Protein AF-A0A7Y0GDA9-F1 (afdb_monomer_lite)

Foldseek 3Di:
DDPFDDPDDPDQDP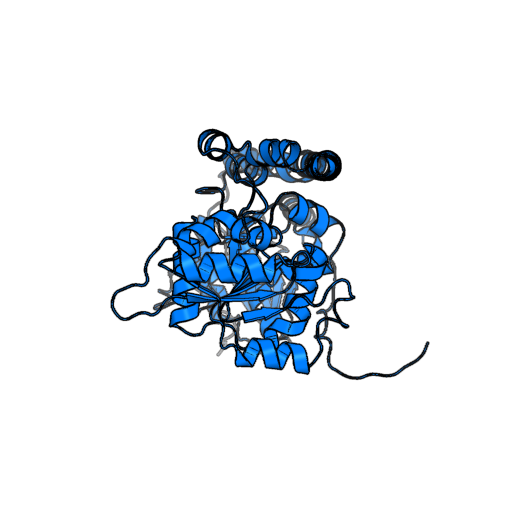PPPDDPLDQLQWFFFLQAIARLDDLVVVLVVLVVLLVVLAAFEEEADELLLSLVVVVDVLSSVLRLLGSHYHYAAPVSVVLCVLLVRPRPDHHAPLSSVVCQQADADDVPDDAAEEEEEADDPPLLVLLQVLSCPPTRRHHYLYYDHLDDDALVSCQDPVNLVVQQVSVGQEYEYQDPSSRSSVNCVVCVVSHSHSYYYHNNCNSCVSSVVDDFDPPVCVVVRNRLVVCCVRPVVCVVVCVVSVVSVVVLCVFASVVSSVCVVVVVVVPPFPPDWGWDWGDDPAEIEIETATEADPVCLSVLLVVLVVPLPPPHEYEYECQRYDYYGRSNVRSVSSSVSSCVVVVHHYAYPQYDPNVCSNCVNRNNNVSNPDDDPPRPPDDDDDDDD

pLDDT: mean 84.98, std 17.47, range [22.28, 98.12]

Secondary structure (DSSP, 8-state):
---S-----SPPP--TT--TT--TTEEEETTEEEE---HHHHHHHHHHHHHTT--EEEE---HHHHHHHTT-HHHHHHHHT-SEEB--SHHHHHHHHHTT--------HHHHHHHHHHSPPPTTPPPEEEEEEE-STTHHHHHHHHHHHH-SSEEEEEEE---S--TTTT--HHHHHHHHHTT-SEEEEES-HHHHHHHHHHHGGG---SEEEE-TTHHHHHTT-SPPPPHHHHHHT-HHHHHHHH-TTHHHHHHHHHHHHHHHIIIIIHHHHHHHHHHHHT-TTGGG-EEEEEE-SS-EEEEEEEEE-GGGHHHHHHHHHTTTT-SSPEEEEEEEEEEE-HHHHHHHHHHHHHHHHTT--EEEPPPPHHHHHHHHHTT-GGGSS----------------

Radius of gyration: 22.26 Å; chains: 1; bounding box: 69×54×62 Å

Structure (mmCIF, N/CA/C/O backbone):
data_AF-A0A7Y0GDA9-F1
#
_entry.id   AF-A0A7Y0GDA9-F1
#
loop_
_atom_site.group_PDB
_atom_site.id
_atom_site.type_symbol
_atom_site.label_atom_id
_atom_site.label_alt_id
_atom_site.label_comp_id
_atom_site.label_asym_id
_atom_site.label_entity_id
_atom_site.label_seq_id
_atom_site.pdbx_PDB_ins_code
_atom_site.Cartn_x
_atom_site.Cartn_y
_atom_site.Cartn_z
_atom_site.occupancy
_atom_site.B_iso_or_equiv
_atom_site.auth_seq_id
_atom_site.auth_comp_id
_atom_site.auth_asym_id
_atom_site.auth_atom_id
_atom_site.pdbx_PDB_model_num
ATOM 1 N N . MET A 1 1 ? -44.507 -10.492 16.787 1.00 29.36 1 MET A N 1
ATOM 2 C CA . MET A 1 1 ? -43.309 -11.125 17.383 1.00 29.36 1 MET A CA 1
ATOM 3 C C . MET A 1 1 ? -42.083 -10.442 16.791 1.00 29.36 1 MET A C 1
ATOM 5 O O . MET A 1 1 ? -41.878 -10.517 15.589 1.00 29.36 1 MET A O 1
ATOM 9 N N . ASN A 1 2 ? -41.378 -9.657 17.608 1.00 24.03 2 ASN A N 1
ATOM 10 C CA . ASN A 1 2 ? -40.306 -8.745 17.199 1.00 24.03 2 ASN A CA 1
ATOM 11 C C . ASN A 1 2 ? -39.012 -9.499 16.853 1.00 24.03 2 ASN A C 1
ATOM 13 O O . ASN A 1 2 ? -38.414 -10.119 17.726 1.00 24.03 2 ASN A O 1
ATOM 17 N N . LEU A 1 3 ? -38.550 -9.376 15.607 1.00 26.86 3 LEU A N 1
ATOM 18 C CA . LEU A 1 3 ? -37.231 -9.836 15.139 1.00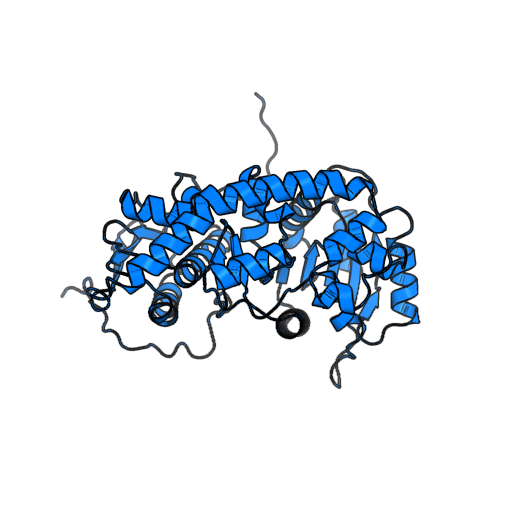 26.86 3 LEU A CA 1
ATOM 19 C C . LEU A 1 3 ? -36.137 -8.747 15.237 1.00 26.86 3 LEU A C 1
ATOM 21 O O . LEU A 1 3 ? -34.997 -8.988 14.856 1.00 26.86 3 LEU A O 1
ATOM 25 N N . ASN A 1 4 ? -36.450 -7.564 15.781 1.00 31.83 4 ASN A N 1
ATOM 26 C CA . ASN A 1 4 ? -35.630 -6.351 15.627 1.00 31.83 4 ASN A CA 1
ATOM 27 C C . ASN A 1 4 ? -34.628 -6.028 16.748 1.00 31.83 4 ASN A C 1
ATOM 29 O O . ASN A 1 4 ? -34.022 -4.961 16.721 1.00 31.83 4 ASN A O 1
ATOM 33 N N . GLN A 1 5 ? -34.405 -6.908 17.723 1.00 31.09 5 GLN A N 1
ATOM 34 C CA . GLN A 1 5 ? -33.408 -6.672 18.775 1.00 31.09 5 GLN A CA 1
ATOM 35 C C . GLN A 1 5 ? -32.764 -7.994 19.199 1.00 31.09 5 GLN A C 1
ATOM 37 O O . GLN A 1 5 ? -33.208 -8.641 20.142 1.00 31.09 5 GLN A O 1
ATOM 42 N N . ARG A 1 6 ? -31.706 -8.420 18.503 1.00 34.00 6 ARG A N 1
ATOM 43 C CA . ARG A 1 6 ? -30.779 -9.420 19.048 1.00 34.00 6 ARG A CA 1
ATOM 44 C C . ARG A 1 6 ? -29.527 -8.699 19.531 1.00 34.00 6 ARG A C 1
ATOM 46 O O . ARG A 1 6 ? -28.679 -8.324 18.728 1.00 34.00 6 ARG A O 1
ATOM 53 N N . ALA A 1 7 ? -29.408 -8.533 20.848 1.00 34.16 7 ALA A N 1
ATOM 54 C CA . ALA A 1 7 ? -28.100 -8.424 21.482 1.00 34.16 7 ALA A CA 1
ATOM 55 C C . ALA A 1 7 ? -27.374 -9.748 21.199 1.00 34.16 7 ALA A C 1
ATOM 57 O O . ALA A 1 7 ? -27.777 -10.801 21.690 1.00 34.16 7 ALA A O 1
ATOM 58 N N . CYS A 1 8 ? -26.405 -9.725 20.289 1.00 39.53 8 CYS A N 1
ATOM 59 C CA . CYS A 1 8 ? -25.769 -10.943 19.807 1.00 39.53 8 CYS A CA 1
ATOM 60 C C . CYS A 1 8 ? -24.579 -11.268 20.716 1.00 39.53 8 CYS A C 1
ATOM 62 O O . CYS A 1 8 ? -23.633 -10.486 20.771 1.00 39.53 8 CYS A O 1
ATOM 64 N N . ALA A 1 9 ? -24.655 -12.397 21.427 1.00 37.69 9 ALA A N 1
ATOM 65 C CA . ALA A 1 9 ? -23.643 -12.867 22.374 1.00 37.69 9 ALA A CA 1
ATOM 66 C C . ALA A 1 9 ? -22.210 -12.855 21.799 1.00 37.69 9 ALA A C 1
ATOM 68 O O . ALA A 1 9 ? -22.013 -13.023 20.590 1.00 37.69 9 ALA A O 1
ATOM 69 N N . ASP A 1 10 ? -21.227 -12.701 22.694 1.00 39.47 10 ASP A N 1
ATOM 70 C CA . ASP A 1 10 ? -19.766 -12.651 22.472 1.00 39.47 10 ASP A CA 1
ATOM 71 C C . ASP A 1 10 ? -19.147 -13.947 21.902 1.00 39.47 10 ASP A C 1
ATOM 73 O O . ASP A 1 10 ? -17.946 -14.185 22.022 1.00 39.47 10 ASP A O 1
ATOM 77 N N . THR A 1 11 ? -19.939 -14.825 21.288 1.00 38.16 11 THR A N 1
ATOM 78 C CA . THR A 1 11 ? -19.431 -16.081 20.739 1.00 38.16 11 THR A CA 1
ATOM 79 C C . THR A 1 11 ? -18.583 -15.790 19.496 1.00 38.16 11 THR A C 1
ATOM 81 O O . THR A 1 11 ? -19.090 -15.157 18.560 1.00 38.16 11 THR A O 1
ATOM 84 N N . PRO A 1 12 ? -17.313 -16.236 19.447 1.00 37.34 12 PRO A N 1
ATOM 85 C CA . PRO A 1 12 ? -16.519 -16.178 18.230 1.00 37.34 12 PRO A CA 1
ATOM 86 C C . PRO A 1 12 ? -17.234 -17.006 17.162 1.00 37.34 12 PRO A C 1
ATOM 88 O O . PRO A 1 12 ? -17.449 -18.203 17.339 1.00 37.34 12 PRO A O 1
ATOM 91 N N . ILE A 1 13 ? -17.651 -16.358 16.078 1.00 44.72 13 ILE A N 1
ATOM 92 C CA . ILE A 1 13 ? -18.061 -17.075 14.875 1.00 44.72 13 ILE A CA 1
ATOM 93 C C . ILE A 1 13 ? -16.761 -17.485 14.194 1.00 44.72 13 ILE A C 1
ATOM 95 O O . ILE A 1 13 ? -15.966 -16.616 13.832 1.00 44.72 13 ILE A O 1
ATOM 99 N N . ASP A 1 14 ? -16.542 -18.791 14.061 1.00 40.69 14 ASP A N 1
ATOM 100 C CA . ASP A 1 14 ? -15.481 -19.328 13.217 1.00 40.69 14 ASP A CA 1
ATOM 101 C C . ASP A 1 14 ? -15.834 -19.004 11.760 1.00 40.69 14 ASP A C 1
ATOM 103 O O . ASP A 1 14 ? -16.688 -19.640 11.139 1.00 40.69 14 ASP A O 1
ATOM 107 N N . LEU A 1 15 ? -15.255 -17.917 11.249 1.00 45.19 15 LEU A N 1
ATOM 108 C CA . LEU A 1 15 ? -15.332 -17.545 9.842 1.00 45.19 15 LEU A CA 1
ATOM 109 C C . LEU A 1 15 ? -14.423 -18.496 9.053 1.00 45.19 15 LEU A C 1
ATOM 111 O O . LEU A 1 15 ? -13.325 -18.117 8.638 1.00 45.19 15 LEU A O 1
ATOM 115 N N . GLY A 1 16 ? -14.871 -19.741 8.872 1.00 34.25 16 GLY A N 1
ATOM 116 C CA . GLY A 1 16 ? -14.208 -20.701 7.996 1.00 34.25 16 GLY A CA 1
ATOM 117 C C . GLY A 1 16 ? -13.900 -20.063 6.637 1.00 34.25 16 GLY A C 1
ATOM 118 O O . GLY A 1 16 ? -14.739 -19.356 6.084 1.00 34.25 16 GLY A O 1
ATOM 119 N N . ALA A 1 17 ? -12.676 -20.265 6.142 1.00 36.44 17 ALA A N 1
ATOM 120 C CA . ALA A 1 17 ? -12.195 -19.822 4.828 1.00 36.44 17 ALA A CA 1
ATOM 121 C C . ALA A 1 17 ? -12.659 -18.406 4.399 1.00 36.44 17 ALA A C 1
ATOM 123 O O . ALA A 1 17 ? -13.189 -18.206 3.312 1.00 36.44 17 ALA A O 1
ATOM 124 N N . SER A 1 18 ? -12.421 -17.432 5.287 1.00 49.28 18 SER A N 1
ATOM 125 C CA . SER A 1 18 ? -11.975 -16.056 5.006 1.00 49.28 18 SER A CA 1
ATOM 126 C C . SER A 1 18 ? -12.653 -15.296 3.858 1.00 49.28 18 SER A C 1
ATOM 128 O O . SER A 1 18 ? -12.317 -15.474 2.687 1.00 49.28 18 SER A O 1
ATOM 130 N N . SER A 1 19 ? -13.495 -14.314 4.202 1.00 60.75 19 SER A N 1
ATOM 131 C CA . SER A 1 19 ? -13.890 -13.251 3.273 1.00 60.75 19 SER A CA 1
ATOM 132 C C . SER A 1 19 ? -12.632 -12.621 2.640 1.00 60.75 19 SER A C 1
ATOM 134 O O . SER A 1 19 ? -11.794 -12.105 3.381 1.00 60.75 19 SER A O 1
ATOM 136 N N . PRO A 1 20 ? -12.470 -12.640 1.303 1.00 63.12 20 PRO A N 1
ATOM 137 C CA . PRO A 1 20 ? -11.189 -12.370 0.630 1.00 63.12 20 PRO A CA 1
ATOM 138 C C . PRO A 1 20 ? -10.649 -10.944 0.820 1.00 63.12 20 PRO A C 1
ATOM 140 O O . PRO A 1 20 ? -9.465 -10.697 0.606 1.00 63.12 20 PRO A O 1
ATOM 143 N N . TRP A 1 21 ? -11.495 -10.012 1.262 1.00 75.44 21 TRP A N 1
ATOM 144 C CA . TRP A 1 21 ? -11.121 -8.634 1.583 1.00 75.44 21 TRP A CA 1
ATOM 145 C C . TRP A 1 21 ? -10.501 -8.479 2.984 1.00 75.44 21 TRP A C 1
ATOM 147 O O . TRP A 1 21 ? -9.985 -7.409 3.319 1.00 75.44 21 TRP A O 1
ATOM 157 N N . LEU A 1 22 ? -10.547 -9.522 3.827 1.00 83.12 22 LEU A N 1
ATOM 158 C CA . LEU A 1 22 ? -10.011 -9.472 5.183 1.00 83.12 22 LEU A CA 1
ATOM 159 C C . LEU A 1 22 ? -8.481 -9.635 5.210 1.00 83.12 22 LEU A C 1
ATOM 161 O O . LEU A 1 22 ? -7.924 -10.593 4.682 1.00 83.12 22 LEU A O 1
ATOM 165 N N . ARG A 1 23 ? -7.798 -8.707 5.888 1.00 86.94 23 ARG A N 1
ATOM 166 C CA . ARG A 1 23 ? -6.345 -8.634 6.062 1.00 86.94 23 ARG A CA 1
ATOM 167 C C . ARG A 1 23 ? -6.008 -8.731 7.545 1.00 86.94 23 ARG A C 1
ATOM 169 O O . ARG A 1 23 ? -6.420 -7.900 8.353 1.00 86.94 23 ARG A O 1
ATOM 176 N N . GLU A 1 24 ? -5.248 -9.755 7.924 1.00 87.19 24 GLU A N 1
ATOM 177 C CA . GLU A 1 24 ? -4.934 -10.019 9.336 1.00 87.19 24 GLU A CA 1
ATOM 178 C C . GLU A 1 24 ? -4.007 -8.966 9.951 1.00 87.19 24 GLU A C 1
ATOM 180 O O . GLU A 1 24 ? -4.204 -8.550 11.091 1.00 87.19 24 GLU A O 1
ATOM 185 N N . LYS A 1 25 ? -3.010 -8.500 9.194 1.00 92.88 25 LYS A N 1
ATOM 186 C CA . LYS A 1 25 ? -1.904 -7.676 9.707 1.00 92.88 25 LYS A CA 1
ATOM 187 C C . LYS A 1 25 ? -2.053 -6.181 9.420 1.00 92.88 25 LYS A C 1
ATOM 189 O O . LYS A 1 25 ? -1.099 -5.426 9.618 1.00 92.88 25 LYS A O 1
ATOM 194 N N . LEU A 1 26 ? -3.242 -5.746 9.007 1.00 94.56 26 LEU A N 1
ATOM 195 C CA . LEU A 1 26 ? -3.495 -4.350 8.680 1.00 94.56 26 LEU A CA 1
ATOM 196 C C . LEU A 1 26 ? -3.601 -3.485 9.940 1.00 94.56 26 LEU A C 1
ATOM 198 O O . LEU A 1 26 ? -4.423 -3.751 10.822 1.00 94.56 26 LEU A O 1
ATOM 202 N N . HIS A 1 27 ? -2.785 -2.436 9.992 1.00 96.06 27 HIS A N 1
ATOM 203 C CA . HIS A 1 27 ? -2.772 -1.418 11.039 1.00 96.06 27 HIS A CA 1
ATOM 204 C C . HIS A 1 27 ? -2.753 -0.028 10.414 1.00 96.06 27 HIS A C 1
ATOM 206 O O . HIS A 1 27 ? -2.193 0.166 9.342 1.00 96.06 27 HIS A O 1
ATOM 212 N N . THR A 1 28 ? -3.312 0.959 11.103 1.00 95.00 28 THR A N 1
ATOM 213 C CA . THR A 1 28 ? -3.348 2.340 10.614 1.00 95.00 28 THR A CA 1
ATOM 214 C C . THR A 1 28 ? -2.491 3.253 11.477 1.00 95.00 28 THR A C 1
ATOM 216 O O . THR A 1 28 ? -2.668 3.307 12.693 1.00 95.00 28 THR A O 1
ATOM 219 N N . PHE A 1 29 ? -1.579 3.999 10.854 1.00 93.56 29 PHE A N 1
ATOM 220 C CA . PHE A 1 29 ? -0.840 5.077 11.513 1.00 93.56 29 PHE A CA 1
ATOM 221 C C . PHE A 1 29 ? -0.386 6.126 10.494 1.00 93.56 29 PHE A C 1
ATOM 223 O O . PHE A 1 29 ? -0.232 5.827 9.311 1.00 93.56 29 PHE A O 1
ATOM 230 N N . LEU A 1 30 ? -0.192 7.370 10.949 1.00 93.50 30 LEU A N 1
ATOM 231 C CA . LEU A 1 30 ? 0.161 8.516 10.093 1.00 93.50 30 LEU A CA 1
ATOM 232 C C . LEU A 1 30 ? -0.793 8.718 8.903 1.00 93.50 30 LEU A C 1
ATOM 234 O O . LEU A 1 30 ? -0.392 9.151 7.823 1.00 93.50 30 LEU A O 1
ATOM 238 N N . GLY A 1 31 ? -2.065 8.384 9.105 1.00 92.38 31 GLY A N 1
ATOM 239 C CA . GLY A 1 31 ? -3.126 8.571 8.133 1.00 92.38 31 GLY A CA 1
ATOM 240 C C . GLY A 1 31 ? -3.162 7.557 7.002 1.00 92.38 31 GLY A C 1
ATOM 241 O O . GLY A 1 31 ? -3.897 7.801 6.048 1.00 92.38 31 GLY A O 1
ATOM 242 N N . LEU A 1 32 ? -2.414 6.452 7.074 1.00 94.50 32 LEU A N 1
ATOM 243 C CA . LEU A 1 32 ? -2.410 5.413 6.044 1.00 94.50 32 LEU A CA 1
ATOM 244 C C . LEU A 1 32 ? -2.577 4.007 6.643 1.00 94.50 32 LEU A C 1
ATOM 246 O O . LEU A 1 32 ? -2.072 3.747 7.743 1.00 94.50 32 LEU A O 1
ATOM 250 N N . PRO A 1 33 ? -3.266 3.099 5.929 1.00 94.94 33 PRO A N 1
ATOM 251 C CA . PRO A 1 33 ? -3.305 1.687 6.276 1.00 94.94 33 PRO A CA 1
ATOM 252 C C . PRO A 1 33 ? -1.999 1.003 5.838 1.00 94.94 33 PRO A C 1
ATOM 254 O O . PRO A 1 33 ? -1.523 1.231 4.731 1.00 94.94 33 PRO A O 1
ATOM 257 N N . PHE A 1 34 ? -1.426 0.164 6.698 1.00 97.06 34 PHE A N 1
ATOM 258 C CA . PHE A 1 34 ? -0.198 -0.591 6.453 1.00 97.06 34 PHE A CA 1
ATOM 259 C C . PHE A 1 34 ? -0.364 -2.059 6.847 1.00 97.06 34 PHE A C 1
ATOM 261 O O . PHE A 1 34 ? -0.707 -2.383 7.987 1.00 97.06 34 PHE A O 1
ATOM 268 N N . ASP A 1 35 ? -0.068 -2.949 5.911 1.00 97.06 35 ASP A N 1
ATOM 269 C CA . ASP A 1 35 ? 0.151 -4.369 6.132 1.00 97.06 35 ASP A CA 1
ATOM 270 C C . ASP A 1 35 ? 1.526 -4.550 6.791 1.00 97.06 35 ASP A C 1
ATOM 272 O O . ASP A 1 35 ? 2.578 -4.336 6.182 1.00 97.06 35 ASP A O 1
ATOM 276 N N . LEU A 1 36 ? 1.531 -4.909 8.079 1.00 97.00 36 LEU A N 1
ATOM 277 C CA . LEU A 1 36 ? 2.759 -5.100 8.857 1.00 97.00 36 LEU A CA 1
ATOM 278 C C . LEU A 1 36 ? 3.345 -6.494 8.599 1.00 97.00 36 LEU A C 1
ATOM 280 O O . LEU A 1 36 ? 3.225 -7.401 9.423 1.00 97.00 36 LEU A O 1
ATOM 284 N N . VAL A 1 37 ? 3.944 -6.657 7.422 1.00 97.25 37 VAL A N 1
ATOM 285 C CA . VAL A 1 37 ? 4.400 -7.939 6.864 1.00 97.25 37 VAL A CA 1
ATOM 286 C C . VAL A 1 37 ? 5.888 -7.930 6.520 1.00 97.25 37 VAL A C 1
ATOM 288 O O . VAL A 1 3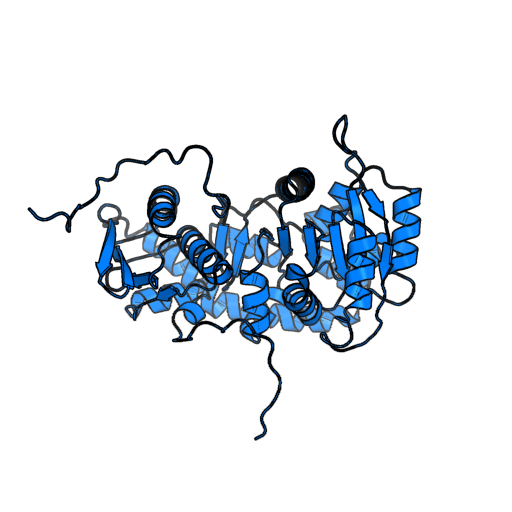7 ? 6.526 -6.877 6.514 1.00 97.25 37 VAL A O 1
ATOM 291 N N . THR A 1 38 ? 6.444 -9.109 6.249 1.00 97.50 38 THR A N 1
ATOM 292 C CA . THR A 1 38 ? 7.817 -9.270 5.743 1.00 97.50 38 THR A CA 1
ATOM 293 C C . THR A 1 38 ? 7.893 -9.183 4.213 1.00 97.50 38 THR A C 1
ATOM 295 O O . THR A 1 38 ? 6.880 -9.226 3.504 1.00 97.50 38 THR A O 1
ATOM 298 N N . VAL A 1 39 ? 9.112 -9.078 3.681 1.00 96.00 39 VAL A N 1
ATOM 299 C CA . VAL A 1 39 ? 9.428 -9.210 2.256 1.00 96.00 39 VAL A CA 1
ATOM 300 C C . VAL A 1 39 ? 8.963 -10.575 1.757 1.00 96.00 39 VAL A C 1
ATOM 302 O O . VAL A 1 39 ? 8.272 -10.628 0.745 1.00 96.00 39 VAL A O 1
ATOM 305 N N . ASP A 1 40 ? 9.234 -11.651 2.498 1.00 96.06 40 ASP A N 1
ATOM 306 C CA . ASP A 1 40 ? 8.813 -13.011 2.132 1.00 96.06 40 ASP A CA 1
ATOM 307 C C . ASP A 1 40 ? 7.289 -13.164 2.098 1.00 96.06 40 ASP A C 1
ATOM 309 O O . ASP A 1 40 ? 6.732 -13.801 1.206 1.00 96.06 40 ASP A O 1
ATOM 313 N N . GLU A 1 41 ? 6.580 -12.570 3.061 1.00 96.88 41 GLU A N 1
ATOM 314 C CA . GLU A 1 41 ? 5.113 -12.521 3.060 1.00 96.88 41 GLU A CA 1
ATOM 315 C C . GLU A 1 41 ? 4.571 -11.747 1.861 1.00 96.88 41 GLU A C 1
ATOM 317 O O . GLU A 1 41 ? 3.593 -12.167 1.249 1.00 96.88 41 GLU A O 1
ATOM 322 N N . THR A 1 42 ? 5.234 -10.655 1.487 1.00 97.56 42 THR A N 1
ATOM 323 C CA . THR A 1 42 ? 4.856 -9.859 0.317 1.00 97.56 42 THR A CA 1
ATOM 324 C C . THR A 1 42 ? 5.127 -10.613 -0.986 1.00 97.56 42 THR A C 1
ATOM 326 O O . THR A 1 42 ? 4.277 -10.616 -1.871 1.00 97.56 42 THR A O 1
ATOM 329 N N . CYS A 1 43 ? 6.258 -11.316 -1.100 1.00 96.75 43 CYS A N 1
ATOM 330 C CA . CYS A 1 43 ? 6.575 -12.147 -2.265 1.00 96.75 43 CYS A CA 1
ATOM 331 C C . CYS A 1 43 ? 5.586 -13.310 -2.415 1.00 96.75 43 CYS A C 1
ATOM 333 O O . CYS A 1 43 ? 5.108 -13.575 -3.520 1.00 96.75 43 CYS A O 1
ATOM 335 N N . ARG A 1 44 ? 5.212 -13.960 -1.304 1.00 95.19 44 ARG A N 1
ATOM 336 C CA . ARG A 1 44 ? 4.140 -14.967 -1.289 1.00 95.19 44 ARG A CA 1
ATOM 337 C C . ARG A 1 44 ? 2.809 -14.375 -1.733 1.00 95.19 44 ARG A C 1
ATOM 339 O O . ARG A 1 44 ? 2.190 -14.906 -2.639 1.00 95.19 44 ARG A O 1
ATOM 346 N N . LYS A 1 45 ? 2.420 -13.211 -1.206 1.00 95.56 45 LYS A N 1
ATOM 347 C CA . LYS A 1 45 ? 1.179 -12.544 -1.623 1.00 95.56 45 LYS A CA 1
ATOM 348 C C . LYS A 1 45 ? 1.152 -12.229 -3.124 1.00 95.56 45 LYS A C 1
ATOM 350 O O . LYS A 1 45 ? 0.116 -12.410 -3.756 1.00 95.56 45 LYS A O 1
ATOM 355 N N . VAL A 1 46 ? 2.276 -11.780 -3.689 1.00 96.12 46 VAL A N 1
ATOM 356 C CA . VAL A 1 46 ? 2.425 -11.519 -5.131 1.00 96.12 46 VAL A CA 1
ATOM 357 C C . VAL A 1 46 ? 2.300 -12.810 -5.943 1.00 96.12 46 VAL A C 1
ATOM 359 O O . VAL A 1 46 ? 1.517 -12.861 -6.886 1.00 96.12 46 VAL A O 1
ATOM 362 N N . THR A 1 47 ? 3.029 -13.861 -5.570 1.00 94.94 47 THR A N 1
ATOM 363 C CA . THR A 1 47 ? 2.995 -15.151 -6.283 1.00 94.94 47 THR A CA 1
ATOM 364 C C . THR A 1 47 ? 1.633 -15.840 -6.181 1.00 94.94 47 THR A C 1
ATOM 366 O O . THR A 1 47 ? 1.131 -16.330 -7.191 1.00 94.94 47 THR A O 1
ATOM 369 N N . ASP A 1 48 ? 0.980 -15.787 -5.018 1.00 93.62 48 ASP A N 1
ATOM 370 C CA . ASP A 1 48 ? -0.384 -16.285 -4.816 1.00 93.62 48 ASP A CA 1
ATOM 371 C C . ASP A 1 48 ? -1.402 -15.507 -5.661 1.00 93.62 48 ASP A C 1
ATOM 373 O O . ASP A 1 48 ? -2.310 -16.104 -6.240 1.00 93.62 48 ASP A O 1
ATOM 377 N N . ALA A 1 49 ? -1.261 -14.180 -5.763 1.00 94.56 49 ALA A N 1
ATOM 378 C CA . ALA A 1 49 ? -2.142 -13.365 -6.595 1.00 94.56 49 ALA A CA 1
ATOM 379 C C . ALA A 1 49 ? -2.005 -13.721 -8.082 1.00 94.56 49 ALA A C 1
ATOM 381 O O . ALA A 1 49 ? -3.012 -13.885 -8.767 1.00 94.56 49 ALA A O 1
ATOM 382 N N . VAL A 1 50 ? -0.778 -13.933 -8.565 1.00 94.75 50 VAL A N 1
ATOM 383 C CA . VAL A 1 50 ? -0.527 -14.400 -9.938 1.00 94.75 50 VAL A CA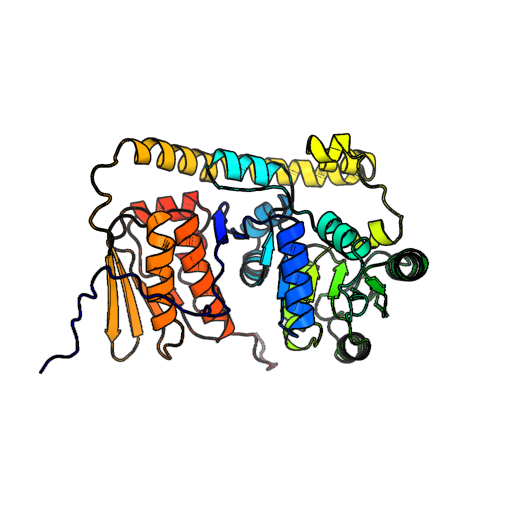 1
ATOM 384 C C . VAL A 1 50 ? -1.113 -15.794 -10.167 1.00 94.75 50 VAL A C 1
ATOM 386 O O . VAL A 1 50 ? -1.838 -16.002 -11.140 1.00 94.75 50 VAL A O 1
ATOM 389 N N . ALA A 1 51 ? -0.853 -16.740 -9.261 1.00 93.06 51 ALA A N 1
ATOM 390 C CA . ALA A 1 51 ? -1.328 -18.118 -9.385 1.00 93.06 51 ALA A CA 1
ATOM 391 C C . ALA A 1 51 ? -2.863 -18.207 -9.416 1.00 93.06 51 ALA A C 1
ATOM 393 O O . ALA A 1 51 ? -3.420 -19.006 -10.165 1.00 93.06 51 ALA A O 1
ATOM 394 N N . ASN A 1 52 ? -3.543 -17.357 -8.642 1.00 92.81 52 ASN A N 1
ATOM 395 C CA . ASN A 1 52 ? -5.002 -17.319 -8.561 1.00 92.81 52 ASN A CA 1
ATOM 396 C C . ASN A 1 52 ? -5.650 -16.301 -9.516 1.00 92.81 52 ASN A C 1
ATOM 398 O O . ASN A 1 52 ? -6.863 -16.110 -9.445 1.00 92.81 52 ASN A O 1
ATOM 402 N N . GLN A 1 53 ? -4.868 -15.625 -10.371 1.00 92.12 53 GLN A N 1
ATOM 403 C CA . GLN A 1 53 ? -5.334 -14.539 -11.251 1.00 92.12 53 GLN A CA 1
ATOM 404 C C . GLN A 1 53 ? -6.134 -13.461 -10.493 1.00 92.12 53 GLN A C 1
ATOM 406 O O . GLN A 1 53 ? -7.128 -12.918 -10.977 1.00 92.12 53 GLN A O 1
ATOM 411 N N . GLN A 1 54 ? -5.704 -13.164 -9.266 1.00 92.12 54 GLN A N 1
ATOM 412 C CA . GLN A 1 54 ? -6.304 -12.145 -8.416 1.00 92.12 54 GLN A CA 1
ATOM 413 C C . GLN A 1 54 ? -5.636 -10.799 -8.667 1.00 92.12 54 GLN A C 1
ATOM 415 O O . GLN A 1 54 ? -4.410 -10.697 -8.713 1.00 92.12 54 GLN A O 1
ATOM 420 N N . ARG A 1 55 ? -6.457 -9.752 -8.773 1.00 93.62 55 ARG A N 1
ATOM 421 C CA . ARG A 1 55 ? -5.970 -8.376 -8.837 1.00 93.62 55 ARG A CA 1
ATOM 422 C C . ARG A 1 55 ? -5.301 -8.005 -7.513 1.00 93.62 55 ARG A C 1
ATOM 424 O O . ARG A 1 55 ? -5.880 -8.204 -6.447 1.00 93.62 55 ARG A O 1
ATOM 431 N N . LEU A 1 56 ? -4.087 -7.473 -7.595 1.00 95.81 56 LEU A N 1
ATOM 432 C CA . LEU A 1 56 ? -3.297 -7.032 -6.455 1.00 95.81 56 LEU A CA 1
ATOM 433 C C . LEU A 1 56 ? -2.569 -5.735 -6.804 1.00 95.81 56 LEU A C 1
ATOM 435 O O . LEU A 1 56 ? -1.559 -5.733 -7.514 1.00 95.81 56 LEU A O 1
ATOM 439 N N . PHE A 1 57 ? -3.045 -4.629 -6.246 1.00 96.56 57 PHE A N 1
ATOM 440 C CA . PHE A 1 57 ? -2.327 -3.368 -6.259 1.00 96.56 57 PHE A CA 1
ATOM 441 C C . PHE A 1 57 ? -1.392 -3.268 -5.045 1.00 96.56 57 PHE A C 1
ATOM 443 O O . PHE A 1 57 ? -1.820 -3.000 -3.920 1.00 96.56 57 PHE A O 1
ATOM 450 N N . LEU A 1 58 ? -0.095 -3.469 -5.290 1.00 97.50 58 LEU A N 1
ATOM 451 C CA . LEU A 1 58 ? 0.967 -3.323 -4.298 1.00 97.50 58 LEU A CA 1
ATOM 452 C C . LEU A 1 58 ? 1.490 -1.882 -4.265 1.00 97.50 58 LEU A C 1
ATOM 454 O O . LEU A 1 58 ? 2.057 -1.393 -5.247 1.00 97.50 58 LEU A O 1
ATOM 458 N N . THR A 1 59 ? 1.418 -1.247 -3.099 1.00 96.88 59 THR A N 1
ATOM 459 C CA . THR A 1 59 ? 2.018 0.066 -2.843 1.00 96.88 59 THR A CA 1
ATOM 460 C C . THR A 1 59 ? 3.027 -0.027 -1.702 1.00 96.88 59 THR A C 1
ATOM 462 O O . THR A 1 59 ? 2.792 -0.686 -0.691 1.00 96.88 59 THR A O 1
ATOM 465 N N . THR A 1 60 ? 4.165 0.655 -1.849 1.00 95.75 60 THR A N 1
ATOM 466 C CA . THR A 1 60 ? 5.252 0.669 -0.857 1.00 95.75 60 THR A CA 1
ATOM 467 C C . THR A 1 60 ? 5.469 2.092 -0.310 1.00 95.75 60 THR A C 1
ATOM 469 O O . THR A 1 60 ? 6.424 2.762 -0.725 1.00 95.75 60 THR A O 1
ATOM 472 N N . PRO A 1 61 ? 4.584 2.640 0.555 1.00 95.25 61 PRO A N 1
ATOM 473 C CA . PRO A 1 61 ? 4.741 4.005 1.028 1.00 95.25 61 PRO A CA 1
ATOM 474 C C . PRO A 1 61 ? 6.010 4.171 1.857 1.00 95.25 61 PRO A C 1
ATOM 476 O O . PRO A 1 61 ? 6.231 3.474 2.845 1.00 95.25 61 PRO A O 1
ATOM 479 N N . ASN A 1 62 ? 6.801 5.167 1.474 1.00 93.62 62 ASN A N 1
ATOM 480 C CA . ASN A 1 62 ? 7.912 5.683 2.262 1.00 93.62 62 ASN A CA 1
ATOM 481 C C . ASN A 1 62 ? 7.567 7.055 2.864 1.00 93.62 62 ASN A C 1
ATOM 483 O O . ASN A 1 62 ? 6.441 7.543 2.754 1.00 93.62 62 ASN A O 1
ATOM 487 N N . VAL A 1 63 ? 8.537 7.715 3.502 1.00 93.88 63 VAL A N 1
ATOM 488 C CA . VAL A 1 63 ? 8.319 9.033 4.129 1.00 93.88 63 VAL A CA 1
ATOM 489 C C . VAL A 1 63 ? 7.781 10.068 3.131 1.00 93.88 63 VAL A C 1
ATOM 491 O O . VAL A 1 63 ? 6.902 10.855 3.484 1.00 93.88 63 VAL A O 1
ATOM 494 N N . ASN A 1 64 ? 8.247 10.040 1.878 1.00 92.50 64 ASN A N 1
ATOM 495 C CA . ASN A 1 64 ? 7.745 10.934 0.837 1.00 92.50 64 ASN A CA 1
ATOM 496 C C . ASN A 1 64 ? 6.253 10.694 0.569 1.00 92.50 64 ASN A C 1
ATOM 498 O O . ASN A 1 64 ? 5.498 11.658 0.446 1.00 92.50 64 ASN A O 1
ATOM 502 N N . PHE A 1 65 ? 5.811 9.431 0.550 1.00 94.88 65 PHE A N 1
ATOM 503 C CA . PHE A 1 65 ? 4.397 9.102 0.379 1.00 94.88 65 PHE A CA 1
ATOM 504 C C . PHE A 1 65 ? 3.560 9.672 1.521 1.00 94.88 65 PHE A C 1
ATOM 506 O O . PHE A 1 65 ? 2.598 10.394 1.267 1.00 94.88 65 PHE A O 1
ATOM 513 N N . VAL A 1 66 ? 3.960 9.405 2.767 1.00 95.06 66 VAL A N 1
ATOM 514 C CA . VAL A 1 66 ? 3.244 9.875 3.961 1.00 95.06 66 VAL A CA 1
ATOM 515 C C . VAL A 1 66 ? 3.105 11.401 3.943 1.00 95.06 66 VAL A C 1
ATOM 517 O O . VAL A 1 66 ? 2.004 11.928 4.083 1.00 95.06 66 VAL A O 1
ATOM 520 N N . VAL A 1 67 ? 4.199 12.131 3.702 1.00 93.88 67 VAL A N 1
ATOM 521 C CA . VAL A 1 67 ? 4.187 13.605 3.681 1.00 93.88 67 VAL A CA 1
ATOM 522 C C . VAL A 1 67 ? 3.359 14.157 2.517 1.00 93.88 67 VAL A C 1
ATOM 524 O O . VAL A 1 67 ? 2.684 15.178 2.671 1.00 93.88 67 VAL A O 1
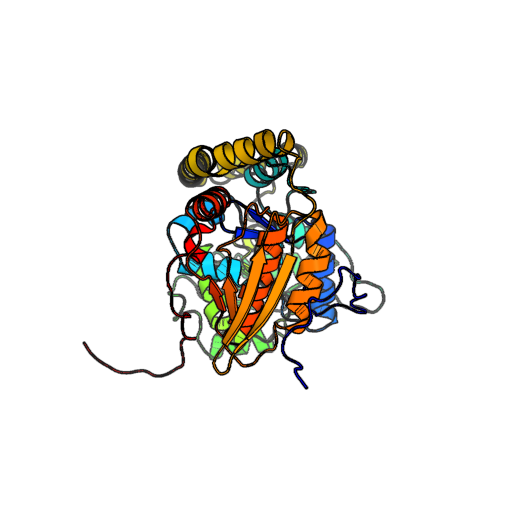ATOM 527 N N . THR A 1 68 ? 3.380 13.494 1.361 1.00 93.44 68 THR A N 1
ATOM 528 C CA . THR A 1 68 ? 2.590 13.896 0.186 1.00 93.44 68 THR A CA 1
ATOM 529 C C . THR A 1 68 ? 1.095 13.656 0.407 1.00 93.44 68 THR A C 1
ATOM 531 O O . THR A 1 68 ? 0.281 14.514 0.062 1.00 93.44 68 THR A O 1
ATOM 534 N N . CYS A 1 69 ? 0.721 12.568 1.089 1.00 93.62 69 CYS A N 1
ATOM 535 C CA . CYS A 1 69 ? -0.668 12.252 1.445 1.00 93.62 69 CYS A CA 1
ATOM 536 C C . CYS A 1 69 ? -1.328 13.308 2.350 1.00 93.62 69 CYS A C 1
ATOM 538 O O . CYS A 1 69 ? -2.554 13.436 2.352 1.00 93.62 69 CYS A O 1
ATOM 540 N N . LEU A 1 70 ? -0.540 14.101 3.086 1.00 85.88 70 LEU A N 1
ATOM 541 C CA . LEU A 1 70 ? -1.057 15.237 3.862 1.00 85.88 70 LEU A CA 1
ATOM 542 C C . LEU A 1 70 ? -1.508 16.404 2.985 1.00 85.88 70 LEU A C 1
ATOM 544 O O . LEU A 1 70 ? -2.334 17.208 3.403 1.00 85.88 70 LEU A O 1
ATOM 548 N N . ARG A 1 71 ? -0.919 16.538 1.795 1.00 88.50 71 ARG A N 1
ATOM 549 C CA . ARG A 1 71 ? -1.123 17.686 0.902 1.00 88.50 71 ARG A CA 1
ATOM 550 C C . ARG A 1 71 ? -2.088 17.367 -0.232 1.00 88.50 71 ARG A C 1
ATOM 552 O O . ARG A 1 71 ? -2.744 18.272 -0.732 1.00 88.50 71 ARG A O 1
ATOM 559 N N . SER A 1 72 ? -2.176 16.098 -0.627 1.00 93.12 72 SER A N 1
ATOM 560 C CA . SER A 1 72 ? -2.993 15.638 -1.748 1.00 93.12 72 SER A CA 1
ATOM 561 C C . SER A 1 72 ? -3.953 14.538 -1.302 1.00 93.12 72 SER A C 1
ATOM 563 O O . SER A 1 72 ? -3.550 13.404 -1.036 1.00 93.12 72 SER A O 1
ATOM 565 N N . ALA A 1 73 ? -5.246 14.872 -1.235 1.00 91.75 73 ALA A N 1
ATOM 566 C CA . ALA A 1 73 ? -6.297 13.900 -0.934 1.00 91.75 73 ALA A CA 1
ATOM 567 C C . ALA A 1 73 ? -6.419 12.833 -2.034 1.00 91.75 73 ALA A C 1
ATOM 569 O O . ALA A 1 73 ? -6.621 11.665 -1.720 1.00 91.75 73 ALA A O 1
ATOM 570 N N . ALA A 1 74 ? -6.232 13.216 -3.302 1.00 91.94 74 ALA A N 1
ATOM 571 C CA . ALA A 1 74 ? -6.239 12.285 -4.428 1.00 91.94 74 ALA A CA 1
ATOM 572 C C . ALA A 1 74 ? -5.116 11.241 -4.304 1.00 91.94 74 ALA A C 1
ATOM 574 O O . ALA A 1 74 ? -5.369 10.045 -4.426 1.00 91.94 74 ALA A O 1
ATOM 575 N N . PHE A 1 75 ? -3.898 11.679 -3.968 1.00 95.12 75 PHE A N 1
ATOM 576 C CA . PHE A 1 75 ? -2.777 10.768 -3.744 1.00 95.12 75 PHE A CA 1
ATOM 577 C C . PHE A 1 75 ? -2.993 9.883 -2.510 1.00 95.12 75 PHE A C 1
ATOM 579 O O . PHE A 1 75 ? -2.787 8.674 -2.564 1.00 95.12 75 PHE A O 1
ATOM 586 N N . ARG A 1 76 ? -3.495 10.447 -1.408 1.00 94.50 76 ARG A N 1
ATOM 587 C CA . ARG A 1 76 ? -3.839 9.656 -0.221 1.00 94.50 76 ARG A CA 1
ATOM 588 C C . ARG A 1 76 ? -4.863 8.564 -0.532 1.00 94.50 76 ARG A C 1
ATOM 590 O O . ARG A 1 76 ? -4.659 7.421 -0.140 1.00 94.50 76 ARG A O 1
ATOM 597 N N . ASN A 1 77 ? -5.921 8.900 -1.268 1.00 91.56 77 ASN A N 1
ATOM 598 C CA . ASN A 1 77 ? -6.938 7.932 -1.671 1.00 91.56 77 ASN A CA 1
ATOM 599 C C . ASN A 1 77 ? -6.353 6.838 -2.573 1.00 91.56 77 ASN A C 1
ATOM 601 O O . ASN A 1 77 ? -6.659 5.677 -2.351 1.00 91.56 77 ASN A O 1
ATOM 605 N N . SER A 1 78 ? -5.435 7.167 -3.491 1.00 93.38 78 SER A N 1
ATOM 606 C CA . SER A 1 78 ? -4.769 6.139 -4.309 1.00 93.38 78 SER A CA 1
ATOM 607 C C . SER A 1 78 ? -3.987 5.103 -3.489 1.00 93.38 78 SER A C 1
ATOM 609 O O . SER A 1 78 ? -4.019 3.916 -3.803 1.00 93.38 78 SER A O 1
ATOM 611 N N . VAL A 1 79 ? -3.361 5.529 -2.384 1.00 94.25 79 VAL A N 1
ATOM 612 C CA . VAL A 1 79 ? -2.674 4.614 -1.460 1.00 94.25 79 VAL A CA 1
ATOM 613 C C . VAL A 1 79 ? -3.678 3.795 -0.645 1.00 94.25 79 VAL A C 1
ATOM 615 O O . VAL A 1 79 ? -3.475 2.601 -0.461 1.00 94.25 79 VAL A O 1
ATOM 618 N N . ILE A 1 80 ? -4.763 4.413 -0.165 1.00 91.75 80 ILE A N 1
ATOM 619 C CA . ILE A 1 80 ? -5.823 3.721 0.593 1.00 91.75 80 ILE A CA 1
ATOM 620 C C . ILE A 1 80 ? -6.502 2.640 -0.252 1.00 91.75 80 ILE A C 1
ATOM 622 O O . ILE A 1 80 ? -6.840 1.583 0.273 1.00 91.75 80 ILE A O 1
ATOM 626 N N . ASP A 1 81 ? -6.681 2.897 -1.546 1.00 90.19 81 ASP A N 1
ATOM 627 C CA . ASP A 1 81 ? -7.341 1.978 -2.471 1.00 90.19 81 ASP A CA 1
ATOM 628 C C . ASP A 1 81 ? -6.449 0.786 -2.869 1.00 90.19 81 ASP A C 1
ATOM 630 O O . ASP A 1 81 ? -6.934 -0.147 -3.502 1.00 90.19 81 ASP A O 1
ATOM 634 N N . SER A 1 82 ? -5.169 0.781 -2.481 1.00 93.38 82 SER A N 1
ATOM 635 C CA . SER A 1 82 ? -4.243 -0.327 -2.741 1.00 93.38 82 SER A CA 1
ATOM 636 C C . SER A 1 82 ? -4.587 -1.581 -1.924 1.00 93.38 82 SER A C 1
ATOM 638 O O . SER A 1 82 ? -4.866 -1.511 -0.723 1.00 93.38 82 SER A O 1
ATOM 640 N N . ASP A 1 83 ? -4.507 -2.751 -2.555 1.00 93.56 83 ASP A N 1
ATOM 641 C CA . ASP A 1 83 ? -4.835 -4.046 -1.940 1.00 93.56 83 ASP A CA 1
ATOM 642 C C . ASP A 1 83 ? -3.772 -4.515 -0.933 1.00 93.56 83 ASP A C 1
ATOM 644 O O . ASP A 1 83 ? -4.074 -5.257 0.005 1.00 93.56 83 ASP A O 1
ATOM 648 N N . TRP A 1 84 ? -2.521 -4.078 -1.117 1.00 96.00 84 TRP A N 1
ATOM 649 C CA . TRP A 1 84 ? -1.396 -4.430 -0.253 1.00 96.00 84 TRP A CA 1
ATOM 650 C C . TRP A 1 84 ? -0.483 -3.226 -0.041 1.00 96.00 84 TRP A C 1
ATOM 652 O O . TRP A 1 84 ? 0.128 -2.725 -0.988 1.00 96.00 84 TRP A O 1
ATOM 662 N N . VAL A 1 85 ? -0.392 -2.742 1.200 1.00 96.81 85 VAL A N 1
ATOM 663 C CA . VAL A 1 85 ? 0.338 -1.508 1.527 1.00 96.81 85 VAL A CA 1
ATOM 664 C C . VAL A 1 85 ? 1.443 -1.809 2.524 1.00 96.81 85 VAL A C 1
ATOM 666 O O . VAL A 1 85 ? 1.190 -1.960 3.711 1.00 96.81 85 VAL A O 1
ATOM 669 N N . VAL A 1 86 ? 2.687 -1.880 2.067 1.00 97.12 86 VAL A N 1
ATOM 670 C CA . VAL A 1 86 ? 3.818 -2.311 2.910 1.00 97.12 86 VAL A CA 1
ATOM 671 C C . VAL A 1 86 ? 4.649 -1.137 3.416 1.00 97.12 86 VAL A C 1
ATOM 673 O O . VAL A 1 86 ? 4.701 -0.083 2.791 1.00 97.12 86 VAL A O 1
ATOM 676 N N . VAL A 1 87 ? 5.343 -1.302 4.541 1.00 96.62 87 VAL A N 1
ATOM 677 C CA . VAL A 1 87 ? 6.155 -0.221 5.124 1.00 96.62 87 VAL A CA 1
ATOM 678 C C . VAL A 1 87 ? 7.520 -0.125 4.430 1.00 96.62 87 VAL A C 1
ATOM 680 O O . VAL A 1 87 ? 8.406 -0.944 4.687 1.00 96.62 87 VAL A O 1
ATOM 683 N N . ASP A 1 88 ? 7.725 0.915 3.614 1.00 93.25 88 ASP A N 1
ATOM 684 C CA . ASP A 1 88 ? 9.025 1.228 3.012 1.00 93.25 88 ASP A CA 1
ATOM 685 C C . ASP A 1 88 ? 9.755 2.343 3.789 1.00 93.25 88 ASP A C 1
ATOM 687 O O . ASP A 1 88 ? 9.196 3.362 4.189 1.00 93.25 88 ASP A O 1
ATOM 691 N N . GLY A 1 89 ? 11.057 2.174 3.990 1.00 90.62 89 GLY A N 1
ATOM 692 C CA . GLY A 1 89 ? 11.909 3.113 4.718 1.00 90.62 89 GLY A CA 1
ATOM 693 C C . GLY A 1 89 ? 11.986 2.883 6.232 1.00 90.62 89 GLY A C 1
ATOM 694 O O . GLY A 1 89 ? 10.995 2.752 6.950 1.00 90.62 89 GLY A O 1
ATOM 695 N N . MET A 1 90 ? 13.215 2.913 6.750 1.00 91.12 90 MET A N 1
ATOM 696 C CA . MET A 1 90 ? 13.483 2.706 8.176 1.00 91.12 90 MET A CA 1
ATOM 697 C C . MET A 1 90 ? 12.877 3.747 9.123 1.00 91.12 90 MET A C 1
ATOM 699 O O . MET A 1 90 ? 12.454 3.335 10.201 1.00 91.12 90 MET A O 1
ATOM 703 N N . PRO A 1 91 ? 12.754 5.045 8.771 1.00 92.88 91 PRO A N 1
ATOM 704 C CA . PRO A 1 91 ? 12.086 6.002 9.652 1.00 92.88 91 PRO A CA 1
ATOM 705 C C . PRO A 1 91 ? 10.646 5.603 10.002 1.00 92.88 91 PRO A C 1
ATOM 707 O O . PRO A 1 91 ? 10.234 5.772 11.148 1.00 92.88 91 PRO A O 1
ATOM 710 N N . LEU A 1 92 ? 9.900 5.018 9.056 1.00 95.38 92 LEU A N 1
ATOM 711 C CA . LEU A 1 92 ? 8.539 4.536 9.311 1.00 95.38 92 LEU A CA 1
ATOM 712 C C . LEU A 1 92 ? 8.539 3.273 10.176 1.00 95.38 92 LEU A C 1
ATOM 714 O O . LEU A 1 92 ? 7.727 3.168 11.094 1.00 95.38 92 LEU A O 1
ATOM 718 N N . VAL A 1 93 ? 9.485 2.355 9.949 1.00 95.69 93 VAL A N 1
ATOM 719 C CA . VAL A 1 93 ? 9.659 1.156 10.788 1.00 95.69 93 VAL A CA 1
ATOM 720 C C . VAL A 1 93 ? 9.980 1.529 12.234 1.00 95.69 93 VAL A C 1
ATOM 722 O O . VAL A 1 93 ? 9.347 1.019 13.158 1.00 95.69 93 VAL A O 1
ATOM 725 N N . TRP A 1 94 ? 10.940 2.432 12.453 1.00 95.25 94 TRP A N 1
ATOM 726 C CA . TRP A 1 94 ? 11.301 2.902 13.792 1.00 95.25 94 TRP A CA 1
ATOM 727 C C . TRP A 1 94 ? 10.124 3.576 14.485 1.00 95.25 94 TRP A C 1
ATOM 729 O O . TRP A 1 94 ? 9.850 3.277 15.646 1.00 95.25 94 TRP A O 1
ATOM 739 N N . LEU A 1 95 ? 9.402 4.440 13.768 1.00 96.06 95 LEU A N 1
ATOM 740 C CA . LEU A 1 95 ? 8.258 5.148 14.322 1.00 96.06 95 LEU A CA 1
ATOM 741 C C . LEU A 1 95 ? 7.109 4.196 14.678 1.00 96.06 95 LEU A C 1
ATOM 743 O O . LEU A 1 95 ? 6.567 4.289 15.776 1.00 96.06 95 LEU A O 1
ATOM 747 N N . GLY A 1 96 ? 6.780 3.248 13.797 1.00 96.38 96 GLY A N 1
ATOM 748 C CA . GLY A 1 96 ? 5.763 2.232 14.066 1.00 96.38 96 GLY A CA 1
ATOM 749 C C . GLY A 1 96 ? 6.112 1.382 15.290 1.00 96.38 96 GLY A C 1
ATOM 750 O O . GLY A 1 96 ? 5.288 1.234 16.192 1.00 96.38 96 GLY A O 1
ATOM 751 N N . ARG A 1 97 ? 7.363 0.911 15.396 1.00 96.69 97 ARG A N 1
ATOM 752 C CA . ARG A 1 97 ? 7.842 0.170 16.579 1.00 96.69 97 ARG A CA 1
ATOM 753 C C . ARG A 1 97 ? 7.801 1.015 17.850 1.00 96.69 97 ARG A C 1
ATOM 755 O O . ARG A 1 97 ? 7.386 0.524 18.896 1.00 96.69 97 ARG A O 1
ATOM 762 N N . TRP A 1 98 ? 8.174 2.291 17.772 1.00 96.31 98 TRP A N 1
ATOM 763 C CA . TRP A 1 98 ? 8.091 3.207 18.910 1.00 96.31 98 TRP A CA 1
ATOM 764 C C . TRP A 1 98 ? 6.645 3.430 19.374 1.00 96.31 98 TRP A C 1
ATOM 766 O O . TRP A 1 98 ? 6.391 3.476 20.580 1.00 96.31 98 TRP A O 1
ATOM 776 N N . LEU A 1 99 ? 5.682 3.467 18.448 1.00 94.69 99 LEU A N 1
ATOM 777 C CA . LEU A 1 99 ? 4.244 3.481 18.746 1.00 94.69 99 LEU A CA 1
ATOM 778 C C . LEU A 1 99 ? 3.718 2.143 19.302 1.00 94.69 99 LEU A C 1
ATOM 780 O O . LEU A 1 99 ? 2.582 2.088 19.759 1.00 94.69 99 LEU A O 1
ATOM 784 N N . GLY A 1 100 ? 4.543 1.092 19.341 1.00 93.94 100 GLY A N 1
ATOM 785 C CA . GLY A 1 100 ? 4.168 -0.238 19.829 1.00 93.94 100 GLY A CA 1
ATOM 786 C C . GLY A 1 100 ? 3.532 -1.136 18.766 1.00 93.94 100 GLY A C 1
ATOM 787 O O . GLY A 1 100 ? 2.968 -2.170 19.115 1.00 93.94 100 GLY A O 1
ATOM 788 N N . LEU A 1 101 ? 3.609 -0.763 17.484 1.00 95.19 101 LEU A N 1
ATOM 789 C CA . LEU A 1 101 ? 3.121 -1.592 16.384 1.00 95.19 101 LEU A CA 1
ATOM 790 C C . LEU A 1 101 ? 4.091 -2.754 16.110 1.00 95.19 101 LEU A C 1
ATOM 792 O O . LEU A 1 101 ? 5.312 -2.550 16.147 1.00 95.19 101 LEU A O 1
ATOM 796 N N . PRO A 1 102 ? 3.586 -3.953 15.768 1.00 95.50 102 PRO A N 1
ATOM 797 C CA . PRO A 1 102 ? 4.408 -5.134 15.518 1.00 95.50 102 PRO A CA 1
ATOM 798 C C . PRO A 1 102 ? 5.023 -5.110 14.108 1.00 95.50 102 PRO A C 1
ATOM 800 O O . PRO A 1 102 ? 4.816 -6.030 13.326 1.00 95.50 102 PRO A O 1
ATOM 803 N N . VAL A 1 103 ? 5.754 -4.045 13.752 1.00 96.75 103 VAL A N 1
ATOM 804 C CA . VAL A 1 103 ? 6.385 -3.910 12.427 1.00 96.75 103 VAL A CA 1
ATOM 805 C C . VAL A 1 103 ? 7.560 -4.894 12.321 1.00 96.75 103 VAL A C 1
ATOM 807 O O . VAL A 1 103 ? 8.588 -4.671 12.985 1.00 96.75 103 VAL A O 1
ATOM 810 N N . PRO A 1 104 ? 7.447 -5.967 11.510 1.00 95.50 104 PRO A N 1
ATOM 811 C CA . PRO A 1 104 ? 8.438 -7.036 11.513 1.00 95.50 104 PRO A CA 1
ATOM 812 C C . PRO A 1 104 ? 9.748 -6.559 10.890 1.00 95.50 104 PRO A C 1
ATOM 814 O O . PRO A 1 104 ? 10.805 -6.698 11.501 1.00 95.50 104 PRO A O 1
ATOM 817 N N . GLU A 1 105 ? 9.681 -5.890 9.741 1.00 94.44 105 GLU A N 1
ATOM 818 C CA . GLU A 1 105 ? 10.836 -5.350 9.034 1.00 94.44 105 GLU A CA 1
ATOM 819 C C . GLU A 1 105 ? 10.439 -4.240 8.053 1.00 94.44 105 GLU A C 1
ATOM 821 O O . GLU A 1 105 ? 9.277 -3.847 7.964 1.00 94.44 105 GLU A O 1
ATOM 826 N N . ARG A 1 106 ? 11.434 -3.711 7.337 1.00 94.69 106 ARG A N 1
ATOM 827 C CA . ARG A 1 106 ? 11.230 -2.785 6.225 1.00 94.69 106 ARG A CA 1
ATOM 828 C C . ARG A 1 106 ? 11.044 -3.577 4.936 1.00 94.69 106 ARG A C 1
ATOM 830 O O . ARG A 1 106 ? 11.940 -4.329 4.557 1.00 94.69 106 ARG A O 1
ATOM 837 N N . VAL A 1 107 ? 9.970 -3.297 4.210 1.00 94.69 107 VAL A N 1
ATOM 838 C CA . VAL A 1 107 ? 9.667 -3.915 2.917 1.00 94.69 107 VAL A CA 1
ATOM 839 C C . VAL A 1 107 ? 9.813 -2.867 1.819 1.00 94.69 107 VAL A C 1
ATOM 841 O O . VAL A 1 107 ? 8.888 -2.126 1.497 1.00 94.69 107 VAL A O 1
ATOM 844 N N . ALA A 1 108 ? 11.012 -2.787 1.247 1.00 91.44 108 ALA A N 1
ATOM 845 C CA . ALA A 1 108 ? 11.255 -1.938 0.089 1.00 91.44 108 ALA A CA 1
ATOM 846 C C . ALA A 1 108 ? 10.807 -2.638 -1.193 1.00 91.44 108 ALA A C 1
ATOM 848 O O . ALA A 1 108 ? 11.095 -3.820 -1.395 1.00 91.44 108 ALA A O 1
ATOM 849 N N . GLY A 1 109 ? 10.198 -1.883 -2.107 1.00 91.12 109 GLY A N 1
ATOM 850 C CA . GLY A 1 109 ? 9.772 -2.407 -3.403 1.00 91.12 109 GLY A CA 1
ATOM 851 C C . GLY A 1 109 ? 10.914 -3.031 -4.216 1.00 91.12 109 GLY A C 1
ATOM 852 O O . GLY A 1 109 ? 10.727 -4.053 -4.867 1.00 91.12 109 GLY A O 1
ATOM 853 N N . SER A 1 110 ? 12.134 -2.491 -4.102 1.00 89.12 110 SER A N 1
ATOM 854 C CA . SER A 1 110 ? 13.325 -3.097 -4.710 1.00 89.12 110 SER A CA 1
ATOM 855 C C . SER A 1 110 ? 13.682 -4.451 -4.103 1.00 89.12 110 SER A C 1
ATOM 857 O O . SER A 1 110 ? 14.088 -5.339 -4.841 1.00 89.12 110 SER A O 1
ATOM 859 N N . SER A 1 111 ? 13.531 -4.618 -2.785 1.00 91.06 111 SER A N 1
ATOM 860 C CA . SER A 1 111 ? 13.825 -5.885 -2.106 1.00 91.06 111 SER A CA 1
ATOM 861 C C . SER A 1 111 ? 12.809 -6.964 -2.463 1.00 91.06 111 SER A C 1
ATOM 863 O O . SER A 1 111 ? 13.209 -8.096 -2.703 1.00 91.06 111 SER A O 1
ATOM 865 N N . VAL A 1 112 ? 11.522 -6.611 -2.570 1.00 94.31 112 VAL A N 1
ATOM 866 C CA . VAL A 1 112 ? 10.485 -7.524 -3.087 1.00 94.31 112 VAL A CA 1
ATOM 867 C C . VAL A 1 112 ? 10.826 -7.945 -4.515 1.00 94.31 112 VAL A C 1
ATOM 869 O O . VAL A 1 112 ? 10.860 -9.133 -4.816 1.00 94.31 112 VAL A O 1
ATOM 872 N N . PHE A 1 113 ? 11.147 -6.979 -5.376 1.00 93.44 113 PHE A N 1
ATOM 873 C CA . PHE A 1 113 ? 11.493 -7.246 -6.768 1.00 93.44 113 PHE A CA 1
ATOM 874 C C . PHE A 1 113 ? 12.724 -8.156 -6.912 1.00 93.44 113 PHE A C 1
ATOM 876 O O . PHE A 1 113 ? 12.663 -9.151 -7.620 1.00 93.44 113 PHE A O 1
ATOM 883 N N . GLU A 1 114 ? 13.811 -7.865 -6.194 1.00 90.81 114 GLU A N 1
ATOM 884 C CA . GLU A 1 114 ? 15.030 -8.690 -6.191 1.00 90.81 114 GLU A CA 1
ATOM 885 C C . GLU A 1 114 ? 14.776 -10.094 -5.633 1.00 90.81 114 GLU A C 1
ATOM 887 O O . GLU A 1 114 ? 15.260 -11.073 -6.192 1.00 90.81 114 GLU A O 1
ATOM 892 N N . THR A 1 115 ? 13.989 -10.212 -4.561 1.00 92.94 115 THR A N 1
ATOM 893 C CA . THR A 1 115 ? 13.661 -11.520 -3.977 1.00 92.94 115 THR A CA 1
ATOM 894 C C . THR A 1 115 ? 12.893 -12.371 -4.984 1.00 92.94 115 THR A C 1
ATOM 896 O O . THR A 1 115 ? 13.256 -13.523 -5.205 1.00 92.94 115 THR A O 1
ATOM 899 N N . LEU A 1 116 ? 11.891 -11.803 -5.662 1.00 94.19 116 LEU A N 1
ATOM 900 C CA . LEU A 1 116 ? 11.146 -12.503 -6.712 1.00 94.19 116 LEU A CA 1
ATOM 901 C C . LEU A 1 116 ? 12.022 -12.839 -7.931 1.00 94.19 116 LEU A C 1
ATOM 903 O O . LEU A 1 116 ? 11.880 -13.910 -8.508 1.00 94.19 116 LEU A O 1
ATOM 907 N N . GLN A 1 117 ? 12.947 -11.956 -8.307 1.00 92.12 117 GLN A N 1
ATOM 908 C CA . GLN A 1 117 ? 13.882 -12.158 -9.419 1.00 92.12 117 GLN A CA 1
ATOM 909 C C . GLN A 1 117 ? 14.857 -13.323 -9.158 1.00 92.12 117 GLN A C 1
ATOM 911 O O . GLN A 1 117 ? 15.174 -14.091 -10.074 1.00 92.12 117 GLN A O 1
ATOM 916 N N . CYS A 1 118 ? 15.317 -13.461 -7.911 1.00 91.12 118 CYS A N 1
ATOM 917 C CA . CYS A 1 118 ? 16.282 -14.474 -7.474 1.00 91.12 118 CYS A CA 1
ATOM 918 C C . CYS A 1 118 ? 15.640 -15.783 -6.986 1.00 91.12 118 CYS A C 1
ATOM 920 O O . CYS A 1 118 ? 16.350 -16.772 -6.813 1.00 91.12 118 CYS A O 1
ATOM 922 N N . THR A 1 119 ? 14.326 -15.811 -6.756 1.00 90.75 119 THR A N 1
ATOM 923 C CA . THR A 1 119 ? 13.619 -17.012 -6.290 1.00 90.75 119 THR A CA 1
ATOM 924 C C . THR A 1 119 ? 13.098 -17.801 -7.490 1.00 90.75 119 THR A C 1
ATOM 926 O O . THR A 1 119 ? 12.257 -17.281 -8.220 1.00 90.75 119 THR A O 1
ATOM 929 N N . PRO A 1 120 ? 13.564 -19.039 -7.735 1.00 89.12 120 PRO A N 1
ATOM 930 C CA . PRO A 1 120 ? 13.036 -19.850 -8.826 1.00 89.12 120 PRO A CA 1
ATOM 931 C C . PRO A 1 120 ? 11.555 -20.189 -8.586 1.00 89.12 120 PRO A C 1
ATOM 933 O O . PRO A 1 120 ? 11.134 -20.308 -7.431 1.00 89.12 120 PRO A O 1
ATOM 936 N N . PRO A 1 121 ? 10.756 -20.371 -9.652 1.00 87.62 121 PRO A N 1
ATOM 937 C CA . PRO A 1 121 ? 9.367 -20.780 -9.504 1.00 87.62 121 PRO A CA 1
ATOM 938 C C . PRO A 1 121 ? 9.268 -22.159 -8.839 1.00 87.62 121 PRO A C 1
ATOM 940 O O . PRO A 1 121 ? 10.160 -23.003 -8.980 1.00 87.62 121 PRO A O 1
ATOM 943 N N . SER A 1 122 ? 8.165 -22.403 -8.127 1.00 85.38 122 SER A N 1
ATOM 944 C CA . SER A 1 122 ? 7.885 -23.726 -7.559 1.00 85.38 122 SER A CA 1
ATOM 945 C C . SER A 1 122 ? 7.786 -24.780 -8.666 1.00 85.38 122 SER A C 1
ATOM 947 O O . SER A 1 122 ? 7.505 -24.463 -9.822 1.00 85.38 122 SER A O 1
ATOM 949 N N . VAL A 1 123 ? 7.984 -26.055 -8.320 1.00 80.88 123 VAL A N 1
ATOM 950 C CA . VAL A 1 123 ? 7.899 -27.164 -9.284 1.00 80.88 123 VAL A CA 1
ATOM 951 C C . VAL A 1 123 ? 6.562 -27.115 -10.035 1.00 80.88 123 VAL A C 1
ATOM 953 O O . VAL A 1 123 ? 5.499 -27.139 -9.420 1.00 80.88 123 VAL A O 1
ATOM 956 N N . GLY A 1 124 ? 6.625 -27.040 -11.368 1.00 78.75 124 GLY A N 1
ATOM 957 C CA . GLY A 1 124 ? 5.449 -26.952 -12.242 1.00 78.75 124 GLY A CA 1
ATOM 958 C C . GLY A 1 124 ? 4.933 -25.532 -12.515 1.00 78.75 124 GLY A C 1
ATOM 959 O O . GLY A 1 124 ? 4.017 -25.380 -13.318 1.00 78.75 124 GLY A O 1
ATOM 960 N N . GLN A 1 125 ? 5.518 -24.496 -11.908 1.00 84.06 125 GLN A N 1
ATOM 961 C CA . GLN A 1 125 ? 5.218 -23.095 -12.214 1.00 84.06 125 GLN A CA 1
ATOM 962 C C . GLN A 1 125 ? 6.233 -22.502 -13.200 1.00 84.06 125 GLN A C 1
ATOM 964 O O . GLN A 1 125 ? 7.380 -22.940 -13.293 1.00 84.06 125 GLN A O 1
ATOM 969 N N . GLN A 1 126 ? 5.798 -21.493 -13.952 1.00 89.56 126 GLN A N 1
ATOM 970 C CA . GLN A 1 126 ? 6.654 -20.738 -14.866 1.00 89.56 126 GLN A CA 1
ATOM 971 C C . GLN A 1 126 ? 7.273 -19.525 -14.164 1.00 89.56 126 GLN A C 1
ATOM 973 O O . GLN A 1 126 ? 6.806 -19.104 -13.104 1.00 89.56 126 GLN A O 1
ATOM 978 N N . LYS A 1 127 ? 8.326 -18.955 -14.765 1.00 94.75 127 LYS A N 1
ATOM 979 C CA . LYS A 1 127 ? 8.873 -17.663 -14.332 1.00 94.75 127 LYS A CA 1
ATOM 980 C C . LYS A 1 127 ? 7.786 -16.591 -14.399 1.00 94.75 127 LYS A C 1
ATOM 982 O O . LYS A 1 127 ? 6.981 -16.590 -15.327 1.00 94.75 127 LYS A O 1
ATOM 987 N N . LEU A 1 128 ? 7.813 -15.653 -13.458 1.00 96.00 128 LEU A N 1
ATOM 988 C CA . LEU A 1 128 ? 6.898 -14.516 -13.451 1.00 96.00 128 LEU A CA 1
ATOM 989 C C . LEU A 1 128 ? 7.155 -13.618 -14.664 1.00 96.00 128 LEU A C 1
ATOM 991 O O . LEU A 1 128 ? 8.273 -13.130 -14.852 1.00 96.00 128 LEU A O 1
ATOM 995 N N . ARG A 1 129 ? 6.116 -13.369 -15.461 1.00 97.38 129 ARG A N 1
ATOM 996 C CA . ARG A 1 129 ? 6.183 -12.472 -16.618 1.00 97.38 129 ARG A CA 1
ATOM 997 C C . ARG A 1 129 ? 6.055 -11.027 -16.158 1.00 97.38 129 ARG A C 1
ATOM 999 O O . ARG A 1 129 ? 5.021 -10.622 -15.630 1.00 97.38 129 ARG A O 1
ATOM 1006 N N . VAL A 1 130 ? 7.100 -10.239 -16.359 1.00 97.19 130 VAL A N 1
ATOM 1007 C CA . VAL A 1 130 ? 7.176 -8.843 -15.925 1.00 97.19 130 VAL A CA 1
ATOM 1008 C C . VAL A 1 130 ? 7.040 -7.914 -17.124 1.00 97.19 130 VAL A C 1
ATOM 1010 O O . VAL A 1 130 ? 7.645 -8.150 -18.169 1.00 97.19 130 VAL A O 1
ATOM 1013 N N . TYR A 1 131 ? 6.279 -6.834 -16.958 1.00 97.38 131 TYR A N 1
ATOM 1014 C CA . TYR A 1 131 ? 6.221 -5.736 -17.919 1.00 97.38 131 TYR A CA 1
ATOM 1015 C C . TYR A 1 131 ? 6.653 -4.431 -17.263 1.00 97.38 131 TYR A C 1
ATOM 1017 O O . TYR A 1 131 ? 6.166 -4.077 -16.185 1.00 97.38 131 TYR A O 1
ATOM 1025 N N . PHE A 1 132 ? 7.538 -3.687 -17.924 1.00 96.44 132 PHE A N 1
ATOM 1026 C CA . PHE A 1 132 ? 7.999 -2.390 -17.433 1.00 96.44 132 PHE A CA 1
ATOM 1027 C C . PHE A 1 132 ? 7.279 -1.234 -18.118 1.00 96.44 132 PHE A C 1
ATOM 1029 O O . PHE A 1 132 ? 7.269 -1.114 -19.340 1.00 96.44 132 PHE A O 1
ATOM 1036 N N . PHE A 1 133 ? 6.723 -0.327 -17.323 1.00 95.19 133 PHE A N 1
ATOM 1037 C CA . PHE A 1 133 ? 6.058 0.863 -17.827 1.00 95.19 133 PHE A CA 1
ATOM 1038 C C . PHE A 1 133 ? 6.688 2.135 -17.258 1.00 95.19 133 PHE A C 1
ATOM 1040 O O . PHE A 1 133 ? 6.618 2.395 -16.057 1.00 95.19 133 PHE A O 1
ATOM 1047 N N . GLY A 1 134 ? 7.285 2.954 -18.122 1.00 92.50 134 GLY A N 1
ATOM 1048 C CA . GLY A 1 134 ? 7.989 4.180 -17.744 1.00 92.50 134 GLY A CA 1
ATOM 1049 C C . GLY A 1 134 ? 9.497 3.984 -17.568 1.00 92.50 134 GLY A C 1
ATOM 1050 O O . GLY A 1 134 ? 10.114 3.177 -18.256 1.00 92.50 134 GLY A O 1
ATOM 1051 N N . GLY A 1 135 ? 10.089 4.766 -16.666 1.00 86.75 135 GLY A N 1
ATOM 1052 C CA . GLY A 1 135 ? 11.537 4.880 -16.494 1.00 86.75 135 GLY A CA 1
ATOM 1053 C C . GLY A 1 135 ? 12.205 5.878 -17.458 1.00 86.75 135 GLY A C 1
ATOM 1054 O O . GLY A 1 135 ? 11.567 6.379 -18.389 1.00 86.75 135 GLY A O 1
ATOM 1055 N N . PRO A 1 136 ? 13.482 6.223 -17.215 1.00 83.12 136 PRO A N 1
ATOM 1056 C CA . PRO A 1 136 ? 14.286 7.028 -18.132 1.00 83.12 136 PRO A CA 1
ATOM 1057 C C . PRO A 1 136 ? 14.408 6.382 -19.524 1.00 83.12 136 PRO A C 1
ATOM 1059 O O . PRO A 1 136 ? 14.286 5.160 -19.637 1.00 83.12 136 PRO A O 1
ATOM 1062 N N . PRO A 1 137 ? 14.704 7.169 -20.577 1.00 83.81 137 PRO A N 1
ATOM 1063 C CA . PRO A 1 137 ? 14.984 6.628 -21.907 1.00 83.81 137 PRO A CA 1
ATOM 1064 C C . PRO A 1 137 ? 16.050 5.524 -21.857 1.00 83.81 137 PRO A C 1
ATOM 1066 O O . PRO A 1 137 ? 17.074 5.690 -21.198 1.00 83.81 137 PRO A O 1
ATOM 1069 N N . GLY A 1 138 ? 15.795 4.395 -22.523 1.00 85.06 138 GLY A N 1
ATOM 1070 C CA . GLY A 1 138 ? 16.693 3.231 -22.563 1.00 85.06 138 GLY A CA 1
ATOM 1071 C C . GLY A 1 138 ? 16.610 2.301 -21.346 1.00 85.06 138 GLY A C 1
ATOM 1072 O O . GLY A 1 138 ? 16.706 1.090 -21.505 1.00 85.06 138 GLY A O 1
ATOM 1073 N N . ALA A 1 139 ? 16.306 2.822 -20.152 1.00 87.50 139 ALA A N 1
ATOM 1074 C CA . ALA A 1 139 ? 16.376 2.043 -18.912 1.00 87.50 139 ALA A CA 1
ATOM 1075 C C . ALA A 1 139 ? 15.428 0.830 -18.883 1.00 87.50 139 ALA A C 1
ATOM 1077 O O . ALA A 1 139 ? 15.783 -0.215 -18.347 1.00 87.50 139 ALA A O 1
ATOM 1078 N N . ALA A 1 140 ? 14.222 0.942 -19.446 1.00 87.88 140 ALA A N 1
ATOM 1079 C CA . ALA A 1 140 ? 13.280 -0.178 -19.473 1.00 87.88 140 ALA A CA 1
ATOM 1080 C C . ALA A 1 140 ? 13.738 -1.316 -20.406 1.00 87.88 140 ALA A C 1
ATOM 1082 O O . ALA A 1 140 ? 13.538 -2.483 -20.074 1.00 87.88 140 ALA A O 1
ATOM 1083 N N . GLY A 1 141 ? 14.390 -0.975 -21.525 1.00 89.25 141 GLY A N 1
ATOM 1084 C CA . GLY A 1 141 ? 15.004 -1.946 -22.433 1.00 89.25 141 GLY A CA 1
ATOM 1085 C C . GLY A 1 141 ? 16.205 -2.633 -21.787 1.00 89.25 141 GLY A C 1
ATOM 1086 O O . GLY A 1 141 ? 16.226 -3.854 -21.692 1.00 89.25 141 GLY A O 1
ATOM 1087 N N . ASP A 1 142 ? 17.124 -1.858 -21.204 1.00 89.94 142 ASP A N 1
ATOM 1088 C CA . ASP A 1 142 ? 18.290 -2.401 -20.492 1.00 89.94 142 ASP A CA 1
ATOM 1089 C C . ASP A 1 142 ? 17.882 -3.324 -19.328 1.00 89.94 142 ASP A C 1
ATOM 1091 O O . ASP A 1 142 ? 18.514 -4.351 -19.072 1.00 89.94 142 ASP A O 1
ATOM 1095 N N . ALA A 1 143 ? 16.815 -2.963 -18.604 1.00 89.56 143 ALA A N 1
ATOM 1096 C CA . ALA A 1 143 ? 16.247 -3.793 -17.546 1.00 89.56 143 ALA A CA 1
ATOM 1097 C C . ALA A 1 143 ? 15.654 -5.100 -18.091 1.00 89.56 143 ALA A C 1
ATOM 1099 O O . ALA A 1 143 ? 15.786 -6.139 -17.442 1.00 89.56 143 ALA A O 1
ATOM 1100 N N . ALA A 1 144 ? 15.012 -5.058 -19.263 1.00 90.94 144 ALA A N 1
ATOM 1101 C CA . ALA A 1 144 ? 14.476 -6.239 -19.928 1.00 90.94 144 ALA A CA 1
ATOM 1102 C C . ALA A 1 144 ? 15.596 -7.199 -20.349 1.00 90.94 144 ALA A C 1
ATOM 1104 O O . ALA A 1 144 ? 15.536 -8.384 -20.021 1.00 90.94 144 ALA A O 1
ATOM 1105 N N . ASP A 1 145 ? 16.640 -6.676 -20.993 1.00 91.38 145 ASP A N 1
ATOM 1106 C CA . ASP A 1 145 ? 17.771 -7.467 -21.482 1.00 91.38 145 ASP A CA 1
ATOM 1107 C C . ASP A 1 145 ? 18.515 -8.149 -20.327 1.00 91.38 145 ASP A C 1
ATOM 1109 O O . ASP A 1 145 ? 18.734 -9.362 -20.348 1.00 91.38 145 ASP A O 1
ATOM 1113 N N . LYS A 1 146 ? 18.817 -7.401 -19.257 1.00 89.00 146 LYS A N 1
ATOM 1114 C CA . LYS A 1 146 ? 19.457 -7.953 -18.051 1.00 89.00 146 LYS A CA 1
ATOM 1115 C C . LYS A 1 146 ? 18.593 -8.989 -17.347 1.00 89.00 146 LYS A C 1
ATOM 1117 O O . LYS A 1 146 ? 19.100 -10.015 -16.899 1.00 89.00 146 LYS A O 1
ATOM 1122 N N . MET A 1 147 ? 17.286 -8.741 -17.246 1.00 89.56 147 MET A N 1
ATOM 1123 C CA . MET A 1 147 ? 16.376 -9.704 -16.632 1.00 89.56 147 MET A CA 1
ATOM 1124 C C . MET A 1 147 ? 16.357 -11.021 -17.412 1.00 89.56 147 MET A C 1
ATOM 1126 O O . MET A 1 147 ? 16.402 -12.096 -16.813 1.00 89.56 147 MET A O 1
ATOM 1130 N N . ASN A 1 148 ? 16.317 -10.944 -18.739 1.00 90.88 148 ASN A N 1
ATOM 1131 C CA . ASN A 1 148 ? 16.222 -12.121 -19.595 1.00 90.88 148 ASN A CA 1
ATOM 1132 C C . ASN A 1 148 ? 17.538 -12.904 -19.689 1.00 90.88 148 ASN A C 1
ATOM 1134 O O . ASN A 1 148 ? 17.495 -14.108 -19.936 1.00 90.88 148 ASN A O 1
ATOM 1138 N N . ALA A 1 149 ? 18.679 -12.257 -19.440 1.00 88.94 149 ALA A N 1
ATOM 1139 C CA . ALA A 1 149 ? 19.980 -12.916 -19.383 1.00 88.94 149 ALA A CA 1
ATOM 1140 C C . ALA A 1 149 ? 20.202 -13.699 -18.075 1.00 88.94 149 ALA A C 1
ATOM 1142 O O . ALA A 1 149 ? 20.582 -14.868 -18.116 1.00 88.94 149 ALA A O 1
ATOM 1143 N N . ASP A 1 150 ? 19.933 -13.076 -16.921 1.00 80.06 150 ASP A N 1
ATOM 1144 C CA . ASP A 1 150 ? 20.570 -13.500 -15.662 1.00 80.06 150 ASP A CA 1
ATOM 1145 C C . ASP A 1 150 ? 19.599 -14.001 -14.581 1.00 80.06 150 ASP A C 1
ATOM 1147 O O . ASP A 1 150 ? 20.026 -14.402 -13.496 1.00 80.06 150 ASP A O 1
ATOM 1151 N N . THR A 1 151 ? 18.284 -13.963 -14.820 1.00 83.00 151 THR A N 1
ATOM 1152 C CA . THR A 1 151 ? 17.304 -14.166 -13.739 1.00 83.00 151 THR A CA 1
ATOM 1153 C C . THR A 1 151 ? 16.628 -15.524 -13.775 1.00 83.00 151 THR A C 1
ATOM 1155 O O . THR A 1 151 ? 16.332 -16.088 -14.832 1.00 83.00 151 THR A O 1
ATOM 1158 N N . VAL A 1 152 ? 16.371 -16.070 -12.586 1.00 89.75 152 VAL A N 1
ATOM 1159 C CA . VAL A 1 152 ? 15.807 -17.417 -12.416 1.00 89.75 152 VAL A CA 1
ATOM 1160 C C . VAL A 1 152 ? 14.309 -17.394 -12.131 1.00 89.75 152 VAL A C 1
ATOM 1162 O O . VAL A 1 152 ? 13.613 -18.315 -12.551 1.00 89.75 152 VAL A O 1
ATOM 1165 N N . GLY A 1 153 ? 13.807 -16.346 -11.472 1.00 92.75 153 GLY A N 1
ATOM 1166 C CA . GLY A 1 153 ? 12.406 -16.237 -11.056 1.00 92.75 153 GLY A CA 1
ATOM 1167 C C . GLY A 1 153 ? 11.502 -15.436 -11.989 1.00 92.75 153 GLY A C 1
ATOM 1168 O O . GLY A 1 153 ? 10.284 -15.605 -11.959 1.00 92.75 153 GLY A O 1
ATOM 1169 N N . MET A 1 154 ? 12.078 -14.581 -12.837 1.00 95.44 154 MET A N 1
ATOM 1170 C CA . MET A 1 154 ? 11.342 -13.621 -13.664 1.00 95.44 154 MET A CA 1
ATOM 1171 C C . MET A 1 154 ? 11.767 -13.676 -15.133 1.00 95.44 154 MET A C 1
ATOM 1173 O O . MET A 1 154 ? 12.837 -14.169 -15.478 1.00 95.44 154 MET A O 1
ATOM 1177 N N . VAL A 1 155 ? 10.902 -13.182 -16.011 1.00 95.69 155 VAL A N 1
ATOM 1178 C CA . VAL A 1 155 ? 11.186 -12.956 -17.429 1.00 95.69 155 VAL A CA 1
ATOM 1179 C C . VAL A 1 155 ? 10.477 -11.680 -17.863 1.00 95.69 155 VAL A C 1
ATOM 1181 O O . VAL A 1 155 ? 9.307 -11.478 -17.543 1.00 95.69 155 VAL A O 1
ATOM 1184 N N . CYS A 1 156 ? 11.170 -10.801 -18.576 1.00 96.19 156 CYS A N 1
ATOM 1185 C CA . CYS A 1 156 ? 10.563 -9.595 -19.113 1.00 96.19 156 CYS A CA 1
ATOM 1186 C C . CYS A 1 156 ? 9.840 -9.929 -20.421 1.00 96.19 156 CYS A C 1
ATOM 1188 O O . CYS A 1 156 ? 10.464 -10.411 -21.369 1.00 96.19 156 CYS A O 1
ATOM 1190 N N . VAL A 1 157 ? 8.533 -9.662 -20.467 1.00 97.06 157 VAL A N 1
ATOM 1191 C CA . VAL A 1 157 ? 7.665 -9.927 -21.632 1.00 97.06 157 VAL A CA 1
ATOM 1192 C C . VAL A 1 157 ? 7.327 -8.672 -22.432 1.00 97.06 157 VAL A C 1
ATOM 1194 O O . VAL A 1 157 ? 6.676 -8.750 -23.469 1.00 97.06 157 VAL A O 1
ATOM 1197 N N . GLY A 1 158 ? 7.775 -7.507 -21.970 1.00 95.94 158 GLY A N 1
ATOM 1198 C CA . GLY A 1 158 ? 7.618 -6.265 -22.704 1.00 95.94 158 GLY A CA 1
ATOM 1199 C C . GLY A 1 158 ? 7.940 -5.041 -21.866 1.00 95.94 158 GLY A C 1
ATOM 1200 O O . GLY A 1 158 ? 8.071 -5.090 -20.640 1.00 95.94 158 GLY A O 1
ATOM 1201 N N . TYR A 1 159 ? 8.064 -3.915 -22.552 1.00 95.50 159 TYR A N 1
ATOM 1202 C CA . TYR A 1 159 ? 8.202 -2.626 -21.910 1.00 95.50 159 TYR A CA 1
ATOM 1203 C C . TYR A 1 159 ? 7.614 -1.521 -22.782 1.00 95.50 159 TYR A C 1
ATOM 1205 O O . TYR A 1 159 ? 7.570 -1.622 -24.006 1.00 95.50 159 TYR A O 1
ATOM 1213 N N . ALA A 1 160 ? 7.189 -0.434 -22.146 1.00 93.12 160 ALA A N 1
ATOM 1214 C CA . ALA A 1 160 ? 6.834 0.796 -22.834 1.00 93.12 160 ALA A CA 1
ATOM 1215 C C . ALA A 1 160 ? 7.350 2.007 -22.059 1.00 93.12 160 ALA A C 1
ATOM 1217 O O . ALA A 1 160 ? 7.128 2.145 -20.855 1.00 93.12 160 ALA A O 1
ATOM 1218 N N . SER A 1 161 ? 7.997 2.920 -22.776 1.00 88.19 161 SER A N 1
ATOM 1219 C CA . SER A 1 161 ? 8.480 4.191 -22.243 1.00 88.19 161 SER A CA 1
ATOM 1220 C C . SER A 1 161 ? 7.706 5.327 -22.913 1.00 88.19 161 SER A C 1
ATOM 1222 O O . SER A 1 161 ? 8.184 5.885 -23.898 1.00 88.19 161 SER A O 1
ATOM 1224 N N . PRO A 1 162 ? 6.515 5.698 -22.402 1.00 83.31 162 PRO A N 1
ATOM 1225 C CA . PRO A 1 162 ? 5.660 6.720 -23.021 1.00 83.31 162 PRO A CA 1
ATOM 1226 C C . PRO A 1 162 ? 6.241 8.148 -22.930 1.00 83.31 162 PRO A C 1
ATOM 1228 O O . PRO A 1 162 ? 5.592 9.110 -23.331 1.00 83.31 162 PRO A O 1
ATOM 1231 N N . GLY A 1 163 ? 7.450 8.305 -22.381 1.00 81.69 163 GLY A N 1
ATOM 1232 C CA . GLY A 1 163 ? 8.133 9.583 -22.232 1.00 81.69 163 GLY A CA 1
ATOM 1233 C C . GLY A 1 163 ? 7.528 10.471 -21.144 1.00 81.69 163 GLY A C 1
ATOM 1234 O O . GLY A 1 163 ? 7.008 10.003 -20.128 1.00 81.69 163 GLY A O 1
ATOM 1235 N N . PHE A 1 164 ? 7.637 11.784 -21.345 1.00 80.94 164 PHE A N 1
ATOM 1236 C CA . PHE A 1 164 ? 7.069 12.783 -20.447 1.00 80.94 164 PHE A CA 1
ATOM 1237 C C . PHE A 1 164 ? 5.691 13.208 -20.952 1.00 80.94 164 PHE A C 1
ATOM 1239 O O . PHE A 1 164 ? 5.571 13.796 -22.020 1.00 80.94 164 PHE A O 1
ATOM 1246 N N . GLY A 1 165 ? 4.654 12.953 -20.158 1.00 86.56 165 GLY A N 1
ATOM 1247 C CA . GLY A 1 165 ? 3.285 13.341 -20.491 1.00 86.56 165 GLY A CA 1
ATOM 1248 C C . GLY A 1 165 ? 2.389 13.476 -19.266 1.00 86.56 165 GLY A C 1
ATOM 1249 O O . GLY A 1 165 ? 2.835 13.287 -18.121 1.00 86.56 165 GLY A O 1
ATOM 1250 N N . THR A 1 166 ? 1.125 13.827 -19.501 1.00 93.00 166 THR A N 1
ATOM 1251 C CA . THR A 1 166 ? 0.085 13.780 -18.467 1.00 93.00 166 THR A CA 1
ATOM 1252 C C . THR A 1 166 ? -0.348 12.332 -18.242 1.00 93.00 166 THR A C 1
ATOM 1254 O O . THR A 1 166 ? 0.023 11.431 -18.994 1.00 93.00 166 THR A O 1
ATOM 1257 N N . VAL A 1 167 ? -1.109 12.071 -17.179 1.00 94.31 167 VAL A N 1
ATOM 1258 C CA . VAL A 1 167 ? -1.636 10.719 -16.946 1.00 94.31 167 VAL A CA 1
ATOM 1259 C C . VAL A 1 167 ? -2.521 10.296 -18.121 1.00 94.31 167 VAL A C 1
ATOM 1261 O O . VAL A 1 167 ? -2.416 9.168 -18.591 1.00 94.31 167 VAL A O 1
ATOM 1264 N N . GLU A 1 168 ? -3.325 11.215 -18.651 1.00 93.88 168 GLU A N 1
ATOM 1265 C CA . GLU A 1 168 ? -4.259 11.003 -19.757 1.00 93.88 168 GLU A CA 1
ATOM 1266 C C . GLU A 1 168 ? -3.531 10.646 -21.051 1.00 93.88 168 GLU A C 1
ATOM 1268 O O . GLU A 1 168 ? -3.883 9.652 -21.683 1.00 93.88 168 GLU A O 1
ATOM 1273 N N . SER A 1 169 ? -2.483 11.398 -21.413 1.00 93.62 169 SER A N 1
ATOM 1274 C CA . SER A 1 169 ? -1.722 11.139 -22.641 1.00 93.62 169 SER A CA 1
ATOM 1275 C C . SER A 1 169 ? -0.998 9.791 -22.609 1.00 93.62 169 SER A C 1
ATOM 1277 O O . SER A 1 169 ? -0.733 9.210 -23.651 1.00 93.62 169 SER A O 1
ATOM 1279 N N . MET A 1 170 ? -0.689 9.280 -21.415 1.00 94.44 170 MET A N 1
ATOM 1280 C CA . MET A 1 170 ? -0.076 7.965 -21.214 1.00 94.44 170 MET A CA 1
ATOM 1281 C C . MET A 1 170 ? -1.110 6.850 -20.983 1.00 94.44 170 MET A C 1
ATOM 1283 O O . MET A 1 170 ? -0.733 5.753 -20.586 1.00 94.44 170 MET A O 1
ATOM 1287 N N . SER A 1 171 ? -2.406 7.116 -21.162 1.00 95.88 171 SER A N 1
ATOM 1288 C CA . SER A 1 171 ? -3.506 6.170 -20.894 1.00 95.88 171 SER A CA 1
ATOM 1289 C C . SER A 1 171 ? -4.311 5.819 -22.152 1.00 95.88 171 SER A C 1
ATOM 1291 O O . SER A 1 171 ? -5.502 5.490 -22.052 1.00 95.88 171 SER A O 1
ATOM 1293 N N . THR A 1 172 ? -3.699 5.936 -23.335 1.00 95.75 172 THR A N 1
ATOM 1294 C CA . THR A 1 172 ? -4.392 5.692 -24.607 1.00 95.75 172 THR A CA 1
ATOM 1295 C C . THR A 1 172 ? -4.841 4.228 -24.720 1.00 95.75 172 THR A C 1
ATOM 1297 O O . THR A 1 172 ? -4.197 3.350 -24.140 1.00 95.75 172 THR A O 1
ATOM 1300 N N . PRO A 1 173 ? -5.963 3.934 -25.403 1.00 96.19 173 PRO A N 1
ATOM 1301 C CA . PRO A 1 173 ? -6.418 2.562 -25.640 1.00 96.19 173 PRO A CA 1
ATOM 1302 C C . PRO A 1 173 ? -5.338 1.652 -26.214 1.00 96.19 173 PRO A C 1
ATOM 1304 O O . PRO A 1 173 ? -5.102 0.585 -25.664 1.00 96.19 173 PRO A O 1
ATOM 1307 N N . GLU A 1 174 ? -4.593 2.135 -27.203 1.00 95.75 174 GLU A N 1
ATOM 1308 C CA . GLU A 1 174 ? -3.569 1.364 -27.909 1.00 95.75 174 GLU A CA 1
ATOM 1309 C C . GLU A 1 174 ? -2.453 0.922 -26.957 1.00 95.75 174 GLU A C 1
ATOM 1311 O O . GLU A 1 174 ? -1.983 -0.210 -27.012 1.00 95.75 174 GLU A O 1
ATOM 1316 N N . LEU A 1 175 ? -2.048 1.801 -26.039 1.00 95.19 175 LEU A N 1
ATOM 1317 C CA . LEU A 1 175 ? -1.016 1.493 -25.057 1.00 95.19 175 LEU A CA 1
ATOM 1318 C C . LEU A 1 175 ? -1.495 0.468 -24.022 1.00 95.19 175 LEU A C 1
ATOM 1320 O O . LEU A 1 175 ? -0.728 -0.407 -23.624 1.00 95.19 175 LEU A O 1
ATOM 1324 N N . ILE A 1 176 ? -2.756 0.556 -23.596 1.00 97.56 176 ILE A N 1
ATOM 1325 C CA . ILE A 1 176 ? -3.353 -0.432 -22.690 1.00 97.56 176 ILE A CA 1
ATOM 1326 C C . ILE A 1 176 ? -3.489 -1.792 -23.385 1.00 97.56 176 ILE A C 1
ATOM 1328 O O . ILE A 1 176 ? -3.166 -2.812 -22.778 1.00 97.56 176 ILE A O 1
ATOM 1332 N N . ASP A 1 177 ? -3.877 -1.808 -24.659 1.00 97.12 177 ASP A N 1
ATOM 1333 C CA . ASP A 1 177 ? -3.987 -3.033 -25.454 1.00 97.12 177 ASP A CA 1
ATOM 1334 C C . ASP A 1 177 ? -2.624 -3.709 -25.637 1.00 97.12 177 ASP A C 1
ATOM 1336 O O . ASP A 1 177 ? -2.522 -4.923 -25.471 1.00 97.12 177 ASP A O 1
ATOM 1340 N N . VAL A 1 178 ? -1.555 -2.937 -25.870 1.00 96.81 178 VAL A N 1
ATOM 1341 C CA . VAL A 1 178 ? -0.176 -3.460 -25.919 1.00 96.81 178 VAL A CA 1
ATOM 1342 C C . VAL A 1 178 ? 0.232 -4.100 -24.589 1.00 96.81 178 VAL A C 1
ATOM 1344 O O . VAL A 1 178 ? 0.776 -5.205 -24.584 1.00 96.81 178 VAL A O 1
ATOM 1347 N N . ILE A 1 179 ? -0.054 -3.450 -23.454 1.00 97.50 179 ILE A N 1
ATOM 1348 C CA . ILE A 1 179 ? 0.263 -4.002 -22.125 1.00 97.50 179 ILE A CA 1
ATOM 1349 C C . ILE A 1 179 ? -0.519 -5.301 -21.879 1.00 97.50 179 ILE A C 1
ATOM 1351 O O . ILE A 1 179 ? 0.046 -6.284 -21.398 1.00 97.50 179 ILE A O 1
ATOM 1355 N N . ASN A 1 180 ? -1.805 -5.331 -22.235 1.00 98.12 180 ASN A N 1
ATOM 1356 C CA . ASN A 1 180 ? -2.653 -6.512 -22.081 1.00 98.12 180 ASN A CA 1
ATOM 1357 C C . ASN A 1 180 ? -2.217 -7.665 -22.998 1.00 98.12 180 ASN A C 1
ATOM 1359 O O . ASN A 1 180 ? -2.212 -8.820 -22.567 1.00 98.12 180 ASN A O 1
ATOM 1363 N N . ALA A 1 181 ? -1.815 -7.366 -24.236 1.00 97.81 181 ALA A N 1
ATOM 1364 C CA . ALA A 1 181 ? -1.346 -8.351 -25.208 1.00 97.81 181 ALA A CA 1
ATOM 1365 C C . ALA A 1 181 ? -0.032 -9.025 -24.785 1.00 97.81 181 ALA A C 1
ATOM 1367 O O . ALA A 1 181 ? 0.185 -10.189 -25.113 1.00 97.81 181 ALA A O 1
ATOM 1368 N N . ALA A 1 182 ? 0.811 -8.336 -24.008 1.00 97.38 182 ALA A N 1
ATOM 1369 C CA . ALA A 1 182 ? 2.035 -8.913 -23.453 1.00 97.38 182 ALA A CA 1
ATOM 1370 C C . ALA A 1 182 ? 1.774 -10.004 -22.397 1.00 97.38 182 ALA A C 1
ATOM 1372 O O . ALA A 1 182 ? 2.697 -10.732 -22.033 1.00 97.38 182 ALA A O 1
ATOM 1373 N N . GLN A 1 183 ? 0.533 -10.117 -21.901 1.00 97.12 183 GLN A N 1
ATOM 1374 C CA . GLN A 1 183 ? 0.122 -11.073 -20.873 1.00 97.12 183 GLN A CA 1
ATOM 1375 C C . GLN A 1 183 ? 1.059 -11.073 -19.657 1.00 97.12 183 GLN A C 1
ATOM 1377 O O . GLN A 1 183 ? 1.527 -12.113 -19.213 1.00 97.12 183 GLN A O 1
ATOM 1382 N N . ALA A 1 184 ? 1.384 -9.900 -19.128 1.00 97.88 184 ALA A N 1
ATOM 1383 C CA . ALA A 1 184 ? 2.243 -9.820 -17.958 1.00 97.88 184 ALA A CA 1
ATOM 1384 C C . ALA A 1 184 ? 1.522 -10.304 -16.691 1.00 97.88 184 ALA A C 1
ATOM 1386 O O . ALA A 1 184 ? 0.341 -10.028 -16.489 1.00 97.88 184 ALA A O 1
ATOM 1387 N N . ASP A 1 185 ? 2.267 -10.971 -15.814 1.00 97.94 185 ASP A N 1
ATOM 1388 C CA . ASP A 1 185 ? 1.816 -11.359 -14.478 1.00 97.94 185 ASP A CA 1
ATOM 1389 C C . ASP A 1 185 ? 2.039 -10.217 -13.472 1.00 97.94 185 ASP A C 1
ATOM 1391 O O . ASP A 1 185 ? 1.265 -10.038 -12.529 1.00 97.94 185 ASP A O 1
ATOM 1395 N N . PHE A 1 186 ? 3.090 -9.417 -13.700 1.00 97.75 186 PHE A N 1
ATOM 1396 C CA . PHE A 1 186 ? 3.463 -8.280 -12.866 1.00 97.75 186 PHE A CA 1
ATOM 1397 C C . PHE A 1 186 ? 3.816 -7.040 -13.707 1.00 97.75 186 PHE A C 1
ATOM 1399 O O . PHE A 1 186 ? 4.828 -7.002 -14.409 1.00 97.75 186 PHE A O 1
ATOM 1406 N N . LEU A 1 187 ? 3.002 -5.990 -13.595 1.00 97.81 187 LEU A N 1
ATOM 1407 C CA . LEU A 1 187 ? 3.238 -4.680 -14.195 1.00 97.81 187 LEU A CA 1
ATOM 1408 C C . LEU A 1 187 ? 3.962 -3.751 -13.215 1.00 97.81 187 LEU A C 1
ATOM 1410 O O . LEU A 1 187 ? 3.424 -3.361 -12.173 1.00 97.81 187 LEU A O 1
ATOM 1414 N N . VAL A 1 188 ? 5.167 -3.334 -13.597 1.00 97.25 188 VAL A N 1
ATOM 1415 C CA . VAL A 1 188 ? 5.996 -2.398 -12.839 1.00 97.25 188 VAL A CA 1
ATOM 1416 C C . VAL A 1 188 ? 5.894 -1.000 -13.441 1.00 97.25 188 VAL A C 1
ATOM 1418 O O . VAL A 1 188 ? 6.433 -0.724 -14.512 1.00 97.25 188 VAL A O 1
ATOM 1421 N N . VAL A 1 189 ? 5.238 -0.091 -12.719 1.00 96.19 189 VAL A N 1
ATOM 1422 C CA . VAL A 1 189 ? 5.072 1.313 -13.115 1.00 96.19 189 VAL A CA 1
ATOM 1423 C C . VAL A 1 189 ? 6.189 2.161 -12.506 1.00 96.19 189 VAL A C 1
ATOM 1425 O O . VAL A 1 189 ? 6.208 2.437 -11.305 1.00 96.19 189 VAL A O 1
ATOM 1428 N N . ALA A 1 190 ? 7.108 2.626 -13.344 1.00 93.62 190 ALA A N 1
ATOM 1429 C CA . ALA A 1 190 ? 8.271 3.430 -12.981 1.00 93.62 190 ALA A CA 1
ATOM 1430 C C . ALA A 1 190 ? 8.091 4.912 -13.358 1.00 93.62 190 ALA A C 1
ATOM 1432 O O . ALA A 1 190 ? 8.848 5.491 -14.138 1.00 93.62 190 ALA A O 1
ATOM 1433 N N . LEU A 1 191 ? 7.059 5.541 -12.795 1.00 92.44 191 LEU A N 1
ATOM 1434 C CA . LEU A 1 191 ? 6.803 6.983 -12.913 1.00 92.44 191 LEU A CA 1
ATOM 1435 C C . LEU A 1 191 ? 7.163 7.708 -11.601 1.00 92.44 191 LEU A C 1
ATOM 1437 O O . LEU A 1 191 ? 7.583 7.083 -10.629 1.00 92.44 191 LEU A O 1
ATOM 1441 N N . GLY A 1 192 ? 7.004 9.031 -11.525 1.00 90.00 192 GLY A N 1
ATOM 1442 C CA . GLY A 1 192 ? 7.022 9.725 -10.225 1.00 90.00 192 GLY A CA 1
ATOM 1443 C C . GLY A 1 192 ? 5.866 9.244 -9.336 1.00 90.00 192 GLY A C 1
ATOM 1444 O O . GLY A 1 192 ? 4.827 8.890 -9.877 1.00 90.00 192 GLY A O 1
ATOM 1445 N N . ALA A 1 193 ? 6.021 9.238 -8.005 1.00 91.06 193 ALA A N 1
ATOM 1446 C CA . ALA A 1 193 ? 5.053 8.633 -7.072 1.00 91.06 193 ALA A CA 1
ATOM 1447 C C . ALA A 1 193 ? 3.596 9.056 -7.323 1.00 91.06 193 ALA A C 1
ATOM 1449 O O . ALA A 1 193 ? 2.755 8.204 -7.599 1.00 91.06 193 ALA A O 1
ATOM 1450 N N . GLU A 1 194 ? 3.312 10.363 -7.316 1.00 92.69 194 GLU A N 1
ATOM 1451 C CA . GLU A 1 194 ? 1.955 10.883 -7.550 1.00 92.69 194 GLU A CA 1
ATOM 1452 C C . GLU A 1 194 ? 1.408 10.495 -8.926 1.00 92.69 194 GLU A C 1
ATOM 1454 O O . GLU A 1 194 ? 0.286 10.009 -9.044 1.00 92.69 194 GLU A O 1
ATOM 1459 N N . LYS A 1 195 ? 2.229 10.649 -9.969 1.00 93.62 195 LYS A N 1
ATOM 1460 C CA . LYS A 1 195 ? 1.839 10.345 -11.350 1.00 93.62 195 LYS A CA 1
ATOM 1461 C C . LYS A 1 195 ? 1.625 8.845 -11.569 1.00 93.62 195 LYS A C 1
ATOM 1463 O O . LYS A 1 195 ? 0.700 8.467 -12.274 1.00 93.62 195 LYS A O 1
ATOM 1468 N N . GLY A 1 196 ? 2.463 8.002 -10.971 1.00 94.94 196 GLY A N 1
ATOM 1469 C CA . GLY A 1 196 ? 2.381 6.549 -11.066 1.00 94.94 196 GLY A CA 1
ATOM 1470 C C . GLY A 1 196 ? 1.145 6.002 -10.370 1.00 94.94 196 GLY A C 1
ATOM 1471 O O . GLY A 1 196 ? 0.399 5.245 -10.977 1.00 94.94 196 GLY A O 1
ATOM 1472 N N . GLN A 1 197 ? 0.879 6.455 -9.144 1.00 95.56 197 GLN A N 1
ATOM 1473 C CA . GLN A 1 197 ? -0.346 6.111 -8.421 1.00 95.56 197 GLN A CA 1
ATOM 1474 C C . GLN A 1 197 ? -1.603 6.573 -9.173 1.00 95.56 197 GLN A C 1
ATOM 1476 O O . GLN A 1 197 ? -2.530 5.789 -9.365 1.00 95.56 197 GLN A O 1
ATOM 1481 N N . ALA A 1 198 ? -1.615 7.809 -9.686 1.00 95.75 198 ALA A N 1
ATOM 1482 C CA . ALA A 1 198 ? -2.729 8.318 -10.487 1.00 95.75 198 ALA A CA 1
ATOM 1483 C C . ALA A 1 198 ? -2.930 7.530 -11.795 1.00 95.75 198 ALA A C 1
ATOM 1485 O O . ALA A 1 198 ? -4.065 7.248 -12.178 1.00 95.75 198 ALA A O 1
ATOM 1486 N N . TRP A 1 199 ? -1.842 7.139 -12.466 1.00 97.00 199 TRP A N 1
ATOM 1487 C CA . TRP A 1 199 ? -1.906 6.326 -13.680 1.00 97.00 199 TRP A CA 1
ATOM 1488 C C . TRP A 1 199 ? -2.460 4.925 -13.409 1.00 97.00 199 TRP A C 1
ATOM 1490 O O . TRP A 1 199 ? -3.316 4.462 -14.162 1.00 97.00 199 TRP A O 1
ATOM 1500 N N . ILE A 1 200 ? -2.038 4.278 -12.318 1.00 96.94 200 ILE A N 1
ATOM 1501 C CA . ILE A 1 200 ? -2.577 2.971 -11.916 1.00 96.94 200 ILE A CA 1
ATOM 1502 C C . ILE A 1 200 ? -4.065 3.105 -11.595 1.00 96.94 200 ILE A C 1
ATOM 1504 O O . ILE A 1 200 ? -4.867 2.370 -12.159 1.00 96.94 200 ILE A O 1
ATOM 1508 N N . GLN A 1 201 ? -4.459 4.083 -10.776 1.00 94.19 201 GLN A N 1
ATOM 1509 C CA . GLN A 1 201 ? -5.867 4.296 -10.424 1.00 94.19 201 GLN A CA 1
ATOM 1510 C C . GLN A 1 201 ? -6.761 4.502 -11.647 1.00 94.19 201 GLN A C 1
ATOM 1512 O O . GLN A 1 201 ? -7.873 3.985 -11.685 1.00 94.19 201 GLN A O 1
ATOM 1517 N N . ARG A 1 202 ? -6.269 5.221 -12.661 1.00 95.38 202 ARG A N 1
ATOM 1518 C CA . ARG A 1 202 ? -7.011 5.459 -13.902 1.00 95.38 202 ARG A CA 1
ATOM 1519 C C . ARG A 1 202 ? -7.164 4.205 -14.767 1.00 95.38 202 ARG A C 1
ATOM 1521 O O . ARG A 1 202 ? -8.175 4.075 -15.450 1.00 95.38 202 ARG A O 1
ATOM 1528 N N . ASN A 1 203 ? -6.162 3.325 -14.794 1.00 97.06 203 ASN A N 1
ATOM 1529 C CA . ASN A 1 203 ? -6.080 2.258 -15.797 1.00 97.06 203 ASN A CA 1
ATOM 1530 C C . ASN A 1 203 ? -6.241 0.839 -15.247 1.00 97.06 203 ASN A C 1
ATOM 1532 O O . ASN A 1 203 ? -6.499 -0.060 -16.039 1.00 97.06 203 ASN A O 1
ATOM 1536 N N . ARG A 1 204 ? -6.130 0.616 -13.931 1.00 94.88 204 ARG A N 1
ATOM 1537 C CA . ARG A 1 204 ? -6.132 -0.728 -13.320 1.00 94.88 204 ARG A CA 1
ATOM 1538 C C . ARG A 1 204 ? -7.349 -1.578 -13.680 1.00 94.88 204 ARG A C 1
ATOM 1540 O O . ARG A 1 204 ? -7.209 -2.779 -13.843 1.00 94.88 204 ARG A O 1
ATOM 1547 N N . GLU A 1 205 ? -8.513 -0.961 -13.881 1.00 93.81 205 GLU A N 1
ATOM 1548 C CA . GLU A 1 205 ? -9.732 -1.675 -14.288 1.00 93.81 205 GLU A CA 1
ATOM 1549 C C . GLU A 1 205 ? -9.687 -2.184 -15.736 1.00 93.81 205 GLU A C 1
ATOM 1551 O O . GLU A 1 205 ? -10.348 -3.168 -16.062 1.00 93.81 205 GLU A O 1
ATOM 1556 N N . ARG A 1 206 ? -8.892 -1.529 -16.592 1.00 96.69 206 ARG A N 1
ATOM 1557 C CA . ARG A 1 206 ? -8.692 -1.856 -18.014 1.00 96.69 206 ARG A CA 1
ATOM 1558 C C . ARG A 1 206 ? -7.493 -2.784 -18.244 1.00 96.69 206 ARG A C 1
ATOM 1560 O O . ARG A 1 206 ? -7.248 -3.187 -19.379 1.00 96.69 206 ARG A O 1
ATOM 1567 N N . LEU A 1 207 ? -6.716 -3.062 -17.198 1.00 97.38 207 LEU A N 1
ATOM 1568 C CA . LEU A 1 207 ? -5.524 -3.898 -17.252 1.00 97.38 207 LEU A CA 1
ATOM 1569 C C . LEU A 1 207 ? -5.869 -5.322 -16.806 1.00 97.38 207 LEU A C 1
ATOM 1571 O O . LEU A 1 207 ? -6.520 -5.527 -15.783 1.00 97.38 207 LEU A O 1
ATOM 1575 N N . ASN A 1 208 ? -5.389 -6.304 -17.563 1.00 96.75 208 ASN A N 1
ATOM 1576 C CA . ASN A 1 208 ? -5.582 -7.729 -17.271 1.00 96.75 208 ASN A CA 1
ATOM 1577 C C . ASN A 1 208 ? -4.470 -8.310 -16.386 1.00 96.75 208 ASN A C 1
ATOM 1579 O O . ASN A 1 208 ? -4.540 -9.467 -15.987 1.00 96.75 208 ASN A O 1
ATOM 1583 N N . VAL A 1 209 ? -3.436 -7.516 -16.102 1.00 97.12 209 VAL A N 1
ATOM 1584 C CA . VAL A 1 209 ? -2.269 -7.929 -15.320 1.00 97.12 209 VAL A CA 1
ATOM 1585 C C . VAL A 1 209 ? -2.690 -8.161 -13.858 1.00 97.12 209 VAL A C 1
ATOM 1587 O O . VAL A 1 209 ? -3.214 -7.228 -13.243 1.00 97.12 209 VAL A O 1
ATOM 1590 N N . PRO A 1 210 ? -2.455 -9.353 -13.275 1.00 96.75 210 PRO A N 1
ATOM 1591 C CA . PRO A 1 210 ? -2.842 -9.660 -11.898 1.00 96.75 210 PRO A CA 1
ATOM 1592 C C . PRO A 1 210 ? -2.209 -8.717 -10.875 1.00 96.75 210 PRO A C 1
ATOM 1594 O O . PRO A 1 210 ? -2.904 -8.162 -10.028 1.00 96.75 210 PRO A O 1
ATOM 1597 N N . VAL A 1 211 ? -0.896 -8.488 -10.959 1.00 98.06 211 VAL A N 1
ATOM 1598 C CA . VAL A 1 211 ? -0.176 -7.667 -9.980 1.00 98.06 211 VAL A CA 1
ATOM 1599 C C . VAL A 1 211 ? 0.281 -6.367 -10.618 1.00 98.06 211 VAL A C 1
ATOM 1601 O O . VAL A 1 211 ? 0.975 -6.368 -11.631 1.00 98.06 211 VAL A O 1
ATOM 1604 N N . ILE A 1 212 ? -0.052 -5.239 -9.998 1.00 98.00 212 ILE A N 1
ATOM 1605 C CA . ILE A 1 212 ? 0.385 -3.914 -10.443 1.00 98.00 212 ILE A CA 1
ATOM 1606 C C . ILE A 1 212 ? 1.073 -3.224 -9.270 1.00 98.00 212 ILE A C 1
ATOM 1608 O O . ILE A 1 212 ? 0.568 -3.235 -8.148 1.00 98.00 212 ILE A O 1
ATOM 1612 N N . SER A 1 213 ? 2.230 -2.606 -9.507 1.00 97.38 213 SER A N 1
ATOM 1613 C CA . SER A 1 213 ? 2.905 -1.823 -8.471 1.00 97.38 213 SER A CA 1
ATOM 1614 C C . SER A 1 213 ? 3.622 -0.607 -9.031 1.00 97.38 213 SER A C 1
ATOM 1616 O O . SER A 1 213 ? 4.259 -0.655 -10.085 1.00 97.38 213 SER A O 1
ATOM 1618 N N . HIS A 1 214 ? 3.557 0.491 -8.280 1.00 95.38 214 HIS A N 1
ATOM 1619 C CA . HIS A 1 214 ? 4.418 1.642 -8.511 1.00 95.38 214 HIS A CA 1
ATOM 1620 C C . HIS A 1 214 ? 5.784 1.401 -7.862 1.00 95.38 214 HIS A C 1
ATOM 1622 O O . HIS A 1 214 ? 5.922 1.501 -6.645 1.00 95.38 214 HIS A O 1
ATOM 1628 N N . LEU A 1 215 ? 6.804 1.123 -8.678 1.00 91.69 215 LEU A N 1
ATOM 1629 C CA . LEU A 1 215 ? 8.176 0.883 -8.222 1.00 91.69 215 LEU A CA 1
ATOM 1630 C C . LEU A 1 215 ? 9.157 1.809 -8.952 1.00 91.69 215 LEU A C 1
ATOM 1632 O O . LEU A 1 215 ? 9.967 1.383 -9.773 1.00 91.69 215 LEU A O 1
ATOM 1636 N N . GLY A 1 216 ? 9.090 3.104 -8.630 1.00 77.00 216 GLY A N 1
ATOM 1637 C CA . GLY A 1 216 ? 9.776 4.177 -9.364 1.00 77.00 216 GLY A CA 1
ATOM 1638 C C . GLY A 1 216 ? 11.239 3.902 -9.736 1.00 77.00 216 GLY A C 1
ATOM 1639 O O . GLY A 1 216 ? 11.604 3.968 -10.903 1.00 77.00 216 GLY A O 1
ATOM 1640 N N . ALA A 1 217 ? 12.089 3.586 -8.756 1.00 76.88 217 ALA A N 1
ATOM 1641 C CA . ALA A 1 217 ? 13.522 3.418 -9.009 1.00 76.88 217 ALA A CA 1
ATOM 1642 C C . ALA A 1 217 ? 13.919 1.992 -9.429 1.00 76.88 217 ALA A C 1
ATOM 1644 O O . ALA A 1 217 ? 15.074 1.781 -9.788 1.00 76.88 217 ALA A O 1
ATOM 1645 N N . VAL A 1 218 ? 13.006 1.016 -9.361 1.00 80.88 218 VAL A N 1
ATOM 1646 C CA . VAL A 1 218 ? 13.332 -0.403 -9.580 1.00 80.88 218 VAL A CA 1
ATOM 1647 C C . VAL A 1 218 ? 13.794 -0.661 -11.005 1.00 80.88 218 VAL A C 1
ATOM 1649 O O . VAL A 1 218 ? 14.774 -1.376 -11.178 1.00 80.88 218 VAL A O 1
ATOM 1652 N N . VAL A 1 219 ? 13.194 0.001 -11.998 1.00 81.50 219 VAL A N 1
ATOM 1653 C CA . VAL A 1 219 ? 13.655 -0.082 -13.395 1.00 81.50 219 VAL A CA 1
ATOM 1654 C C . VAL A 1 219 ? 15.118 0.346 -13.521 1.00 81.50 219 VAL A C 1
ATOM 1656 O O . VAL A 1 219 ? 15.896 -0.346 -14.162 1.00 81.50 219 VAL A O 1
ATOM 1659 N N . ASN A 1 220 ? 15.544 1.405 -12.826 1.00 78.94 220 ASN A N 1
ATOM 1660 C CA . ASN A 1 220 ? 16.943 1.847 -12.862 1.00 78.94 220 ASN A CA 1
ATOM 1661 C C . ASN A 1 220 ? 17.902 0.866 -12.166 1.00 78.94 220 ASN A C 1
ATOM 1663 O O . ASN A 1 220 ? 19.049 0.736 -12.593 1.00 78.94 220 ASN A O 1
ATOM 1667 N N . PHE A 1 221 ? 17.461 0.172 -11.108 1.00 78.19 221 PHE A N 1
ATOM 1668 C CA . PHE A 1 221 ? 18.255 -0.904 -10.494 1.00 78.19 221 PHE A CA 1
ATOM 1669 C C . PHE A 1 221 ? 18.368 -2.111 -11.407 1.00 78.19 221 PHE A C 1
ATOM 1671 O O . PHE A 1 221 ? 19.468 -2.624 -11.584 1.00 78.19 221 PHE A O 1
ATOM 1678 N N . ALA A 1 222 ? 17.252 -2.535 -12.000 1.00 76.50 222 ALA A N 1
ATOM 1679 C CA . ALA A 1 222 ? 17.210 -3.658 -12.927 1.00 76.50 222 ALA A CA 1
ATOM 1680 C C . ALA A 1 222 ? 18.061 -3.380 -14.178 1.00 76.50 222 ALA A C 1
ATOM 1682 O O . ALA A 1 222 ? 18.828 -4.235 -14.605 1.00 76.50 222 ALA A O 1
ATOM 1683 N N . ALA A 1 223 ? 18.035 -2.143 -14.683 1.00 77.38 223 ALA A N 1
ATOM 1684 C CA . ALA A 1 223 ? 18.916 -1.664 -15.746 1.00 77.38 223 ALA A CA 1
ATOM 1685 C C . ALA A 1 223 ? 20.393 -1.555 -15.319 1.00 77.38 223 ALA A C 1
ATOM 1687 O O . ALA A 1 223 ? 21.262 -1.289 -16.144 1.00 77.38 223 ALA A O 1
ATOM 1688 N N . GLY A 1 224 ? 20.724 -1.733 -14.035 1.00 68.88 224 GLY A N 1
ATOM 1689 C CA . GLY A 1 224 ? 22.070 -1.562 -13.476 1.00 68.88 224 GLY A CA 1
ATOM 1690 C C . GLY A 1 224 ? 22.602 -0.125 -13.501 1.00 68.88 224 GLY A C 1
ATOM 1691 O O . GLY A 1 224 ? 23.797 0.078 -13.299 1.00 68.88 224 GLY A O 1
ATOM 1692 N N . GLY A 1 225 ? 21.735 0.863 -13.738 1.00 62.16 225 GLY A N 1
ATOM 1693 C CA . GLY A 1 225 ? 22.087 2.285 -13.743 1.00 62.16 225 GLY A CA 1
ATOM 1694 C C . GLY A 1 225 ? 22.289 2.870 -12.341 1.00 62.16 225 GLY A C 1
ATOM 1695 O O . GLY A 1 225 ? 22.889 3.931 -12.202 1.00 62.16 225 GLY A O 1
ATOM 1696 N N . LEU A 1 226 ? 21.821 2.182 -11.292 1.00 65.88 226 LEU A N 1
ATOM 1697 C CA . LEU A 1 226 ? 22.024 2.569 -9.895 1.00 65.88 226 LEU A CA 1
ATOM 1698 C C . LEU A 1 226 ? 22.581 1.406 -9.075 1.00 65.88 226 LEU A C 1
ATOM 1700 O O . LEU A 1 226 ? 22.080 0.282 -9.136 1.00 65.88 226 LEU A O 1
ATOM 1704 N N . ARG A 1 227 ? 23.583 1.689 -8.236 1.00 74.00 227 ARG A N 1
ATOM 1705 C CA . ARG A 1 227 ? 24.131 0.708 -7.292 1.00 74.00 227 ARG A CA 1
ATOM 1706 C C . ARG A 1 227 ? 23.310 0.675 -6.009 1.00 74.00 227 ARG A C 1
ATOM 1708 O O . ARG A 1 227 ? 23.075 1.703 -5.370 1.00 74.00 227 ARG A O 1
ATOM 1715 N N . ARG A 1 228 ? 22.887 -0.525 -5.602 1.00 75.50 228 ARG A N 1
ATOM 1716 C CA . ARG A 1 228 ? 22.291 -0.761 -4.278 1.00 75.50 228 ARG A CA 1
ATOM 1717 C C . ARG A 1 228 ? 23.269 -0.353 -3.176 1.00 75.50 228 ARG A C 1
ATOM 1719 O O . ARG A 1 228 ? 24.483 -0.469 -3.332 1.00 75.50 228 ARG A O 1
ATOM 1726 N N . ALA A 1 229 ? 22.726 0.078 -2.040 1.00 80.31 229 ALA A N 1
ATOM 1727 C CA . ALA A 1 229 ? 23.535 0.299 -0.850 1.00 80.31 229 ALA A CA 1
ATOM 1728 C C . ALA A 1 229 ? 24.187 -1.026 -0.409 1.00 80.31 229 ALA A C 1
ATOM 1730 O O . ALA A 1 229 ? 23.519 -2.060 -0.463 1.00 80.31 229 ALA A O 1
ATOM 1731 N N . PRO A 1 230 ? 25.447 -1.039 0.057 1.00 84.12 230 PRO A N 1
ATOM 1732 C CA . PRO A 1 230 ? 26.061 -2.244 0.606 1.00 84.12 230 PRO A CA 1
ATOM 1733 C C . PRO A 1 230 ? 25.229 -2.827 1.754 1.00 84.12 230 PRO A C 1
ATOM 1735 O O . PRO A 1 230 ? 24.612 -2.080 2.513 1.00 84.12 230 PRO A O 1
ATOM 1738 N N . PHE A 1 231 ? 25.252 -4.148 1.936 1.00 81.19 231 PHE A N 1
ATOM 1739 C CA . PHE A 1 231 ? 24.398 -4.847 2.908 1.00 81.19 231 PHE A CA 1
ATOM 1740 C C . PHE A 1 231 ? 24.467 -4.277 4.339 1.00 81.19 231 PHE A C 1
ATOM 1742 O O . PHE A 1 231 ? 23.444 -4.160 5.012 1.00 81.19 231 PHE A O 1
ATOM 1749 N N . GLY A 1 232 ? 25.644 -3.828 4.793 1.00 83.38 232 GLY A N 1
ATOM 1750 C CA . GLY A 1 232 ? 25.794 -3.168 6.098 1.00 83.38 232 GLY A CA 1
ATOM 1751 C C . GLY A 1 232 ? 24.981 -1.872 6.229 1.00 83.38 232 GLY A C 1
ATOM 1752 O O . GLY A 1 232 ? 24.360 -1.635 7.263 1.00 83.38 232 GLY A O 1
ATOM 1753 N N . TRP A 1 233 ? 24.907 -1.071 5.162 1.00 84.25 233 TRP A N 1
ATOM 1754 C CA . TRP A 1 233 ? 24.092 0.148 5.113 1.00 84.25 233 TRP A CA 1
ATOM 1755 C C . TRP A 1 233 ? 22.601 -0.172 5.083 1.00 84.25 233 TRP A C 1
ATOM 1757 O O . TRP A 1 233 ? 21.816 0.524 5.727 1.00 84.25 233 TRP A O 1
ATOM 1767 N N . GLN A 1 234 ? 22.219 -1.241 4.378 1.00 80.75 234 GLN A N 1
ATOM 1768 C CA . GLN A 1 234 ? 20.841 -1.733 4.359 1.00 80.75 234 GLN A CA 1
ATOM 1769 C C . GLN A 1 234 ? 20.387 -2.140 5.766 1.00 80.75 234 GLN A C 1
ATOM 1771 O O . GLN A 1 234 ? 19.367 -1.654 6.255 1.00 80.75 234 GLN A O 1
ATOM 1776 N N . ARG A 1 235 ? 21.199 -2.944 6.467 1.00 78.81 235 ARG A N 1
ATOM 1777 C CA . ARG A 1 235 ? 20.926 -3.390 7.845 1.00 78.81 235 ARG A CA 1
ATOM 1778 C C . ARG A 1 235 ? 20.905 -2.253 8.859 1.00 78.81 235 ARG A C 1
ATOM 1780 O O . ARG A 1 235 ? 20.079 -2.270 9.766 1.00 78.81 235 ARG A O 1
ATOM 1787 N N . ALA A 1 236 ? 21.787 -1.268 8.702 1.00 82.56 236 ALA A N 1
ATOM 1788 C CA . ALA A 1 236 ? 21.811 -0.079 9.551 1.00 82.56 236 ALA A CA 1
ATOM 1789 C C . ALA A 1 236 ? 20.657 0.897 9.252 1.00 82.56 236 ALA A C 1
ATOM 1791 O O . ALA A 1 236 ? 20.441 1.846 10.003 1.00 82.56 236 ALA A O 1
ATOM 1792 N N . GLY A 1 237 ? 19.918 0.695 8.157 1.00 81.19 237 GLY A N 1
ATOM 1793 C CA . GLY A 1 237 ? 18.842 1.592 7.762 1.00 81.19 237 GLY A CA 1
ATOM 1794 C C . GLY A 1 237 ? 19.284 2.888 7.100 1.00 81.19 237 GLY A C 1
ATOM 1795 O O . GLY A 1 237 ? 18.515 3.847 7.047 1.00 81.19 237 GLY A O 1
ATOM 1796 N N . LEU A 1 238 ? 20.514 2.918 6.595 1.00 83.62 238 LEU A N 1
ATOM 1797 C CA . LEU A 1 238 ? 21.168 4.091 6.020 1.00 83.62 238 LEU A CA 1
ATOM 1798 C C . LEU A 1 238 ? 21.091 4.121 4.489 1.00 83.62 238 LEU A C 1
ATOM 1800 O O . LEU A 1 238 ? 21.797 4.894 3.847 1.00 83.62 238 LEU A O 1
ATOM 1804 N N . GLU A 1 239 ? 20.227 3.313 3.870 1.00 81.69 239 GLU A N 1
ATOM 1805 C CA . GLU A 1 239 ? 20.083 3.293 2.406 1.00 81.69 239 GLU A CA 1
ATOM 1806 C C . GLU A 1 239 ? 19.746 4.662 1.823 1.00 81.69 239 GLU A C 1
ATOM 1808 O O . GLU A 1 239 ? 20.230 5.014 0.753 1.00 81.69 239 GLU A O 1
ATOM 1813 N N . TRP A 1 240 ? 18.951 5.460 2.535 1.00 80.56 240 TRP A N 1
ATOM 1814 C CA . TRP A 1 240 ? 18.620 6.820 2.118 1.00 80.56 240 TRP A CA 1
ATOM 1815 C C . TRP A 1 240 ? 19.870 7.710 2.040 1.00 80.56 240 TRP A C 1
ATOM 1817 O O . TRP A 1 240 ? 19.971 8.524 1.127 1.00 80.56 240 TRP A O 1
ATOM 1827 N N . LEU A 1 241 ? 20.851 7.512 2.927 1.00 83.50 241 LEU A N 1
ATOM 1828 C CA . LEU A 1 241 ? 22.118 8.242 2.909 1.00 83.50 241 LEU A CA 1
ATOM 1829 C C . LEU A 1 241 ? 23.014 7.766 1.757 1.00 83.50 241 LEU A C 1
ATOM 1831 O O . LEU A 1 241 ? 23.602 8.589 1.059 1.00 83.50 241 LEU A O 1
ATOM 1835 N N . TRP A 1 242 ? 23.040 6.457 1.484 1.00 83.38 242 TRP A N 1
ATOM 1836 C CA . TRP A 1 242 ? 23.686 5.925 0.279 1.00 83.38 242 TRP A CA 1
ATOM 1837 C C . TRP A 1 242 ? 23.062 6.496 -1.002 1.00 83.38 242 TRP A C 1
ATOM 1839 O O . TRP A 1 242 ? 23.772 6.863 -1.931 1.00 83.38 242 TRP A O 1
ATOM 1849 N N . ARG A 1 243 ? 21.736 6.659 -1.045 1.00 81.94 243 ARG A N 1
ATOM 1850 C CA . ARG A 1 243 ? 21.059 7.299 -2.181 1.00 81.94 243 ARG A CA 1
ATOM 1851 C C . ARG A 1 243 ? 21.423 8.761 -2.359 1.00 81.94 243 ARG A C 1
ATOM 1853 O O . ARG A 1 243 ? 21.528 9.191 -3.493 1.00 81.94 243 ARG A O 1
ATOM 1860 N N . ILE A 1 244 ? 21.628 9.515 -1.280 1.00 83.31 244 ILE A N 1
ATOM 1861 C CA . ILE A 1 244 ? 22.137 10.891 -1.393 1.00 83.31 244 ILE A CA 1
ATOM 1862 C C . ILE A 1 244 ? 23.541 10.886 -2.001 1.00 83.31 244 ILE A C 1
ATOM 1864 O O . ILE A 1 244 ? 23.858 11.756 -2.802 1.00 83.31 244 ILE A O 1
ATOM 1868 N N . LYS A 1 245 ? 24.377 9.906 -1.645 1.00 85.12 245 LYS A N 1
ATOM 1869 C CA . LYS A 1 245 ? 25.717 9.773 -2.222 1.00 85.12 245 LYS A CA 1
ATOM 1870 C C . LYS A 1 245 ? 25.669 9.505 -3.733 1.00 85.12 245 LYS A C 1
ATOM 1872 O O . LYS A 1 245 ? 26.415 10.140 -4.466 1.00 85.12 245 LYS A O 1
ATOM 1877 N N . GLU A 1 246 ? 24.810 8.589 -4.180 1.00 81.25 246 GLU A N 1
ATOM 1878 C CA . GLU A 1 246 ? 24.666 8.243 -5.607 1.00 81.25 246 GLU A CA 1
ATOM 1879 C C . GLU A 1 246 ? 23.917 9.328 -6.403 1.00 81.25 246 GLU A C 1
ATOM 1881 O O . GLU A 1 246 ? 24.255 9.616 -7.545 1.00 81.25 246 GLU A O 1
ATOM 1886 N N . GLU A 1 247 ? 22.919 9.973 -5.794 1.00 81.25 247 GLU A N 1
ATOM 1887 C CA . GLU A 1 247 ? 22.074 10.995 -6.415 1.00 81.25 247 GLU A CA 1
ATOM 1888 C C . GLU A 1 247 ? 21.996 12.242 -5.507 1.00 81.25 247 GLU A C 1
ATOM 1890 O O . GLU A 1 247 ? 21.002 12.435 -4.794 1.00 81.25 247 GLU A O 1
ATOM 1895 N N . PRO A 1 248 ? 23.007 13.138 -5.533 1.00 82.06 248 PRO A N 1
ATOM 1896 C CA . PRO A 1 248 ? 23.107 14.269 -4.606 1.00 82.06 248 PRO A CA 1
ATOM 1897 C C . PRO A 1 248 ? 21.850 15.132 -4.548 1.00 82.06 248 PRO A C 1
ATOM 1899 O O . PRO A 1 248 ? 21.404 15.504 -3.468 1.00 82.06 248 PRO A O 1
ATOM 1902 N N . ASN A 1 249 ? 21.194 15.377 -5.684 1.00 84.12 249 ASN A N 1
ATOM 1903 C CA . ASN A 1 249 ? 19.976 16.191 -5.757 1.00 84.12 249 ASN A CA 1
ATOM 1904 C C . ASN A 1 249 ? 18.823 15.687 -4.860 1.00 84.12 249 ASN A C 1
ATOM 1906 O O . ASN A 1 249 ? 17.934 16.470 -4.509 1.00 84.12 249 ASN A O 1
ATOM 1910 N N . LEU A 1 250 ? 18.846 14.419 -4.427 1.00 82.62 250 LEU A N 1
ATOM 1911 C CA . LEU A 1 250 ? 17.862 13.863 -3.499 1.00 82.62 250 LEU A CA 1
ATOM 1912 C C . LEU A 1 250 ? 17.933 14.452 -2.085 1.00 82.62 250 LEU A C 1
ATOM 1914 O O . LEU A 1 250 ? 16.935 14.364 -1.365 1.00 82.62 250 LEU A O 1
ATOM 1918 N N . TRP A 1 251 ? 19.042 15.086 -1.680 1.00 86.06 251 TRP A N 1
ATOM 1919 C CA . TRP A 1 251 ? 19.169 15.658 -0.332 1.00 86.06 251 TRP A CA 1
ATOM 1920 C C . TRP A 1 251 ? 18.058 16.674 -0.034 1.00 86.06 251 TRP A C 1
ATOM 1922 O O . TRP A 1 251 ? 17.495 16.669 1.059 1.00 86.06 251 TRP A O 1
ATOM 1932 N N . ARG A 1 252 ? 17.676 17.498 -1.024 1.00 85.94 252 ARG A N 1
ATOM 1933 C CA . ARG A 1 252 ? 16.615 18.512 -0.877 1.00 85.94 252 ARG A CA 1
ATOM 1934 C C . ARG A 1 252 ? 15.263 17.867 -0.608 1.00 85.94 252 ARG A C 1
ATOM 1936 O O . ARG A 1 252 ? 14.501 18.343 0.234 1.00 85.94 252 ARG A O 1
ATOM 1943 N N . ARG A 1 253 ? 14.979 16.768 -1.315 1.00 84.81 253 ARG A N 1
ATOM 1944 C CA . ARG A 1 253 ? 13.757 15.984 -1.124 1.00 84.81 253 ARG A CA 1
ATOM 1945 C C . ARG A 1 253 ? 13.739 15.379 0.276 1.00 84.81 253 ARG A C 1
ATOM 1947 O O . ARG A 1 253 ? 12.780 15.601 1.003 1.00 84.81 253 ARG A O 1
ATOM 1954 N N . TYR A 1 254 ? 14.817 14.711 0.689 1.00 86.44 254 TYR A N 1
ATOM 1955 C CA . TYR A 1 254 ? 14.884 14.100 2.017 1.00 86.44 254 TYR A CA 1
ATOM 1956 C C . TYR A 1 254 ? 14.840 15.114 3.160 1.00 86.44 254 TYR A C 1
ATOM 1958 O O . TYR A 1 254 ? 14.210 14.832 4.172 1.00 86.44 254 TYR A O 1
ATOM 1966 N N . ALA A 1 255 ? 15.426 16.304 3.007 1.00 87.44 255 ALA A N 1
ATOM 1967 C CA . ALA A 1 255 ? 15.310 17.366 4.005 1.00 87.44 255 ALA A CA 1
ATOM 1968 C C . ALA A 1 255 ? 13.854 17.848 4.154 1.00 87.44 255 ALA A C 1
ATOM 1970 O O . ALA A 1 255 ? 13.344 17.964 5.269 1.00 87.44 255 ALA A O 1
ATOM 1971 N N . LYS A 1 256 ? 13.157 18.073 3.031 1.00 88.75 256 LYS A N 1
ATOM 1972 C CA . LYS A 1 256 ? 11.738 18.465 3.019 1.00 88.75 256 LYS A CA 1
ATOM 1973 C C . LYS A 1 256 ? 10.841 17.380 3.621 1.00 88.75 256 LYS A C 1
ATOM 1975 O O . LYS A 1 256 ? 9.974 17.689 4.439 1.00 88.75 256 LYS A O 1
ATOM 1980 N N . ASP A 1 257 ? 11.056 16.130 3.224 1.00 90.50 257 ASP A N 1
ATOM 1981 C CA . ASP A 1 257 ? 10.305 14.978 3.723 1.00 90.50 257 ASP A CA 1
ATOM 1982 C C . ASP A 1 257 ? 10.590 14.744 5.213 1.00 90.50 257 ASP A C 1
ATOM 1984 O O . ASP A 1 257 ? 9.666 14.514 5.988 1.00 90.50 257 ASP A O 1
ATOM 1988 N N . GLY A 1 258 ? 11.846 14.898 5.641 1.00 90.88 258 GLY A N 1
ATOM 1989 C CA . GLY A 1 258 ? 12.259 14.825 7.041 1.00 90.88 258 GLY A CA 1
ATOM 1990 C C . GLY A 1 258 ? 11.588 15.891 7.904 1.00 90.88 258 GLY A C 1
ATOM 1991 O O . GLY A 1 258 ? 11.051 15.567 8.958 1.00 90.88 258 GLY A O 1
ATOM 1992 N N . LEU A 1 259 ? 11.517 17.143 7.437 1.00 92.69 259 LEU A N 1
ATOM 1993 C CA . LEU A 1 259 ? 10.789 18.204 8.141 1.00 92.69 259 LEU A CA 1
ATOM 1994 C C . LEU A 1 259 ? 9.286 17.894 8.245 1.00 92.69 259 LEU A C 1
ATOM 1996 O O . LEU A 1 259 ? 8.674 18.105 9.295 1.00 92.69 259 LEU A O 1
ATOM 2000 N N . GLY A 1 260 ? 8.695 17.363 7.169 1.00 92.50 260 GLY A N 1
ATOM 2001 C CA . GLY A 1 260 ? 7.312 16.888 7.165 1.00 92.50 260 GLY A CA 1
ATOM 2002 C C . GLY A 1 260 ? 7.077 15.773 8.186 1.00 92.50 260 GLY A C 1
ATOM 2003 O O . GLY A 1 260 ? 6.118 15.836 8.955 1.00 92.50 260 GLY A O 1
ATOM 2004 N N . LEU A 1 261 ? 7.986 14.799 8.252 1.00 93.88 261 LEU A N 1
ATOM 2005 C CA . LEU A 1 261 ? 7.938 13.711 9.222 1.00 93.88 261 LEU A CA 1
ATOM 2006 C C . LEU A 1 261 ? 8.106 14.216 10.659 1.00 93.88 261 LEU A C 1
ATOM 2008 O O . LEU A 1 261 ? 7.340 13.810 11.523 1.00 93.88 261 LEU A O 1
ATOM 2012 N N . CYS A 1 262 ? 9.036 15.135 10.928 1.00 94.38 262 CYS A N 1
ATOM 2013 C CA . CYS A 1 262 ? 9.195 15.736 12.255 1.00 94.38 262 CYS A CA 1
ATOM 2014 C C . CYS A 1 262 ? 7.908 16.425 12.720 1.00 94.38 262 CYS A C 1
ATOM 2016 O O . CYS A 1 262 ? 7.479 16.238 13.858 1.00 94.38 262 CYS A O 1
ATOM 2018 N N . ARG A 1 263 ? 7.238 17.170 11.828 1.00 94.00 263 ARG A N 1
ATOM 2019 C CA . ARG A 1 263 ? 5.930 17.766 12.130 1.00 94.00 263 ARG A CA 1
ATOM 2020 C C . ARG A 1 263 ? 4.899 16.695 12.487 1.00 94.00 263 ARG A C 1
ATOM 2022 O O . ARG A 1 263 ? 4.178 16.868 13.467 1.00 94.00 263 ARG A O 1
ATOM 2029 N N . LEU A 1 264 ? 4.831 15.600 11.731 1.00 93.50 264 LEU A N 1
ATOM 2030 C CA . LEU A 1 264 ? 3.932 14.480 12.027 1.00 93.50 264 LEU A CA 1
ATOM 2031 C C . LEU A 1 264 ? 4.250 13.804 13.358 1.00 93.50 264 LEU A C 1
ATOM 2033 O O . LEU A 1 264 ? 3.342 13.505 14.128 1.00 93.50 264 LEU A O 1
ATOM 2037 N N . ILE A 1 265 ? 5.529 13.612 13.667 1.00 94.75 265 ILE A N 1
ATOM 2038 C CA . ILE A 1 265 ? 5.951 13.044 14.944 1.00 94.75 265 ILE A CA 1
ATOM 2039 C C . ILE A 1 265 ? 5.442 13.918 16.089 1.00 94.75 265 ILE A C 1
ATOM 2041 O O . ILE A 1 265 ? 4.801 13.409 17.002 1.00 94.75 265 ILE A O 1
ATOM 2045 N N . MET A 1 266 ? 5.646 15.233 16.014 1.00 94.94 266 MET A N 1
ATOM 2046 C CA . MET A 1 266 ? 5.246 16.152 17.083 1.00 94.94 266 MET A CA 1
ATOM 2047 C C . MET A 1 266 ? 3.728 16.319 17.212 1.00 94.94 266 MET A C 1
ATOM 2049 O O . MET A 1 266 ? 3.223 16.462 18.321 1.00 94.94 266 MET A O 1
ATOM 2053 N N . THR A 1 267 ? 2.997 16.315 16.095 1.00 93.00 267 THR A N 1
ATOM 2054 C CA . THR A 1 267 ? 1.550 16.610 16.084 1.00 93.00 267 THR A CA 1
ATOM 2055 C C . THR A 1 267 ? 0.662 15.374 16.195 1.00 93.00 267 THR A C 1
ATOM 2057 O O . THR A 1 267 ? -0.454 15.485 16.691 1.00 93.00 267 THR A O 1
ATOM 2060 N N . GLN A 1 268 ? 1.147 14.208 15.766 1.00 94.00 268 GLN A N 1
ATOM 2061 C CA . GLN A 1 268 ? 0.375 12.965 15.719 1.00 94.00 268 GLN A CA 1
ATOM 2062 C C . GLN A 1 268 ? 1.023 11.882 16.585 1.00 94.00 268 GLN A C 1
ATOM 2064 O O . GLN A 1 268 ? 0.429 11.438 17.566 1.00 94.00 268 GLN A O 1
ATOM 2069 N N . ALA A 1 269 ? 2.271 11.501 16.291 1.00 94.00 269 ALA A N 1
ATOM 2070 C CA . ALA A 1 269 ? 2.875 10.319 16.907 1.00 94.00 269 ALA A CA 1
ATOM 2071 C C . ALA A 1 269 ? 3.188 10.488 18.408 1.00 94.00 269 ALA A C 1
ATOM 2073 O O . ALA A 1 269 ? 2.954 9.564 19.180 1.00 94.00 269 ALA A O 1
ATOM 2074 N N . VAL A 1 270 ? 3.683 11.650 18.847 1.00 95.94 270 VAL A N 1
ATOM 2075 C CA . VAL A 1 270 ? 3.957 11.948 20.265 1.00 95.94 270 VAL A CA 1
ATOM 2076 C C . VAL A 1 270 ? 2.669 11.961 21.091 1.00 95.94 270 VAL A C 1
ATOM 2078 O O . VAL A 1 270 ? 2.607 11.215 22.072 1.00 95.94 270 VAL A O 1
ATOM 2081 N N . PRO A 1 271 ? 1.611 12.702 20.703 1.00 94.31 271 PRO A N 1
ATOM 2082 C CA . PRO A 1 271 ? 0.316 12.601 21.373 1.00 94.31 271 PRO A CA 1
AT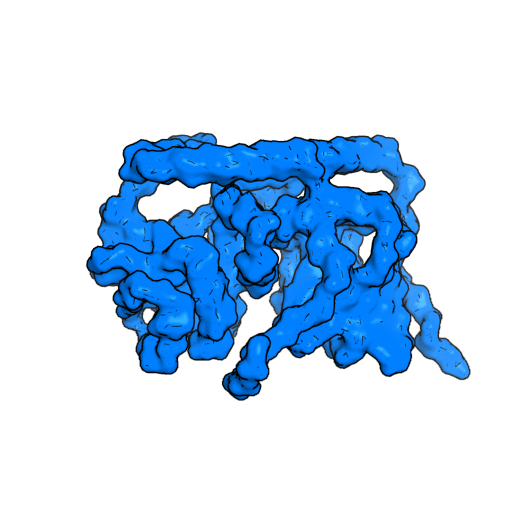OM 2083 C C . PRO A 1 271 ? -0.266 11.183 21.358 1.00 94.31 271 PRO A C 1
ATOM 2085 O O . PRO A 1 271 ? -0.776 10.728 22.381 1.00 94.31 271 PRO A O 1
ATOM 2088 N N . CYS A 1 272 ? -0.130 10.454 20.243 1.00 93.19 272 CYS A N 1
ATOM 2089 C CA . CYS A 1 272 ? -0.556 9.058 20.145 1.00 93.19 272 CYS A CA 1
ATOM 2090 C C . CYS A 1 272 ? 0.174 8.178 21.166 1.00 93.19 272 CYS A C 1
ATOM 2092 O O . CYS A 1 272 ? -0.457 7.429 21.909 1.00 93.19 272 CYS A O 1
ATOM 2094 N N . LYS A 1 273 ? 1.507 8.288 21.242 1.00 94.38 273 LYS A N 1
ATOM 2095 C CA . LYS A 1 273 ? 2.326 7.527 22.188 1.00 94.38 273 LYS A CA 1
ATOM 2096 C C . LYS A 1 273 ? 1.953 7.853 23.627 1.00 94.38 273 LYS A C 1
ATOM 2098 O O . LYS A 1 273 ? 1.825 6.940 24.439 1.00 94.38 273 LYS A O 1
ATOM 2103 N N . TRP A 1 274 ? 1.759 9.135 23.930 1.00 92.94 274 TRP A N 1
ATOM 2104 C CA . TRP A 1 274 ? 1.321 9.585 25.246 1.00 92.94 274 TRP A CA 1
ATOM 2105 C C . TRP A 1 274 ? -0.040 8.989 25.618 1.00 92.94 274 TRP A C 1
ATOM 2107 O O . TRP A 1 274 ? -0.177 8.423 26.699 1.00 92.94 274 TRP A O 1
ATOM 2117 N N . HIS A 1 275 ? -1.017 9.035 24.704 1.00 90.06 275 HIS A N 1
ATOM 2118 C CA . HIS A 1 275 ? -2.336 8.427 24.902 1.00 90.06 275 HIS A CA 1
ATOM 2119 C C . HIS A 1 275 ? -2.240 6.922 25.170 1.00 90.06 275 HIS A C 1
ATOM 2121 O O . HIS A 1 275 ? -2.830 6.443 26.134 1.00 90.06 275 HIS A O 1
ATOM 2127 N N . ILE A 1 276 ? -1.444 6.188 24.383 1.00 87.19 276 ILE A N 1
ATOM 2128 C CA . ILE A 1 276 ? -1.228 4.745 24.572 1.00 87.19 276 ILE A CA 1
ATOM 2129 C C . ILE A 1 276 ? -0.629 4.459 25.956 1.00 87.19 276 ILE A C 1
ATOM 2131 O O . ILE A 1 276 ? -1.126 3.595 26.675 1.00 87.19 276 ILE A O 1
ATOM 2135 N N . VAL A 1 277 ? 0.420 5.189 26.353 1.00 86.50 277 VAL A N 1
ATOM 2136 C CA . VAL A 1 277 ? 1.103 4.976 27.639 1.00 86.50 277 VAL A CA 1
ATOM 2137 C C . VAL A 1 277 ? 0.183 5.315 28.812 1.00 86.50 277 VAL A C 1
ATOM 2139 O O . VAL A 1 277 ? 0.044 4.506 29.723 1.00 86.50 277 VAL A O 1
ATOM 2142 N N . VAL A 1 278 ? -0.502 6.460 28.786 1.00 83.88 278 VAL A N 1
ATOM 2143 C CA . VAL A 1 278 ? -1.435 6.862 29.854 1.00 83.88 278 VAL A CA 1
ATOM 2144 C C . VAL A 1 278 ? -2.653 5.932 29.913 1.00 83.88 278 VAL A C 1
ATOM 2146 O O . VAL A 1 278 ? -3.106 5.572 31.000 1.00 83.88 278 VAL A O 1
ATOM 2149 N N . GLY A 1 279 ? -3.161 5.485 28.762 1.00 73.31 279 GLY A N 1
ATOM 2150 C CA . GLY A 1 279 ? -4.269 4.535 28.661 1.00 73.31 279 GLY A CA 1
ATOM 2151 C C . GLY A 1 279 ? -3.958 3.175 29.292 1.00 73.31 279 GLY A C 1
ATOM 2152 O O . GLY A 1 279 ? -4.827 2.593 29.941 1.00 73.31 279 GLY A O 1
ATOM 2153 N N . GLN A 1 280 ? -2.707 2.703 29.207 1.00 63.44 280 GLN A N 1
ATOM 2154 C CA . GLN A 1 280 ? -2.264 1.464 29.863 1.00 63.44 280 GLN A CA 1
ATOM 2155 C C . GLN A 1 280 ? -2.359 1.517 31.397 1.00 63.44 280 GLN A C 1
ATOM 2157 O O . GLN A 1 280 ? -2.581 0.479 32.023 1.00 63.44 280 GLN A O 1
ATOM 2162 N N . PHE A 1 281 ? -2.250 2.703 32.003 1.00 54.66 281 PHE A N 1
ATOM 2163 C CA . PHE A 1 281 ? -2.431 2.889 33.448 1.00 54.66 281 PHE A CA 1
ATOM 2164 C C . PHE A 1 281 ? -3.909 2.956 33.864 1.00 54.66 281 PHE A C 1
ATOM 2166 O O . PHE A 1 281 ? -4.237 2.702 35.020 1.00 54.66 281 PHE A O 1
ATOM 2173 N N . ASN A 1 282 ? -4.822 3.217 32.923 1.00 57.44 282 ASN A N 1
ATOM 2174 C CA . ASN A 1 282 ? -6.254 3.413 33.166 1.00 57.44 282 ASN A CA 1
ATOM 2175 C C . ASN A 1 282 ? -7.114 2.173 32.838 1.00 57.44 282 ASN A C 1
ATOM 2177 O O . ASN A 1 282 ? -8.283 2.304 32.476 1.00 57.44 282 ASN A O 1
ATOM 2181 N N . LYS A 1 283 ? -6.564 0.960 33.023 1.00 54.22 283 LYS A N 1
ATOM 2182 C CA . LYS A 1 283 ? -7.142 -0.383 32.738 1.00 54.22 283 LYS A CA 1
ATOM 2183 C C . LYS A 1 283 ? -8.550 -0.705 33.299 1.00 54.22 283 LYS A C 1
ATOM 2185 O O . LYS A 1 283 ? -9.013 -1.832 33.171 1.00 54.22 283 LYS A O 1
ATOM 2190 N N . ARG A 1 284 ? -9.269 0.242 33.903 1.00 47.44 284 ARG A N 1
ATOM 2191 C CA . ARG A 1 284 ? -10.546 0.035 34.611 1.00 47.44 284 ARG A CA 1
ATOM 2192 C C . ARG A 1 284 ? -11.806 -0.104 33.734 1.00 47.44 284 ARG A C 1
ATOM 2194 O O . ARG A 1 284 ? -12.895 -0.152 34.293 1.00 47.44 284 ARG A O 1
ATOM 2201 N N . SER A 1 285 ? -11.725 -0.183 32.399 1.00 48.34 285 SER A N 1
ATOM 2202 C CA . SER A 1 285 ? -12.940 -0.263 31.552 1.00 48.34 285 SER A CA 1
ATOM 2203 C C . SER A 1 285 ? -12.841 -1.156 30.303 1.00 48.34 285 SER A C 1
ATOM 2205 O O . SER A 1 285 ? -13.499 -0.898 29.300 1.00 48.34 285 SER A O 1
ATOM 2207 N N . GLN A 1 286 ? -12.032 -2.220 30.339 1.00 53.41 286 GLN A N 1
ATOM 2208 C CA . GLN A 1 286 ? -11.880 -3.131 29.188 1.00 53.41 286 GLN A CA 1
ATOM 2209 C C . GLN A 1 286 ? -13.098 -4.054 28.935 1.00 53.41 286 GLN A C 1
ATOM 2211 O O . GLN A 1 286 ? -13.208 -4.623 27.851 1.00 53.41 286 GLN A O 1
ATOM 2216 N N . ASP A 1 287 ? -14.063 -4.131 29.859 1.00 55.16 287 ASP A N 1
ATOM 2217 C CA . ASP A 1 287 ? -15.119 -5.163 29.847 1.00 55.16 287 ASP A CA 1
ATOM 2218 C C . ASP A 1 287 ? -16.466 -4.777 29.206 1.00 55.16 287 ASP A C 1
ATOM 2220 O O . ASP A 1 287 ? -17.424 -5.540 29.295 1.00 55.16 287 ASP A O 1
ATOM 2224 N N . LYS A 1 288 ? -16.603 -3.615 28.550 1.00 71.31 288 LYS A N 1
ATOM 2225 C CA . LYS A 1 288 ? -17.901 -3.196 27.960 1.00 71.31 288 LYS A CA 1
ATOM 2226 C C . LYS A 1 288 ? -17.827 -2.713 26.510 1.00 71.31 288 LYS A C 1
ATOM 2228 O O . LYS A 1 288 ? -18.631 -1.872 26.096 1.00 71.31 288 LYS A O 1
ATOM 2233 N N . ALA A 1 289 ? -16.864 -3.213 25.738 1.00 83.44 289 ALA A N 1
ATOM 2234 C CA . ALA A 1 289 ? -16.878 -3.008 24.294 1.00 83.44 289 ALA A CA 1
ATOM 2235 C C . ALA A 1 289 ? -18.024 -3.814 23.675 1.00 83.44 289 ALA A C 1
ATOM 2237 O O . ALA A 1 289 ? -18.167 -4.998 23.966 1.00 83.44 289 ALA A O 1
ATOM 2238 N N . GLY A 1 290 ? -18.830 -3.185 22.830 1.00 87.25 290 GLY A N 1
ATOM 2239 C CA . GLY A 1 290 ? -19.911 -3.874 22.141 1.00 87.25 290 GLY A CA 1
ATOM 2240 C C . GLY A 1 290 ? -20.278 -3.193 20.837 1.00 87.25 290 GLY A C 1
ATOM 2241 O O . GLY A 1 290 ? -19.934 -2.033 20.587 1.00 87.25 290 GLY A O 1
ATOM 2242 N N . ILE A 1 291 ? -20.920 -3.983 19.985 1.00 91.50 291 ILE A N 1
ATOM 2243 C CA . ILE A 1 291 ? -21.336 -3.619 18.637 1.00 91.50 291 ILE A CA 1
ATOM 2244 C C . ILE A 1 291 ? -22.813 -3.948 18.484 1.00 91.50 291 ILE A C 1
ATOM 2246 O O . ILE A 1 291 ? -23.243 -5.073 18.747 1.00 91.50 291 ILE A O 1
ATOM 2250 N N . LEU A 1 292 ? -23.586 -2.963 18.048 1.00 91.25 292 LEU A N 1
ATOM 2251 C CA . LEU A 1 292 ? -24.984 -3.140 17.690 1.00 91.25 292 LEU A CA 1
ATOM 2252 C C . LEU A 1 292 ? -25.148 -2.778 16.221 1.00 91.25 292 LEU A C 1
ATOM 2254 O O . LEU A 1 292 ? -24.741 -1.699 15.803 1.00 91.25 292 LEU A O 1
ATOM 2258 N N . VAL A 1 293 ? -25.760 -3.671 15.451 1.00 91.44 293 VAL A N 1
ATOM 2259 C CA . VAL A 1 293 ? -26.140 -3.396 14.065 1.00 91.44 293 VAL A CA 1
ATOM 2260 C C . VAL A 1 293 ? -27.643 -3.171 14.036 1.00 91.44 293 VAL A C 1
ATOM 2262 O O . VAL A 1 293 ? -28.411 -4.078 14.364 1.00 91.44 293 VAL A O 1
ATOM 2265 N N . THR A 1 294 ? -28.064 -1.973 13.650 1.00 91.69 294 THR A N 1
ATOM 2266 C CA . THR A 1 294 ? -29.471 -1.635 13.434 1.00 91.69 294 THR A CA 1
ATOM 2267 C C . THR A 1 294 ? -29.729 -1.499 11.937 1.00 91.69 294 THR A C 1
ATOM 2269 O O . THR A 1 294 ? -28.938 -0.921 11.193 1.00 91.69 294 THR A O 1
ATOM 2272 N N . ARG A 1 295 ? -30.827 -2.099 11.473 1.00 92.62 295 ARG A N 1
ATOM 2273 C CA . ARG A 1 295 ? -31.261 -2.018 10.076 1.00 92.62 295 ARG A CA 1
ATOM 2274 C C . ARG A 1 295 ? -32.496 -1.139 10.014 1.00 92.62 295 ARG A C 1
ATOM 2276 O O . ARG A 1 295 ? -33.546 -1.504 10.540 1.00 92.62 295 ARG A O 1
ATOM 2283 N N . GLU A 1 296 ? -32.348 0.024 9.402 1.00 91.19 296 GLU A N 1
ATOM 2284 C CA . GLU A 1 296 ? -33.434 0.960 9.140 1.00 91.19 296 GLU A CA 1
ATOM 2285 C C . GLU A 1 296 ? -33.858 0.864 7.668 1.00 91.19 296 GLU A C 1
ATOM 2287 O O . GLU A 1 296 ? -33.198 0.226 6.851 1.00 91.19 296 GLU A O 1
ATOM 2292 N N . LYS A 1 297 ? -34.966 1.517 7.294 1.00 87.06 297 LYS A N 1
ATOM 2293 C CA . LYS A 1 297 ? -35.488 1.457 5.915 1.00 87.06 297 LYS A CA 1
ATOM 2294 C C . LYS A 1 297 ? -34.520 2.005 4.856 1.00 87.06 297 LYS A C 1
ATOM 2296 O O . LYS A 1 297 ? -34.651 1.634 3.698 1.00 87.06 297 LYS A O 1
ATOM 2301 N N . GLN A 1 298 ? -33.617 2.910 5.239 1.00 90.94 298 GLN A N 1
ATOM 2302 C CA . GLN A 1 298 ? -32.751 3.660 4.317 1.00 90.94 298 GLN A CA 1
ATOM 2303 C C . GLN A 1 298 ? -31.253 3.514 4.620 1.00 90.94 298 GLN A C 1
ATOM 2305 O O . GLN A 1 298 ? -30.434 4.032 3.872 1.00 90.94 298 GLN A O 1
ATOM 2310 N N . ARG A 1 299 ? -30.876 2.843 5.714 1.00 92.38 299 ARG A N 1
ATOM 2311 C CA . ARG A 1 299 ? -29.475 2.696 6.131 1.00 92.38 299 ARG A CA 1
ATOM 2312 C C . ARG A 1 299 ? -29.278 1.520 7.081 1.00 92.38 299 ARG A C 1
ATOM 2314 O O . ARG A 1 299 ? -30.216 1.084 7.751 1.00 92.38 299 ARG A O 1
ATOM 2321 N N . VAL A 1 300 ? -28.037 1.061 7.178 1.00 92.94 300 VAL A N 1
ATOM 2322 C CA . VAL A 1 300 ? -27.572 0.134 8.215 1.00 92.94 300 VAL A CA 1
ATOM 2323 C C . VAL A 1 300 ? -26.617 0.889 9.129 1.00 92.94 300 VAL A C 1
ATOM 2325 O O . VAL A 1 300 ? -25.578 1.357 8.673 1.00 92.94 300 VAL A O 1
ATOM 2328 N N . SER A 1 301 ? -26.941 1.007 10.414 1.00 92.62 301 SER A N 1
ATOM 2329 C CA . SER A 1 301 ? -26.080 1.685 11.386 1.00 92.62 301 SER A CA 1
ATOM 2330 C C . SER A 1 301 ? -25.333 0.669 12.249 1.00 92.62 301 SER A C 1
ATOM 2332 O O . SER A 1 301 ? -25.920 -0.243 12.834 1.00 92.62 301 SER A O 1
ATOM 2334 N N . ILE A 1 302 ? -24.014 0.827 12.324 1.00 93.94 302 ILE A N 1
ATOM 2335 C CA . ILE A 1 302 ? -23.103 0.044 13.154 1.00 93.94 302 ILE A CA 1
ATOM 2336 C C . ILE A 1 302 ? -22.682 0.928 14.322 1.00 93.94 302 ILE A C 1
ATOM 2338 O O . ILE A 1 302 ? -21.861 1.831 14.175 1.00 93.94 302 ILE A O 1
ATOM 2342 N N . HIS A 1 303 ? -23.240 0.657 15.494 1.00 93.38 303 HIS A N 1
ATOM 2343 C CA . HIS A 1 303 ? -22.954 1.400 16.713 1.00 93.38 303 HIS A CA 1
ATOM 2344 C C . HIS A 1 303 ? -21.826 0.712 17.480 1.00 93.38 303 HIS A C 1
ATOM 2346 O O . HIS A 1 303 ? -22.004 -0.410 17.963 1.00 93.38 303 HIS A O 1
ATOM 2352 N N . LEU A 1 304 ? -20.682 1.387 17.621 1.00 92.12 304 LEU A N 1
ATOM 2353 C CA . LEU A 1 304 ? -19.569 0.924 18.450 1.00 92.12 304 LEU A CA 1
ATOM 2354 C C . LEU A 1 304 ? -19.572 1.667 19.788 1.00 92.12 304 LEU A C 1
ATOM 2356 O O . LEU A 1 304 ? -19.506 2.896 19.837 1.00 92.12 304 LEU A O 1
ATOM 2360 N N . HIS A 1 305 ? -19.598 0.921 20.892 1.00 90.88 305 HIS A N 1
ATOM 2361 C CA . HIS A 1 305 ? -19.451 1.487 22.233 1.00 90.88 305 HIS A CA 1
ATOM 2362 C C . HIS A 1 305 ? -18.276 0.871 22.990 1.00 90.88 305 HIS A C 1
ATOM 2364 O O . HIS A 1 305 ? -17.889 -0.268 22.733 1.00 90.88 305 HIS A O 1
ATOM 2370 N N . GLY A 1 306 ? -17.729 1.621 23.950 1.00 88.69 306 GLY A N 1
ATOM 2371 C CA . GLY A 1 306 ? -16.609 1.178 24.787 1.00 88.69 306 GLY A CA 1
ATOM 2372 C C . GLY A 1 306 ? -15.243 1.351 24.116 1.00 88.69 306 GLY A C 1
ATOM 2373 O O . GLY A 1 306 ? -15.079 2.206 23.246 1.00 88.69 306 GLY A O 1
ATOM 2374 N N . ALA A 1 307 ? -14.248 0.588 24.568 1.00 88.75 307 ALA A N 1
ATOM 2375 C CA . ALA A 1 307 ? -12.873 0.651 24.073 1.00 88.75 307 ALA A CA 1
ATOM 2376 C C . ALA A 1 307 ? -12.591 -0.482 23.074 1.00 88.75 307 ALA A C 1
ATOM 2378 O O . ALA A 1 307 ? -12.682 -1.658 23.426 1.00 88.75 307 ALA A O 1
ATOM 2379 N N . TRP A 1 308 ? -12.220 -0.131 21.844 1.00 89.75 308 TRP A N 1
ATOM 2380 C CA . TRP A 1 308 ? -11.928 -1.086 20.778 1.00 89.75 308 TRP A CA 1
ATOM 2381 C C . TRP A 1 308 ? -10.426 -1.189 20.517 1.00 89.75 308 TRP A C 1
ATOM 2383 O O . TRP A 1 308 ? -9.842 -0.392 19.789 1.00 89.75 308 TRP A O 1
ATOM 2393 N N . LEU A 1 309 ? -9.808 -2.197 21.128 1.00 89.62 309 LEU A N 1
ATOM 2394 C CA . LEU A 1 309 ? -8.375 -2.478 21.024 1.00 89.62 309 LEU A CA 1
ATOM 2395 C C . LEU A 1 309 ? -8.122 -3.761 20.222 1.00 89.62 309 LEU A C 1
ATOM 2397 O O . LEU A 1 309 ? -9.053 -4.508 19.914 1.00 89.62 309 LEU A O 1
ATOM 2401 N N . CYS A 1 310 ? -6.856 -4.060 19.939 1.00 86.50 310 CYS A N 1
ATOM 2402 C CA . CYS A 1 310 ? -6.417 -5.147 19.069 1.00 86.50 310 CYS A CA 1
ATOM 2403 C C . CYS A 1 310 ? -7.001 -6.516 19.444 1.00 86.50 310 CYS A C 1
ATOM 2405 O O . CYS A 1 310 ? -7.313 -7.302 18.551 1.00 86.50 310 CYS A O 1
ATOM 2407 N N . GLN A 1 311 ? -7.255 -6.781 20.735 1.00 87.06 311 GLN A N 1
ATOM 2408 C CA . GLN A 1 311 ? -7.883 -8.032 21.187 1.00 87.06 311 GLN A CA 1
ATOM 2409 C C . GLN A 1 311 ? -9.312 -8.223 20.648 1.00 87.06 311 GLN A C 1
ATOM 2411 O O . GLN A 1 311 ? -9.798 -9.347 20.568 1.00 87.06 311 GLN A O 1
ATOM 2416 N N . LYS A 1 312 ? -9.998 -7.137 20.274 1.00 88.00 312 LYS A N 1
ATOM 2417 C CA . LYS A 1 312 ? -11.362 -7.146 19.726 1.00 88.00 312 LYS A CA 1
ATOM 2418 C C . LYS A 1 312 ? -11.395 -7.132 18.192 1.00 88.00 312 LYS A C 1
ATOM 2420 O O . LYS A 1 312 ? -12.483 -7.195 17.626 1.00 88.00 312 LYS A O 1
ATOM 2425 N N . SER A 1 313 ? -10.241 -7.111 17.517 1.00 88.50 313 SER A N 1
ATOM 2426 C CA . SER A 1 313 ? -10.156 -7.076 16.047 1.00 88.50 313 SER A CA 1
ATOM 2427 C C . SER A 1 313 ? -10.845 -8.275 15.387 1.00 88.50 313 SER A C 1
ATOM 2429 O O . SER A 1 313 ? -11.669 -8.101 14.492 1.00 88.50 313 SER A O 1
ATOM 2431 N N . ALA A 1 314 ? -10.589 -9.498 15.868 1.00 88.12 314 ALA A N 1
ATOM 2432 C CA . ALA A 1 314 ? -11.229 -10.702 15.330 1.00 88.12 314 ALA A CA 1
ATOM 2433 C C . ALA A 1 314 ? -12.764 -10.643 15.449 1.00 88.12 314 ALA A C 1
ATOM 2435 O O . ALA A 1 314 ? -13.479 -10.930 14.490 1.00 88.12 314 ALA A O 1
ATOM 2436 N N . PHE A 1 315 ? -13.263 -10.190 16.604 1.00 88.50 315 PHE A N 1
ATOM 2437 C CA . PHE A 1 315 ? -14.694 -10.013 16.842 1.00 88.50 315 PHE A CA 1
ATOM 2438 C C . PHE A 1 315 ? -15.306 -8.936 15.937 1.00 88.50 315 PHE A C 1
ATOM 2440 O O . PHE A 1 315 ? -16.375 -9.156 15.368 1.00 88.50 315 PHE A O 1
ATOM 2447 N N . LEU A 1 316 ? -14.623 -7.798 15.752 1.00 90.56 316 LEU A N 1
ATOM 2448 C CA . LEU A 1 316 ? -15.081 -6.753 14.838 1.00 90.56 316 LEU A CA 1
ATOM 2449 C C . LEU A 1 316 ? -15.177 -7.281 13.409 1.00 90.56 316 LEU A C 1
ATOM 2451 O O . LEU A 1 316 ? -16.241 -7.192 12.805 1.00 90.56 316 LEU A O 1
ATOM 2455 N N . LYS A 1 317 ? -14.098 -7.880 12.888 1.00 90.38 317 LYS A N 1
ATOM 2456 C CA . LYS A 1 317 ? -14.052 -8.435 11.527 1.00 90.38 317 LYS A CA 1
ATOM 2457 C C . LYS A 1 317 ? -15.190 -9.420 11.277 1.00 90.38 317 LYS A C 1
ATOM 2459 O O . LYS A 1 317 ? -15.871 -9.304 10.262 1.00 90.38 317 LYS A O 1
ATOM 2464 N N . ALA A 1 318 ? -15.456 -10.318 12.230 1.00 86.88 318 ALA A N 1
ATOM 2465 C CA . ALA A 1 318 ? -16.564 -11.265 12.138 1.00 86.88 318 ALA A CA 1
ATOM 2466 C C . ALA A 1 318 ? -17.928 -10.584 11.996 1.00 86.88 318 ALA A C 1
ATOM 2468 O O . ALA A 1 318 ? -18.781 -11.052 11.249 1.00 86.88 318 ALA A O 1
ATOM 2469 N N . ARG A 1 319 ? -18.141 -9.455 12.676 1.00 88.50 319 ARG A N 1
ATOM 2470 C CA . ARG A 1 319 ? -19.386 -8.687 12.566 1.00 88.50 319 ARG A CA 1
ATOM 2471 C C . ARG A 1 319 ? -19.449 -7.859 11.288 1.00 88.50 319 ARG A C 1
ATOM 2473 O O . ARG A 1 319 ? -20.512 -7.804 10.679 1.00 88.50 319 ARG A O 1
ATOM 2480 N N . LEU A 1 320 ? -18.334 -7.269 10.859 1.00 90.00 320 LEU A N 1
ATOM 2481 C CA . LEU A 1 320 ? -18.262 -6.504 9.612 1.00 90.00 320 LEU A CA 1
ATOM 2482 C C . LEU A 1 320 ? -18.504 -7.392 8.383 1.00 90.00 320 LEU A C 1
ATOM 2484 O O . LEU A 1 320 ? -19.220 -6.985 7.473 1.00 90.00 320 LEU A O 1
ATOM 2488 N N . ALA A 1 321 ? -17.997 -8.627 8.390 1.00 88.12 321 ALA A N 1
ATOM 2489 C CA . ALA A 1 321 ? -18.236 -9.607 7.329 1.00 88.12 321 ALA A CA 1
ATOM 2490 C C . ALA A 1 321 ? -19.729 -9.916 7.109 1.00 88.12 321 ALA A C 1
ATOM 2492 O O . ALA A 1 321 ? -20.127 -10.217 5.991 1.00 88.12 321 ALA A O 1
ATOM 2493 N N . LEU A 1 322 ? -20.570 -9.788 8.142 1.00 86.38 322 LEU A N 1
ATOM 2494 C CA . LEU A 1 322 ? -22.014 -10.034 8.041 1.00 86.38 322 LEU A CA 1
ATOM 2495 C C . LEU A 1 322 ? -22.803 -8.866 7.433 1.00 86.38 322 LEU A C 1
ATOM 2497 O O . LEU A 1 322 ? -23.984 -9.030 7.138 1.00 86.38 322 LEU A O 1
ATOM 2501 N N . VAL A 1 323 ? -22.196 -7.681 7.320 1.00 88.75 323 VAL A N 1
ATOM 2502 C CA . VAL A 1 323 ? -22.889 -6.442 6.917 1.00 88.75 323 VAL A CA 1
ATOM 2503 C C . VAL A 1 323 ? -22.234 -5.735 5.734 1.00 88.75 323 VAL A C 1
ATOM 2505 O O . VAL A 1 323 ? -22.801 -4.792 5.197 1.00 88.75 323 VAL A O 1
ATOM 2508 N N . VAL A 1 324 ? -21.045 -6.164 5.310 1.00 87.75 324 VAL A N 1
ATOM 2509 C CA . VAL A 1 324 ? -20.291 -5.500 4.238 1.00 87.75 324 VAL A CA 1
ATOM 2510 C C . VAL A 1 324 ? -21.055 -5.467 2.908 1.00 87.75 324 VAL A C 1
ATOM 2512 O O . VAL A 1 324 ? -21.064 -4.439 2.224 1.00 87.75 324 VAL A O 1
ATOM 2515 N N . ASP A 1 325 ? -21.775 -6.548 2.598 1.00 87.81 325 ASP A N 1
ATOM 2516 C CA . ASP A 1 325 ? -22.513 -6.711 1.344 1.00 87.81 325 ASP A CA 1
ATOM 2517 C C . ASP A 1 325 ? -23.926 -6.117 1.363 1.00 87.81 325 ASP A C 1
ATOM 2519 O O . ASP A 1 325 ? -24.616 -6.161 0.342 1.00 87.81 325 ASP A O 1
ATOM 2523 N N . GLU A 1 326 ? -24.335 -5.481 2.466 1.00 87.88 326 GLU A N 1
ATOM 2524 C CA . GLU A 1 326 ? -25.616 -4.774 2.562 1.00 87.88 326 GLU A CA 1
ATOM 2525 C C . GLU A 1 326 ? -25.790 -3.800 1.386 1.00 87.88 326 GLU A C 1
ATOM 2527 O O . GLU A 1 326 ? -24.842 -3.162 0.915 1.00 87.88 326 GLU A O 1
ATOM 2532 N N . THR A 1 327 ? -27.002 -3.704 0.852 1.00 88.81 327 THR A N 1
ATOM 2533 C CA . THR A 1 327 ? -27.297 -2.822 -0.288 1.00 88.81 327 THR A CA 1
ATOM 2534 C C . THR A 1 327 ? -27.447 -1.370 0.148 1.00 88.81 327 THR A C 1
ATOM 2536 O O . THR A 1 327 ? -27.073 -0.461 -0.587 1.00 88.81 327 THR A O 1
ATOM 2539 N N . LEU A 1 328 ? -27.949 -1.158 1.364 1.00 90.94 328 LEU A N 1
ATOM 2540 C CA . LEU A 1 328 ? -28.137 0.161 1.952 1.00 90.94 328 LEU A CA 1
ATOM 2541 C C . LEU A 1 328 ? -26.791 0.814 2.333 1.00 90.94 328 LEU A C 1
ATOM 2543 O O . LEU A 1 328 ? -25.807 0.106 2.589 1.00 90.94 328 LEU A O 1
ATOM 2547 N N . PRO A 1 329 ? -26.726 2.156 2.410 1.00 92.00 329 PRO A N 1
ATOM 2548 C CA . PRO A 1 329 ? -25.601 2.879 3.000 1.00 92.00 329 PRO A CA 1
ATOM 2549 C C . PRO A 1 329 ? -25.301 2.409 4.429 1.00 92.00 329 PRO A C 1
ATOM 2551 O O . PRO A 1 329 ? -26.221 2.177 5.220 1.00 92.00 329 PRO A O 1
ATOM 2554 N N . ILE A 1 330 ? -24.014 2.286 4.765 1.00 93.56 330 ILE A N 1
ATOM 2555 C CA . ILE A 1 330 ? -23.568 1.911 6.114 1.00 93.56 330 ILE A CA 1
ATOM 2556 C C . ILE A 1 330 ? -23.150 3.168 6.873 1.00 93.56 330 ILE A C 1
ATOM 2558 O O . ILE A 1 330 ? -22.311 3.922 6.392 1.00 93.56 330 ILE A O 1
ATOM 2562 N N . HIS A 1 331 ? -23.688 3.369 8.071 1.00 92.81 331 HIS A N 1
ATOM 2563 C CA . HIS A 1 331 ? -23.295 4.440 8.986 1.00 92.81 331 HIS A CA 1
ATOM 2564 C C . HIS A 1 331 ? -22.532 3.857 10.174 1.00 92.81 331 HIS A C 1
ATOM 2566 O O . HIS A 1 331 ? -23.015 2.941 10.837 1.00 92.81 331 HIS A O 1
ATOM 2572 N N . LEU A 1 332 ? -21.344 4.378 10.456 1.00 93.06 332 LEU A N 1
ATOM 2573 C CA . LEU A 1 332 ? -20.554 4.030 11.628 1.00 93.06 332 LEU A CA 1
ATOM 2574 C C . LEU A 1 332 ? -20.809 5.068 12.724 1.00 93.06 332 LEU A C 1
ATOM 2576 O O . LEU A 1 332 ? -20.367 6.210 12.618 1.00 93.06 332 LEU A O 1
ATOM 2580 N N . ASP A 1 333 ? -21.506 4.664 13.784 1.00 92.38 333 ASP A N 1
ATOM 2581 C CA . ASP A 1 333 ? -21.790 5.514 14.939 1.00 92.38 333 ASP A CA 1
ATOM 2582 C C . ASP A 1 333 ? -20.748 5.281 16.041 1.00 92.38 333 ASP A C 1
ATOM 2584 O O . ASP A 1 333 ? -20.709 4.226 16.688 1.00 92.38 333 ASP A O 1
ATOM 2588 N N . PHE A 1 334 ? -19.911 6.299 16.268 1.00 92.31 334 PHE A N 1
ATOM 2589 C CA . PHE A 1 334 ? -18.883 6.323 17.314 1.00 92.31 334 PHE A CA 1
ATOM 2590 C C . PHE A 1 334 ? -19.229 7.259 18.484 1.00 92.31 334 PHE A C 1
ATOM 2592 O O . PHE A 1 334 ? -18.352 7.608 19.279 1.00 92.31 334 PHE A O 1
ATOM 2599 N N . SER A 1 335 ? -20.496 7.657 18.641 1.00 89.38 335 SER A N 1
ATOM 2600 C CA . SER A 1 335 ? -20.967 8.537 19.726 1.00 89.38 335 SER A CA 1
ATOM 2601 C C . SER A 1 335 ? -20.639 8.015 21.130 1.00 89.38 335 SER A C 1
ATOM 2603 O O . SER A 1 335 ? -20.385 8.798 22.046 1.00 89.38 335 SER A O 1
ATOM 2605 N N . LYS A 1 336 ? -20.596 6.688 21.301 1.00 90.00 336 LYS A N 1
ATOM 2606 C CA . LYS A 1 336 ? -20.289 6.001 22.569 1.00 90.00 336 LYS A CA 1
ATOM 2607 C C . LYS A 1 336 ? -18.907 5.336 22.586 1.00 90.00 336 LYS A C 1
ATOM 2609 O O . LYS A 1 336 ? -18.614 4.550 23.495 1.00 90.00 336 LYS A O 1
ATOM 2614 N N . LEU A 1 337 ? -18.061 5.636 21.602 1.00 90.12 337 LEU A N 1
ATOM 2615 C CA . LEU A 1 337 ? -16.704 5.112 21.517 1.00 90.12 337 LEU A CA 1
ATOM 2616 C C . LEU A 1 337 ? -15.811 5.814 22.550 1.00 90.12 337 LEU A C 1
ATOM 2618 O O . LEU A 1 337 ? -15.758 7.041 22.635 1.00 90.12 337 LEU A O 1
ATOM 2622 N N . GLN A 1 338 ? -15.113 5.029 23.366 1.00 87.81 338 GLN A N 1
ATOM 2623 C CA . GLN A 1 338 ? -14.244 5.544 24.426 1.00 87.81 338 GLN A CA 1
ATOM 2624 C C . GLN A 1 338 ? -12.772 5.549 24.030 1.00 87.81 338 GLN A C 1
ATOM 2626 O O . GLN A 1 338 ? -12.040 6.442 24.473 1.00 87.81 338 GLN A O 1
ATOM 2631 N N . ASP A 1 339 ? -12.359 4.548 23.254 1.00 88.38 339 ASP A N 1
ATOM 2632 C CA . ASP A 1 339 ? -10.996 4.370 22.765 1.00 88.38 339 ASP A CA 1
ATOM 2633 C C . ASP A 1 339 ? -10.989 3.501 21.503 1.00 88.38 339 ASP A C 1
ATOM 2635 O O . ASP A 1 339 ? -11.889 2.677 21.313 1.00 88.38 339 ASP A O 1
ATOM 2639 N N . ILE A 1 340 ? -9.974 3.682 20.662 1.00 90.81 340 ILE A N 1
ATOM 2640 C CA . ILE A 1 340 ? -9.754 2.894 19.449 1.00 90.81 340 ILE A CA 1
ATOM 2641 C C . ILE A 1 340 ? -8.263 2.857 19.116 1.00 90.81 340 ILE A C 1
ATOM 2643 O O . ILE A 1 340 ? -7.578 3.876 19.232 1.00 90.81 340 ILE A O 1
ATOM 2647 N N . ASP A 1 341 ? -7.753 1.697 18.707 1.00 92.06 341 ASP A N 1
ATOM 2648 C CA . ASP A 1 341 ? -6.343 1.544 18.351 1.00 92.06 341 ASP A CA 1
ATOM 2649 C C . ASP A 1 341 ? -6.074 1.410 16.845 1.00 92.06 341 ASP A C 1
ATOM 2651 O O . ASP A 1 341 ? -6.980 1.304 16.015 1.00 92.06 341 ASP A O 1
ATOM 2655 N N . ALA A 1 342 ? -4.786 1.415 16.492 1.00 93.56 342 ALA A N 1
ATOM 2656 C CA . ALA A 1 342 ? -4.313 1.285 15.117 1.00 93.56 342 ALA A CA 1
ATOM 2657 C C . ALA A 1 342 ? -4.822 0.018 14.409 1.00 93.56 342 ALA A C 1
ATOM 2659 O O . ALA A 1 342 ? -5.038 0.049 13.195 1.00 93.56 342 ALA A O 1
ATOM 2660 N N . LYS A 1 343 ? -4.994 -1.097 15.136 1.00 94.38 343 LYS A N 1
ATOM 2661 C CA . LYS A 1 343 ? -5.444 -2.371 14.560 1.00 94.38 343 LYS A CA 1
ATOM 2662 C C . LYS A 1 343 ? -6.918 -2.294 14.187 1.00 94.38 343 LYS A C 1
ATOM 2664 O O . LYS A 1 343 ? -7.275 -2.651 13.066 1.00 94.38 343 LYS A O 1
ATOM 2669 N N . VAL A 1 344 ? -7.754 -1.802 15.102 1.00 93.31 344 VAL A N 1
ATOM 2670 C CA . VAL A 1 344 ? -9.195 -1.671 14.860 1.00 93.31 344 VAL A CA 1
ATOM 2671 C C . VAL A 1 344 ? -9.491 -0.601 13.808 1.00 93.31 344 VAL A C 1
ATOM 2673 O O . VAL A 1 344 ? -10.359 -0.800 12.961 1.00 93.31 344 VAL A O 1
ATOM 2676 N N . LEU A 1 345 ? -8.728 0.497 13.783 1.00 93.94 345 LEU A N 1
ATOM 2677 C CA . LEU A 1 345 ? -8.796 1.447 12.670 1.00 93.94 345 LEU A CA 1
ATOM 2678 C C . LEU A 1 345 ? -8.480 0.770 11.331 1.00 93.94 345 LEU A C 1
ATOM 2680 O O . LEU A 1 345 ? -9.176 1.031 10.356 1.00 93.94 345 LEU A O 1
ATOM 2684 N N . GLY A 1 346 ? -7.498 -0.138 11.290 1.00 92.88 346 GLY A N 1
ATOM 2685 C CA . GLY A 1 346 ? -7.240 -0.980 10.118 1.00 92.88 346 GLY A CA 1
ATOM 2686 C C . GLY A 1 346 ? -8.479 -1.765 9.674 1.00 92.88 346 GLY A C 1
ATOM 2687 O O . GLY A 1 346 ? -8.849 -1.711 8.505 1.00 92.88 346 GLY A O 1
ATOM 2688 N N . ASP A 1 347 ? -9.180 -2.414 10.605 1.00 92.69 347 ASP A N 1
ATOM 2689 C CA . ASP A 1 347 ? -10.403 -3.168 10.289 1.00 92.69 347 ASP A CA 1
ATOM 2690 C C . ASP A 1 347 ? -11.507 -2.265 9.693 1.00 92.69 347 ASP A C 1
ATOM 2692 O O . ASP A 1 347 ? -12.194 -2.656 8.747 1.00 92.69 347 ASP A O 1
ATOM 2696 N N . ILE A 1 348 ? -11.644 -1.027 10.189 1.00 91.69 348 ILE A N 1
ATOM 2697 C CA . ILE A 1 348 ? -12.566 -0.020 9.630 1.00 91.69 348 ILE A CA 1
ATOM 2698 C C . ILE A 1 348 ? -12.124 0.415 8.224 1.00 91.69 348 ILE A C 1
ATOM 2700 O O . ILE A 1 348 ? -12.963 0.545 7.332 1.00 91.69 348 ILE A O 1
ATOM 2704 N N . PHE A 1 349 ? -10.820 0.605 7.998 1.00 89.94 349 PHE A N 1
ATOM 2705 C CA . PHE A 1 349 ? -10.265 0.913 6.675 1.00 89.94 349 PHE A CA 1
ATOM 2706 C C . PHE A 1 349 ? -10.590 -0.159 5.640 1.00 89.94 349 PHE A C 1
ATOM 2708 O O . PHE A 1 349 ? -10.883 0.168 4.494 1.00 89.94 349 PHE A O 1
ATOM 2715 N N . MET A 1 350 ? -10.587 -1.427 6.036 1.00 90.00 350 MET A N 1
ATOM 2716 C CA . MET A 1 350 ? -10.919 -2.518 5.124 1.00 90.00 350 MET A CA 1
ATOM 2717 C C . MET A 1 350 ? -12.392 -2.489 4.724 1.00 90.00 350 MET A C 1
ATOM 2719 O O . MET A 1 350 ? -12.707 -2.683 3.553 1.00 90.00 350 MET A O 1
ATOM 2723 N N . LEU A 1 351 ? -13.291 -2.180 5.664 1.00 90.31 351 LEU A N 1
ATOM 2724 C CA . LEU A 1 351 ? -14.705 -1.978 5.349 1.00 90.31 351 LEU A CA 1
ATOM 2725 C C . LEU A 1 351 ? -14.895 -0.783 4.404 1.00 90.31 351 LEU A C 1
ATOM 2727 O O . LEU A 1 351 ? -15.621 -0.893 3.419 1.00 90.31 351 LEU A O 1
ATOM 2731 N N . LEU A 1 352 ? -14.216 0.337 4.674 1.00 88.62 352 LEU A N 1
ATOM 2732 C CA . LEU A 1 352 ? -14.214 1.519 3.808 1.00 88.62 352 LEU A CA 1
ATOM 2733 C C . LEU A 1 352 ? -13.752 1.179 2.384 1.00 88.62 352 LEU A C 1
ATOM 2735 O O . LEU A 1 352 ? -14.428 1.536 1.420 1.00 88.62 352 LEU A O 1
ATOM 2739 N N . GLN A 1 353 ? -12.628 0.474 2.251 1.00 86.62 353 GLN A N 1
ATOM 2740 C CA . GLN A 1 353 ? -12.070 0.057 0.965 1.00 86.62 353 GLN A CA 1
ATOM 2741 C C . GLN A 1 353 ? -13.028 -0.874 0.215 1.00 86.62 353 GLN A C 1
ATOM 2743 O O . GLN A 1 353 ? -13.332 -0.634 -0.953 1.00 86.62 353 GLN A O 1
ATOM 2748 N N . GLN A 1 354 ? -13.567 -1.888 0.898 1.00 87.94 354 GLN A N 1
ATOM 2749 C CA . GLN A 1 354 ? -14.486 -2.849 0.297 1.00 87.94 354 GLN A CA 1
ATOM 2750 C C . GLN A 1 354 ? -15.761 -2.161 -0.204 1.00 87.94 354 GLN A C 1
ATOM 2752 O O . GLN A 1 354 ? -16.165 -2.364 -1.347 1.00 87.94 354 GLN A O 1
ATOM 2757 N N . ARG A 1 355 ? -16.363 -1.277 0.599 1.00 88.75 355 ARG A N 1
ATOM 2758 C CA . ARG A 1 355 ? -17.558 -0.512 0.207 1.00 88.75 355 ARG A CA 1
ATOM 2759 C C . ARG A 1 355 ? -17.295 0.397 -0.990 1.00 88.75 355 ARG A C 1
ATOM 2761 O O . ARG A 1 355 ? -18.077 0.377 -1.938 1.00 88.75 355 ARG A O 1
ATOM 2768 N N . ARG A 1 356 ? -16.163 1.110 -0.997 1.00 86.38 356 ARG A N 1
ATOM 2769 C CA . ARG A 1 356 ? -15.740 1.945 -2.134 1.00 86.38 356 ARG A CA 1
ATOM 2770 C C . ARG A 1 356 ? -15.543 1.134 -3.409 1.00 86.38 356 ARG A C 1
ATOM 2772 O O . ARG A 1 356 ? -16.009 1.564 -4.457 1.00 86.38 356 ARG A O 1
ATOM 2779 N N . SER A 1 357 ? -14.920 -0.044 -3.321 1.00 83.69 357 SER A N 1
ATOM 2780 C CA . SER A 1 357 ? -14.737 -0.930 -4.481 1.00 83.69 357 SER A CA 1
ATOM 2781 C C . SER A 1 357 ? -16.068 -1.406 -5.079 1.00 83.69 357 SER A C 1
ATOM 2783 O O . SER A 1 357 ? -16.175 -1.579 -6.287 1.00 83.69 357 SER A O 1
ATOM 2785 N N . GLN A 1 358 ? -17.104 -1.542 -4.244 1.00 86.31 358 GLN A N 1
ATOM 2786 C CA . GLN A 1 358 ? -18.465 -1.883 -4.663 1.00 86.31 358 GLN A CA 1
ATOM 2787 C C . GLN A 1 358 ? -19.275 -0.659 -5.137 1.00 86.31 358 GLN A C 1
ATOM 2789 O O . GLN A 1 358 ? -20.452 -0.803 -5.460 1.00 86.31 358 GLN A O 1
ATOM 2794 N N . GLY A 1 359 ? -18.696 0.549 -5.128 1.00 86.31 359 GLY A N 1
ATOM 2795 C CA . GLY A 1 359 ? -19.417 1.794 -5.408 1.00 86.31 359 GLY A CA 1
ATOM 2796 C C . GLY A 1 359 ? -20.494 2.125 -4.369 1.00 86.31 359 GLY A C 1
ATOM 2797 O O . GLY A 1 359 ? -21.415 2.884 -4.661 1.00 86.31 359 GLY A O 1
ATOM 2798 N N . LYS A 1 360 ? -20.410 1.541 -3.167 1.00 88.44 360 LYS A N 1
ATOM 2799 C CA . LYS A 1 360 ? -21.401 1.708 -2.105 1.00 88.44 360 LYS A CA 1
ATOM 2800 C C . LYS A 1 360 ? -20.919 2.681 -1.037 1.00 88.44 360 LYS A C 1
ATOM 2802 O O . LYS A 1 360 ? -19.741 2.738 -0.687 1.00 88.44 360 LYS A O 1
ATOM 2807 N N . GLU A 1 361 ? -21.865 3.403 -0.455 1.00 86.44 361 GLU A N 1
ATOM 2808 C CA . GLU A 1 361 ? -21.563 4.441 0.522 1.00 86.44 361 GLU A CA 1
ATOM 2809 C C . GLU A 1 361 ? -21.275 3.882 1.918 1.00 86.44 361 GLU A C 1
ATOM 2811 O O . GLU A 1 361 ? -21.902 2.912 2.372 1.00 86.44 361 GLU A O 1
ATOM 2816 N N . LEU A 1 362 ? -20.334 4.531 2.602 1.00 89.25 362 LEU A N 1
ATOM 2817 C CA . LEU A 1 362 ? -20.077 4.369 4.023 1.00 89.25 362 LEU A CA 1
ATOM 2818 C C . LEU A 1 362 ? -19.826 5.745 4.638 1.00 89.25 362 LEU A C 1
ATOM 2820 O O . LEU A 1 362 ? -18.987 6.500 4.147 1.00 89.25 362 LEU A O 1
ATOM 2824 N N . TRP A 1 363 ? -20.524 6.024 5.730 1.00 88.62 363 TRP A N 1
ATOM 2825 C CA . TRP A 1 363 ? -20.493 7.288 6.450 1.00 88.62 363 TRP A CA 1
ATOM 2826 C C . TRP A 1 363 ? -20.027 7.059 7.883 1.00 88.62 363 TRP A C 1
ATOM 2828 O O . TRP A 1 363 ? -20.332 6.027 8.479 1.00 88.62 363 TRP A O 1
ATOM 2838 N N . ILE A 1 364 ? -19.290 8.012 8.447 1.00 89.56 364 ILE A N 1
ATOM 2839 C CA . ILE A 1 364 ? -18.985 8.036 9.879 1.00 89.56 364 ILE A CA 1
ATOM 2840 C C . ILE A 1 364 ? -19.820 9.158 10.480 1.00 89.56 364 ILE A C 1
ATOM 2842 O O . ILE A 1 364 ? -19.646 10.317 10.109 1.00 89.56 364 ILE A O 1
ATOM 2846 N N . ASP A 1 365 ? -20.736 8.810 11.380 1.00 86.94 365 ASP A N 1
ATOM 2847 C CA . ASP A 1 365 ? -21.597 9.794 12.030 1.00 86.94 365 ASP A CA 1
ATOM 2848 C C . ASP A 1 365 ? -20.755 10.746 12.908 1.00 86.94 365 ASP A C 1
ATOM 2850 O O . ASP A 1 365 ? -19.655 10.381 13.346 1.00 86.94 365 ASP A O 1
ATOM 2854 N N . PRO A 1 366 ? -21.243 11.965 13.211 1.00 83.38 366 PRO A N 1
ATOM 2855 C CA . PRO A 1 366 ? -20.509 12.933 14.019 1.00 83.38 366 PRO A CA 1
ATOM 2856 C C . PRO A 1 366 ? -19.978 12.345 15.332 1.00 83.38 366 PRO A C 1
ATOM 2858 O O . PRO A 1 366 ? -20.727 11.843 16.172 1.00 83.38 366 PRO A O 1
ATOM 2861 N N . VAL A 1 367 ? -18.660 12.439 15.526 1.00 88.19 367 VAL A N 1
ATOM 2862 C CA . VAL A 1 367 ? -17.975 11.794 16.654 1.00 88.19 367 VAL A CA 1
ATOM 2863 C C . VAL A 1 367 ? -17.679 12.771 17.802 1.00 88.19 367 VAL A C 1
ATOM 2865 O O . VAL A 1 367 ? -17.413 13.954 17.563 1.00 88.19 367 VAL A O 1
ATOM 2868 N N . PRO A 1 368 ? -17.632 12.303 19.064 1.00 87.00 368 PRO A N 1
ATOM 2869 C CA . PRO A 1 368 ? -17.249 13.134 20.202 1.00 87.00 368 PRO A CA 1
ATOM 2870 C C . PRO A 1 368 ? -15.828 13.698 20.063 1.00 87.00 368 PRO A C 1
ATOM 2872 O O . PRO A 1 368 ? -14.936 13.051 19.510 1.00 87.00 368 PRO A O 1
ATOM 2875 N N . LEU A 1 369 ? -15.566 14.864 20.671 1.00 88.31 369 LEU A N 1
ATOM 2876 C CA . LEU A 1 369 ? -14.252 15.531 20.622 1.00 88.31 369 LEU A CA 1
ATOM 2877 C C . LEU A 1 369 ? -13.087 14.623 21.044 1.00 88.31 369 LEU A C 1
ATOM 2879 O O . LEU A 1 369 ? -11.999 14.713 20.477 1.00 88.31 369 LEU A O 1
ATOM 2883 N N . LYS A 1 370 ? -13.306 13.736 22.022 1.00 87.06 370 LYS A N 1
ATOM 2884 C CA . LYS A 1 370 ? -12.293 12.768 22.466 1.00 87.06 370 LYS A CA 1
ATOM 2885 C C . LYS A 1 370 ? -11.903 11.807 21.338 1.00 87.06 370 LYS A C 1
ATOM 2887 O O . LYS A 1 370 ? -10.717 11.635 21.082 1.00 87.06 370 LYS A O 1
ATOM 2892 N N . VAL A 1 371 ? -12.885 11.237 20.640 1.00 88.50 371 VAL A N 1
ATOM 2893 C CA . VAL A 1 371 ? -12.671 10.323 19.506 1.00 88.50 371 VAL A CA 1
ATOM 2894 C C . VAL A 1 371 ? -12.021 11.064 18.341 1.00 88.50 371 VAL A C 1
ATOM 2896 O O . VAL A 1 371 ? -11.057 10.571 17.764 1.00 88.50 371 VAL A O 1
ATOM 2899 N N . ARG A 1 372 ? -12.458 12.297 18.056 1.00 91.81 372 ARG A N 1
ATOM 2900 C CA . ARG A 1 372 ? -11.846 13.141 17.018 1.00 91.81 372 ARG A CA 1
ATOM 2901 C C . ARG A 1 372 ? -10.352 13.383 17.262 1.00 91.81 372 ARG A C 1
ATOM 2903 O O . ARG A 1 372 ? -9.569 13.360 16.316 1.00 91.81 372 ARG A O 1
ATOM 2910 N N . ARG A 1 373 ? -9.936 13.570 18.523 1.00 92.12 373 ARG A N 1
ATOM 2911 C CA . ARG A 1 373 ? -8.509 13.668 18.886 1.00 92.12 373 ARG A CA 1
ATOM 2912 C C . ARG A 1 373 ? -7.759 12.369 18.605 1.00 92.12 373 ARG A C 1
ATOM 2914 O O . ARG A 1 373 ? -6.675 12.439 18.042 1.00 92.12 373 ARG A O 1
ATOM 2921 N N . LEU A 1 374 ? -8.339 11.209 18.925 1.00 91.31 374 LEU A N 1
ATOM 2922 C CA . LEU A 1 374 ? -7.734 9.910 18.597 1.00 91.31 374 LEU A CA 1
ATOM 2923 C C . LEU A 1 374 ? -7.536 9.753 17.089 1.00 91.31 374 LEU A C 1
ATOM 2925 O O . LEU A 1 374 ? -6.446 9.402 16.650 1.00 91.31 374 LEU A O 1
ATOM 2929 N N . PHE A 1 375 ? -8.547 10.097 16.291 1.00 92.94 375 PHE A N 1
ATOM 2930 C CA . PHE A 1 375 ? -8.442 10.073 14.831 1.00 92.94 375 PHE A CA 1
ATOM 2931 C C . PHE A 1 375 ? -7.317 10.990 14.338 1.00 92.94 375 PHE A C 1
ATOM 2933 O O . PHE A 1 375 ? -6.518 10.577 13.503 1.00 92.94 375 PHE A O 1
ATOM 2940 N N . SER A 1 376 ? -7.181 12.189 14.910 1.00 93.12 376 SER A N 1
ATOM 2941 C CA . SER A 1 376 ? -6.072 13.100 14.598 1.00 93.12 376 SER A CA 1
ATOM 2942 C C . SER A 1 376 ? -4.700 12.524 14.984 1.00 93.12 376 SER A C 1
ATOM 2944 O O . SER A 1 376 ? -3.748 12.659 14.219 1.00 93.12 376 SER A O 1
ATOM 2946 N N . TYR A 1 377 ? -4.588 11.813 16.113 1.00 93.94 377 TYR A N 1
ATOM 2947 C CA . TYR A 1 377 ? -3.343 11.154 16.539 1.00 93.94 377 TYR A CA 1
ATOM 2948 C C . TYR A 1 377 ? -2.907 10.036 15.592 1.00 93.94 377 TYR A C 1
ATOM 2950 O O . TYR A 1 377 ? -1.714 9.871 15.345 1.00 93.94 377 TYR A O 1
ATOM 2958 N N . TYR A 1 378 ? -3.862 9.296 15.029 1.00 93.00 378 TYR A N 1
ATOM 2959 C CA . TYR A 1 378 ? -3.588 8.308 13.986 1.00 93.00 378 TYR A CA 1
ATOM 2960 C C . TYR A 1 378 ? -3.503 8.923 12.582 1.00 93.00 378 TYR A C 1
ATOM 2962 O O . TYR A 1 378 ? -3.174 8.205 11.642 1.00 93.00 378 TYR A O 1
ATOM 2970 N N . GLY A 1 379 ? -3.761 10.228 12.433 1.00 92.31 379 GLY A N 1
ATOM 2971 C CA . GLY A 1 379 ? -3.727 10.967 11.168 1.00 92.31 379 GLY A CA 1
ATOM 2972 C C . GLY A 1 379 ? -4.903 10.687 10.229 1.00 92.31 379 GLY A C 1
ATOM 2973 O O . GLY A 1 379 ? -4.780 10.906 9.029 1.00 92.31 379 GLY A O 1
ATOM 2974 N N . VAL A 1 380 ? -6.014 10.161 10.750 1.00 92.88 380 VAL A N 1
ATOM 2975 C CA . VAL A 1 380 ? -7.195 9.698 9.995 1.00 92.88 380 VAL A CA 1
ATOM 2976 C C . VAL A 1 380 ? -8.418 10.595 10.193 1.00 92.88 380 VAL A C 1
ATOM 2978 O O . VAL A 1 380 ? -9.542 10.209 9.889 1.00 92.88 380 VAL A O 1
ATOM 2981 N N . ASP A 1 381 ? -8.226 11.809 10.701 1.00 90.75 381 ASP A N 1
ATOM 2982 C CA . ASP A 1 381 ? -9.283 12.803 10.904 1.00 90.75 381 ASP A CA 1
ATOM 2983 C C . ASP A 1 381 ? -9.995 13.199 9.605 1.00 90.75 381 ASP A C 1
ATOM 2985 O O . ASP A 1 381 ? -11.175 13.539 9.639 1.00 90.75 381 ASP A O 1
ATOM 2989 N N . TYR A 1 382 ? -9.339 13.031 8.456 1.00 89.69 382 TYR A N 1
ATOM 2990 C CA . TYR A 1 382 ? -9.960 13.196 7.141 1.00 89.69 382 TYR A CA 1
ATOM 2991 C C . TYR A 1 382 ? -11.101 12.204 6.855 1.00 89.69 382 TYR A C 1
ATOM 2993 O O . TYR A 1 382 ? -11.843 12.415 5.900 1.00 89.69 382 TYR A O 1
ATOM 3001 N N . LEU A 1 383 ? -11.231 11.112 7.621 1.00 87.56 383 LEU A N 1
ATOM 3002 C CA . LEU A 1 383 ? -12.378 10.200 7.529 1.00 87.56 383 LEU A CA 1
ATOM 3003 C C . LEU A 1 383 ? -13.644 10.783 8.170 1.00 87.56 383 LEU A C 1
ATOM 3005 O O . LEU A 1 383 ? -14.735 10.291 7.911 1.00 87.56 383 LEU A O 1
ATOM 3009 N N . LEU A 1 384 ? -13.485 11.790 9.032 1.00 85.88 384 LEU A N 1
ATOM 3010 C CA . LEU A 1 384 ? -14.572 12.460 9.748 1.00 85.88 384 LEU A CA 1
ATOM 3011 C C . LEU A 1 384 ? -15.065 13.715 9.018 1.00 85.88 384 LEU A C 1
ATOM 3013 O O . LEU A 1 384 ? -16.018 14.348 9.463 1.00 85.88 384 LEU A O 1
ATOM 3017 N N . GLU A 1 385 ? -14.371 14.133 7.959 1.00 72.50 385 GLU A N 1
ATOM 3018 C CA . GLU A 1 385 ? -14.817 15.233 7.113 1.00 72.50 385 GLU A CA 1
ATOM 3019 C C . GLU A 1 385 ? -15.958 14.728 6.226 1.00 72.50 385 GLU A C 1
ATOM 3021 O O . GLU A 1 385 ? -15.752 13.774 5.477 1.00 72.50 385 GLU A O 1
ATOM 3026 N N . ASP A 1 386 ? -17.128 15.377 6.299 1.00 48.62 386 ASP A N 1
ATOM 3027 C CA . ASP A 1 386 ? -18.275 15.137 5.413 1.00 48.62 386 ASP A CA 1
ATOM 3028 C C . ASP A 1 386 ? -17.826 15.224 3.953 1.00 48.62 386 ASP A C 1
ATOM 3030 O O . ASP A 1 386 ? -17.711 16.301 3.361 1.00 48.62 386 ASP A O 1
ATOM 3034 N N . LYS A 1 387 ? -17.533 14.073 3.358 1.00 50.16 387 LYS A N 1
ATOM 3035 C CA . LYS A 1 387 ? -17.340 13.948 1.924 1.00 50.16 387 LYS A CA 1
ATOM 3036 C C . LYS A 1 387 ? -18.277 12.859 1.461 1.00 50.16 387 LYS A C 1
ATOM 3038 O O . LYS A 1 387 ? -18.055 11.681 1.732 1.00 50.16 387 LYS A O 1
ATOM 3043 N N . ALA A 1 388 ? -19.302 13.303 0.734 1.00 33.50 388 ALA A N 1
ATOM 3044 C CA . ALA A 1 388 ? -19.987 12.495 -0.258 1.00 33.50 388 ALA A CA 1
ATOM 3045 C C . ALA A 1 388 ? -18.978 11.594 -0.982 1.00 33.50 388 ALA A C 1
ATOM 3047 O O . ALA A 1 388 ? -17.828 12.018 -1.186 1.00 33.50 388 ALA A O 1
ATOM 3048 N N . PRO A 1 389 ? -19.363 10.360 -1.347 1.00 33.34 389 PRO A N 1
ATOM 3049 C CA . PRO A 1 389 ? -18.474 9.492 -2.097 1.00 33.34 389 PRO A CA 1
ATOM 3050 C C . PRO A 1 389 ? -17.910 10.280 -3.278 1.00 33.34 389 PRO A C 1
ATOM 3052 O O . PRO A 1 389 ? -18.633 11.000 -3.969 1.00 33.34 389 PRO A O 1
ATOM 3055 N N . ALA A 1 390 ? -16.601 10.157 -3.498 1.00 31.25 390 ALA A N 1
ATOM 3056 C CA . ALA A 1 390 ? -16.046 10.443 -4.804 1.00 31.25 390 ALA A CA 1
ATOM 3057 C C . ALA A 1 390 ? -16.777 9.502 -5.764 1.00 31.25 390 ALA A C 1
ATOM 3059 O O . ALA A 1 390 ? -16.464 8.314 -5.831 1.00 31.25 390 ALA A O 1
ATOM 3060 N N . VAL A 1 391 ? -17.828 10.018 -6.401 1.00 28.45 391 VAL A N 1
ATOM 3061 C CA . VAL A 1 391 ? -18.530 9.350 -7.484 1.00 28.45 391 VAL A CA 1
ATOM 3062 C C . VAL A 1 391 ? -17.438 8.924 -8.451 1.00 28.45 391 VAL A C 1
ATOM 3064 O O . VAL A 1 391 ? -16.596 9.741 -8.839 1.00 28.45 391 VAL A O 1
ATOM 3067 N N . ALA A 1 392 ? -17.398 7.624 -8.748 1.00 30.31 392 ALA A N 1
ATOM 3068 C CA . ALA A 1 392 ? -16.575 7.092 -9.816 1.00 30.31 392 ALA A CA 1
ATOM 3069 C C . ALA A 1 392 ? -16.718 8.038 -11.008 1.00 30.31 392 ALA A C 1
ATOM 3071 O O . ALA A 1 392 ? -17.840 8.397 -11.358 1.00 30.31 392 ALA A O 1
ATOM 3072 N N . VAL A 1 393 ? -15.599 8.496 -11.572 1.00 28.22 393 VAL A N 1
ATOM 3073 C CA . VAL A 1 393 ? -15.604 9.300 -12.794 1.00 28.22 393 VAL A CA 1
ATOM 3074 C C . VAL A 1 393 ? -16.199 8.420 -13.889 1.00 28.22 393 VAL A C 1
ATOM 3076 O O . VAL A 1 393 ? -15.500 7.673 -14.569 1.00 28.22 393 VAL A O 1
ATOM 3079 N N . GLY A 1 394 ? -17.525 8.463 -13.974 1.00 27.81 394 GLY A N 1
ATOM 3080 C CA . GLY A 1 394 ? -18.313 7.994 -15.081 1.00 27.81 394 GLY A CA 1
ATOM 3081 C C . GLY A 1 394 ? -17.954 8.873 -16.256 1.00 27.81 394 GLY A C 1
ATOM 3082 O O . GLY A 1 394 ? -17.920 10.101 -16.158 1.00 27.81 394 GLY A O 1
ATOM 3083 N N . GLN A 1 395 ? -17.603 8.198 -17.337 1.00 36.16 395 GLN A N 1
ATOM 3084 C CA . GLN A 1 395 ? -17.599 8.750 -18.672 1.00 36.16 395 GLN A CA 1
ATOM 3085 C C . GLN A 1 395 ? -18.875 9.571 -18.854 1.00 36.16 395 GLN A C 1
ATOM 3087 O O . GLN A 1 395 ? -19.960 9.020 -18.766 1.00 36.16 395 GLN A O 1
ATOM 3092 N N . ASP A 1 396 ? -18.733 10.880 -19.008 1.00 27.19 396 ASP A N 1
ATOM 3093 C CA . ASP A 1 396 ? -19.429 11.630 -20.041 1.00 27.19 396 ASP A CA 1
ATOM 3094 C C . ASP A 1 396 ? -18.882 13.049 -20.069 1.00 27.19 396 ASP A C 1
ATOM 3096 O O . ASP A 1 396 ? -18.774 13.755 -19.064 1.00 27.19 396 ASP A O 1
ATOM 3100 N N . GLY A 1 397 ? -18.446 13.434 -21.263 1.00 28.83 397 GLY A N 1
ATOM 3101 C CA . GLY A 1 397 ? -18.039 14.789 -21.536 1.00 28.83 397 GLY A CA 1
ATOM 3102 C C . GLY A 1 397 ? -19.219 15.752 -21.461 1.00 28.83 397 GLY A C 1
ATOM 3103 O O . GLY A 1 397 ? -20.382 15.383 -21.610 1.00 28.83 397 GLY A O 1
ATOM 3104 N N . ASN A 1 398 ? -18.832 17.023 -21.392 1.00 22.94 398 ASN A N 1
ATOM 3105 C CA . ASN A 1 398 ? -19.599 18.200 -21.785 1.00 22.94 398 ASN A CA 1
ATOM 3106 C C . ASN A 1 398 ? -20.359 18.933 -20.663 1.00 22.94 398 ASN A C 1
ATOM 3108 O O . ASN A 1 398 ? -21.419 18.496 -20.223 1.00 22.94 398 ASN A O 1
ATOM 3112 N N . ARG A 1 399 ? -19.819 20.112 -20.303 1.00 22.28 399 ARG A N 1
ATOM 3113 C CA . ARG A 1 399 ? -20.469 21.430 -20.055 1.00 22.28 399 ARG A CA 1
ATOM 3114 C C . ARG A 1 399 ? -19.538 22.257 -19.152 1.00 22.28 399 ARG A C 1
ATOM 3116 O O . ARG A 1 399 ? -19.302 21.882 -18.014 1.00 22.28 399 ARG A O 1
ATOM 3123 N N . ILE A 1 400 ? -18.778 23.221 -19.682 1.00 26.41 400 ILE A N 1
ATOM 3124 C CA . ILE A 1 400 ? -19.165 24.636 -19.879 1.00 26.41 400 ILE A CA 1
ATOM 3125 C C . ILE A 1 400 ? -19.908 25.185 -18.644 1.00 26.41 400 ILE A C 1
ATOM 3127 O O . ILE A 1 400 ? -21.132 25.100 -18.591 1.00 26.41 400 ILE A O 1
ATOM 3131 N N . PHE A 1 401 ? -19.193 25.643 -17.613 1.00 27.67 401 PHE A N 1
ATOM 3132 C CA . PHE A 1 401 ? -18.769 27.030 -17.346 1.00 27.67 401 PHE A CA 1
ATOM 3133 C C . PHE A 1 401 ? -17.791 27.051 -16.166 1.00 27.67 401 PHE A C 1
ATOM 3135 O O . PHE A 1 401 ? -17.938 26.182 -15.276 1.00 27.67 401 PHE A O 1
#

Sequence (401 aa):
MNLNQRACADTPIDLGASSPWLREKLHTFLGLPFDLVTVDETCRKVTDAVANQQRLFLTTPNVNFVVTCLRSAAFRNSVIDSDWVVVDGMPLVWLGRWLGLPVPERVAGSSVFETLQCTPPSVGQQKLRVYFFGGPPGAAGDAADKMNADTVGMVCVGYASPGFGTVESMSTPELIDVINAAQADFLVVALGAEKGQAWIQRNRERLNVPVISHLGAVVNFAAGGLRRAPFGWQRAGLEWLWRIKEEPNLWRRYAKDGLGLCRLIMTQAVPCKWHIVVGQFNKRSQDKAGILVTREKQRVSIHLHGAWLCQKSAFLKARLALVVDETLPIHLDFSKLQDIDAKVLGDIFMLLQQRRSQGKELWIDPVPLKVRRLFSYYGVDYLLEDKAPAVAVGQDGNRIF